Protein 9R4U (pdb70)

Foldseek 3Di:
DDDLLVFLVQLVLVQCVPFQDPVQLFGHPVFDRLVSLLLLLLVLLSCVVVVHCVCVVSSVSSQVRQQQQDPQHNVLRGLQRHQWLLSSLSNLVSLLSVCVSPVDCVSVVSNVSSLVSQCVQWDCVALNTAGGGGNVPNAWRWLRSLLSSLLSLLSCLVPPPVNVVSLVVNVVSVVSVVPSQQLDDQRFGATGWDADPPPRHIHHPRHDRALLSLASNLSSLLSNCVSPVPCVSLVSNVSSVVSCQDCVNVCAPPLREGDGPCVVVPPQDSVSLQRQLSRLLRLLSSLVSQCVSDDDNCGSVVSLVSLVSLLVQQVVAFKDWDDADPPRNRTHIFGGRGSHHHHDDHDSSNSSSNSSSSSSND

B-factor: mean 63.93, std 17.5, range [37.29, 136.49]

Radius of gyration: 19.35 Å; Cα contacts (8 Å, |Δi|>4): 685; chains: 1; bounding box: 58×53×44 Å

Secondary structure (DSSP, 8-state):
---HHHHHHHHHHHHHHHHEEGGGTEE-TTS-HHHHHHHHHHHHHHHHHH---TTHHHHHHHHHHHTSPBTTBGGG-STT--SBHHHHHHHHHHHHHHHHHH--HHHHHHHHHHHHHHHTTB-SSSTTS-B-SBTTT----BHHHHHHHHHHHHHHHHHSSSHHHHHHHHHHHHHHHHHHS-B-TTS-B-SBEEE-TTT--EEE------GGGGTHHHHHHHHHHHHH--THHHHHHHHHHHHHH-GGGTSB-TT--B--TTTTTT---TTGGGHHHHHHHHHHHHHHHHHHT-S-TTTTHHHHHHHHHHHHHHHHHSEEE----SS-----EEE-S-SSSPP----HHHHHHHHHHHHHT-

InterPro domains:
  IPR005198 Glycoside hydrolase, family 76 [PF03663] (95-397)
  IPR008928 Six-hairpin glycosidase superfamily [SSF48208] (103-394)
  IPR053169 Meiotically Up-regulated Gene Protein [PTHR47791] (68-438)

Solvent-accessible surface area: 14184 Å² total; per-residue (Å²): 164,56,95,13,44,28,20,0,61,22,0,0,42,0,0,34,49,130,22,50,46,96,109,66,7,32,0,6,56,130,32,37,14,24,0,0,0,2,0,0,13,0,0,0,3,6,0,98,65,36,59,29,114,98,13,39,109,29,0,68,80,0,4,97,74,14,34,90,78,8,107,106,47,87,81,3,119,0,21,0,40,0,40,17,0,19,30,0,0,20,0,0,12,0,0,5,20,0,52,50,24,51,54,71,117,54,16,10,60,0,0,48,91,0,2,59,22,0,56,117,46,25,37,98,111,39,31,60,0,0,0,19,17,35,13,126,102,77,111,55,6,11,0,5,0,5,0,0,0,1,10,0,0,0,2,0,12,57,56,8,120,100,32,113,68,15,44,83,58,0,71,81,4,23,92,24,1,98,65,18,34,0,34,26,84,80,66,6,0,11,20,0,12,29,130,47,116,143,94,18,66,28,118,6,31,165,92,56,29,33,0,22,0,0,0,2,0,0,0,0,0,8,23,0,17,79,32,43,134,66,93,72,27,5,122,39,0,41,40,4,0,76,9,0,29,38,84,104,44,52,8,7,36,125,78,20,5,2,37,2,78,9,19,72,86,130,64,17,56,72,41,29,22,0,6,0,0,6,1,1,2,4,0,3,35,0,0,64,8,16,33,66,28,57,114,82,121,83,17,10,72,98,8,92,91,20,7,59,59,1,11,89,20,0,68,78,71,0,71,38,126,40,116,79,64,174,193,75,90,45,82,9,10,13,0,9,27,16,3,48,22,85,58,193,80,7,29,0,0,21,0,0,2,0,0,0,0,0,0,7,34,59

Sequence (362 aa):
SLNSTGLAQAAINGLNARFYESSNARWSSDEPWWISGVALTMVIEYMRRSGSKEEYLDQVEDVIEVQRQPLSWWPSGEGEFRADATDDTGWWALAMVRMYDLTGNEDYLNISIKDEAYMRQWWTDTECGGGLYVDIQDLTYKNAIANELYLKLVASLANRAPNATIYLDRAQQAWTWFLGSGMINGVNLINDGLARDSNTGSCYNNRLPVWTYNQGVILGALVELYHATKDESYLLSAQAIADAVLSPSNGLTSSSGVLTETCEGSDSCNQDQQVFKGVFALNLAELGDAVAGASSDPDAGQDYREYLDTNMQSMYANDRSEIVPTLFDSSTGDLYDVSWSGPFRNATMPKQASAIGLYVANI

Nearest PDB structures (foldseek):
  3k7x-assembly1_A  TM=8.322E-01  e=1.997E-13  Listeria innocua
  6u4z-assembly1_A  TM=7.679E-01  e=1.022E-10  Bacteroides thetaiotaomicron
  5x32-assembly1_A  TM=6.252E-01  e=5.131E-06  Marinomonas mediterranea MMB-1
  1fp3-assembly1_A  TM=5.898E-01  e=4.389E-04  Sus scrofa
  3wkh-assembly1_A  TM=6.379E-01  e=1.260E-03  Rhodothermus marinus

Organism: Chaetomium thermophilum (strain DSM 1495 / CBS 144.50 / IMI 039719) (NCBI:txid759272)

Structure (mmCIF, N/CA/C/O backbone):
data_9R4U
#
_entry.id   9R4U
#
_cell.length_a   106.973
_cell.length_b   106.973
_cell.length_c   126.835
_cell.angle_alpha   90.000
_cell.angle_beta   90.000
_cell.angle_gamma   120.000
#
_symmetry.space_group_name_H-M   'P 31 2 1'
#
loop_
_entity.id
_entity.type
_entity.pdbx_description
1 polymer 'Uncharacterized protein'
2 branched beta-D-glucopyranose-(1-6)-beta-D-glucopyranose
3 non-polymer beta-D-glucopyranose
4 non-polymer GLYCEROL
5 non-polymer 'FORMIC ACID'
6 water water
#
loop_
_atom_site.group_PDB
_atom_site.id
_atom_site.type_symbol
_atom_site.label_atom_id
_atom_site.label_alt_id
_atom_site.label_comp_id
_atom_site.label_asym_id
_atom_site.label_entity_id
_atom_site.label_seq_id
_atom_site.pdbx_PDB_ins_code
_atom_site.Cartn_x
_atom_site.Cartn_y
_atom_site.Cartn_z
_atom_site.occupancy
_atom_site.B_iso_or_equiv
_atom_site.auth_seq_id
_atom_site.auth_comp_id
_atom_site.auth_asym_id
_atom_site.auth_atom_id
_atom_site.pdbx_PDB_model_num
ATOM 1 N N . SER A 1 78 ? 39.04691 61.31815 24.90904 1.000 122.76105 78 SER A N 1
ATOM 2 C CA . SER A 1 78 ? 39.59642 60.60683 23.76070 1.000 126.40526 78 SER A CA 1
ATOM 3 C C . SER A 1 78 ? 38.51064 59.76642 23.09273 1.000 125.04338 78 SER A C 1
ATOM 4 O O . SER A 1 78 ? 38.79883 58.94075 22.22694 1.000 133.13753 78 SER A O 1
ATOM 7 N N . LEU A 1 79 ? 37.26124 59.98742 23.49074 1.000 114.82463 79 LEU A N 1
ATOM 8 C CA . LEU A 1 79 ? 36.14028 59.27857 22.88770 1.000 108.23161 79 LEU A CA 1
ATOM 9 C C . LEU A 1 79 ? 35.76707 59.88346 21.54398 1.000 96.68861 79 LEU A C 1
ATOM 10 O O . LEU A 1 79 ? 35.52667 61.08918 21.44996 1.000 95.75731 79 LEU A O 1
ATOM 15 N N . ASN A 1 80 ? 35.66298 59.03573 20.52226 1.000 95.82556 80 ASN A N 1
ATOM 16 C CA . ASN A 1 80 ? 35.03694 59.37756 19.23569 1.000 85.85813 80 ASN A CA 1
ATOM 17 C C . ASN A 1 80 ? 33.53856 59.13749 19.17171 1.000 82.84316 80 ASN A C 1
ATOM 18 O O . ASN A 1 80 ? 33.08643 58.02697 18.88638 1.000 82.26461 80 ASN A O 1
ATOM 23 N N . SER A 1 81 ? 32.75916 60.21227 19.33462 1.000 77.14280 81 SER A N 1
ATOM 24 C CA . SER A 1 81 ? 31.31846 60.01974 19.27136 1.000 78.16711 81 SER A CA 1
ATOM 25 C C . SER A 1 81 ? 30.84176 59.69084 17.85470 1.000 75.74268 81 SER A C 1
ATOM 26 O O . SER A 1 81 ? 29.82383 59.00563 17.71184 1.000 71.74431 81 SER A O 1
ATOM 29 N N . THR A 1 82 ? 31.52801 60.15813 16.79971 1.000 76.83573 82 THR A N 1
ATOM 30 C CA . THR A 1 82 ? 31.11499 59.72390 15.45132 1.000 78.21570 82 THR A CA 1
ATOM 31 C C . THR A 1 82 ? 31.37235 58.23856 15.23184 1.000 78.73498 82 THR A C 1
ATOM 32 O O . THR A 1 82 ? 30.46244 57.50096 14.82651 1.000 76.52517 82 THR A O 1
ATOM 36 N N . GLY A 1 83 ? 32.60275 57.78972 15.49058 1.000 81.95480 83 GLY A N 1
ATOM 37 C CA . GLY A 1 83 ? 32.90432 56.36825 15.44972 1.000 81.25706 83 GLY A CA 1
ATOM 38 C C . GLY A 1 83 ? 31.94461 55.52034 16.26152 1.000 78.29283 83 GLY A C 1
ATOM 39 O O . GLY A 1 83 ? 31.51743 54.45377 15.81292 1.000 76.63378 83 GLY A O 1
ATOM 40 N N . LEU A 1 84 ? 31.58705 55.97552 17.47189 1.000 78.79368 84 LEU A N 1
ATOM 41 C CA . LEU A 1 84 ? 30.69723 55.16757 18.29890 1.000 76.11506 84 LEU A CA 1
ATOM 42 C C . LEU A 1 84 ? 29.27287 55.19171 17.77243 1.000 74.39543 84 LEU A C 1
ATOM 43 O O . LEU A 1 84 ? 28.58825 54.16232 17.78313 1.000 75.46750 84 LEU A O 1
ATOM 48 N N . ALA A 1 85 ? 28.79267 56.35290 17.32243 1.000 71.01885 85 ALA A N 1
ATOM 49 C CA . ALA A 1 85 ? 27.46176 56.39361 16.72146 1.000 71.48995 85 ALA A CA 1
ATOM 50 C C . ALA A 1 85 ? 27.35908 55.42255 15.54226 1.000 71.80362 85 ALA A C 1
ATOM 51 O O . ALA A 1 85 ? 26.34063 54.73814 15.37192 1.000 67.09236 85 ALA A O 1
ATOM 53 N N . GLN A 1 86 ? 28.41986 55.33083 14.74364 1.000 71.41759 86 GLN A N 1
ATOM 54 C CA . GLN A 1 86 ? 28.42026 54.46468 13.56284 1.000 76.05218 86 GLN A CA 1
ATOM 55 C C . GLN A 1 86 ? 28.37983 52.99773 13.99749 1.000 76.29629 86 GLN A C 1
ATOM 56 O O . GLN A 1 86 ? 27.60884 52.19755 13.46041 1.000 75.09172 86 GLN A O 1
ATOM 62 N N . ALA A 1 87 ? 29.20475 52.62927 14.99206 1.000 78.77882 87 ALA A N 1
ATOM 63 C CA . ALA A 1 87 ? 29.16088 51.27145 15.54531 1.000 79.61651 87 ALA A CA 1
ATOM 64 C C . ALA A 1 87 ? 27.79447 50.95739 16.16179 1.000 78.26680 87 ALA A C 1
ATOM 65 O O . ALA A 1 87 ? 27.28871 49.83632 16.03831 1.000 78.19886 87 ALA A O 1
ATOM 67 N N . ALA A 1 88 ? 27.16900 51.93226 16.81379 1.000 73.44756 88 ALA A N 1
ATOM 68 C CA . ALA A 1 88 ? 25.83253 51.68346 17.34831 1.000 74.56748 88 ALA A CA 1
ATOM 69 C C . ALA A 1 88 ? 24.79667 51.50910 16.22884 1.000 72.69369 88 ALA A C 1
ATOM 70 O O . ALA A 1 88 ? 23.89547 50.66460 16.33128 1.000 70.61062 88 ALA A O 1
ATOM 72 N N . ILE A 1 89 ? 24.89571 52.28995 15.14847 1.000 70.27408 89 ILE A N 1
ATOM 73 C CA . ILE A 1 89 ? 23.98049 52.08460 14.02038 1.000 68.64805 89 ILE A CA 1
ATOM 74 C C . ILE A 1 89 ? 24.24660 50.72942 13.34485 1.000 70.38038 89 ILE A C 1
ATOM 75 O O . ILE A 1 89 ? 23.31410 50.01145 12.96425 1.000 69.32634 89 ILE A O 1
ATOM 80 N N . ASN A 1 90 ? 25.51483 50.32484 13.23102 1.000 72.06728 90 ASN A N 1
ATOM 81 C CA . ASN A 1 90 ? 25.77918 49.00962 12.65423 1.000 74.31191 90 ASN A CA 1
ATOM 82 C C . ASN A 1 90 ? 25.19937 47.90221 13.52646 1.000 76.03163 90 ASN A C 1
ATOM 83 O O . ASN A 1 90 ? 24.60939 46.93688 13.01660 1.000 69.51922 90 ASN A O 1
ATOM 88 N N . GLY A 1 91 ? 25.35449 48.02384 14.85107 1.000 74.65606 91 GLY A N 1
ATOM 89 C CA . GLY A 1 91 ? 24.71737 47.07434 15.73778 1.000 74.20769 91 GLY A CA 1
ATOM 90 C C . GLY A 1 91 ? 23.21238 47.07328 15.60196 1.000 70.71565 91 GLY A C 1
ATOM 91 O O . GLY A 1 91 ? 22.59093 46.01392 15.50316 1.000 74.06098 91 GLY A O 1
ATOM 92 N N . LEU A 1 92 ? 22.60601 48.26064 15.58536 1.000 63.78333 92 LEU A N 1
ATOM 93 C CA . LEU A 1 92 ? 21.18130 48.35512 15.26441 1.000 67.29771 92 LEU A CA 1
ATOM 94 C C . LEU A 1 92 ? 20.84355 47.59536 13.98190 1.000 70.50155 92 LEU A C 1
ATOM 95 O O . LEU A 1 92 ? 19.85910 46.84241 13.92648 1.000 68.25834 92 LEU A O 1
ATOM 100 N N . ASN A 1 93 ? 21.65508 47.76811 12.93230 1.000 67.61078 93 ASN A N 1
ATOM 101 C CA . ASN A 1 93 ? 21.26856 47.14701 11.67514 1.000 70.94115 93 ASN A CA 1
ATOM 102 C C . ASN A 1 93 ? 21.46048 45.64438 11.74888 1.000 77.34171 93 ASN A C 1
ATOM 103 O O . ASN A 1 93 ? 20.62543 44.89031 11.23763 1.000 73.24168 93 ASN A O 1
ATOM 108 N N . ALA A 1 94 ? 22.52342 45.19139 12.43308 1.000 77.24707 94 ALA A N 1
ATOM 109 C CA . ALA A 1 94 ? 22.87570 43.77614 12.37754 1.000 78.54582 94 ALA A CA 1
ATOM 110 C C . ALA A 1 94 ? 21.84164 42.93440 13.10605 1.000 78.25882 94 ALA A C 1
ATOM 111 O O . ALA A 1 94 ? 21.47387 41.84713 12.63292 1.000 80.47708 94 ALA A O 1
ATOM 113 N N . ARG A 1 95 ? 21.33482 43.44049 14.23262 1.000 77.44664 95 ARG A N 1
ATOM 114 C CA . ARG A 1 95 ? 20.40771 42.68678 15.06957 1.000 78.54696 95 ARG A CA 1
ATOM 115 C C . ARG A 1 95 ? 18.95222 42.94188 14.71501 1.000 76.79549 95 ARG A C 1
ATOM 116 O O . ARG A 1 95 ? 18.12271 42.04437 14.91834 1.000 74.52331 95 ARG A O 1
ATOM 124 N N . PHE A 1 96 ? 18.61515 44.12346 14.16854 1.000 72.63394 96 PHE A N 1
ATOM 125 C CA . PHE A 1 96 ? 17.21307 44.53992 14.10887 1.000 69.88650 96 PHE A CA 1
ATOM 126 C C . PHE A 1 96 ? 16.67128 44.94894 12.75946 1.000 67.34607 96 PHE A C 1
ATOM 127 O O . PHE A 1 96 ? 15.44143 45.02783 12.63009 1.000 67.44936 96 PHE A O 1
ATOM 135 N N . TYR A 1 97 ? 17.50507 45.19711 11.75598 1.000 68.52557 97 TYR A N 1
ATOM 136 C CA . TYR A 1 97 ? 16.97951 45.70092 10.49825 1.000 66.41462 97 TYR A CA 1
ATOM 137 C C . TYR A 1 97 ? 16.39692 44.55541 9.67715 1.000 71.99025 97 TYR A C 1
ATOM 138 O O . TYR A 1 97 ? 17.05316 43.52171 9.50208 1.000 69.64456 97 TYR A O 1
ATOM 147 N N . GLU A 1 98 ? 15.18235 44.74004 9.12813 1.000 66.24750 98 GLU A N 1
ATOM 148 C CA . GLU A 1 98 ? 14.56061 43.69596 8.29323 1.000 69.77056 98 GLU A CA 1
ATOM 149 C C . GLU A 1 98 ? 14.52132 44.14638 6.82784 1.000 67.88322 98 GLU A C 1
ATOM 150 O O . GLU A 1 98 ? 13.62799 44.89905 6.42786 1.000 66.90578 98 GLU A O 1
ATOM 156 N N . SER A 1 99 ? 15.48979 43.68746 6.03063 1.000 71.84935 99 SER A N 1
ATOM 157 C CA . SER A 1 99 ? 15.57196 44.09208 4.61404 1.000 75.47549 99 SER A CA 1
ATOM 158 C C . SER A 1 99 ? 14.27710 43.81631 3.86443 1.000 75.17721 99 SER A C 1
ATOM 159 O O . SER A 1 99 ? 13.81636 44.63622 3.06965 1.000 79.93200 99 SER A O 1
ATOM 162 N N . SER A 1 100 ? 13.70588 42.62924 4.06472 1.000 77.79920 100 SER A N 1
ATOM 163 C CA . SER A 1 100 ? 12.46074 42.25756 3.40443 1.000 80.05307 100 SER A CA 1
ATOM 164 C C . SER A 1 100 ? 11.31955 43.21693 3.71826 1.000 76.40274 100 SER A C 1
ATOM 165 O O . SER A 1 100 ? 10.33005 43.23933 2.97977 1.000 73.99112 100 SER A O 1
ATOM 168 N N . ASN A 1 101 ? 11.42556 44.00589 4.79664 1.000 73.86560 101 ASN A N 1
ATOM 169 C CA . ASN A 1 101 ? 10.34750 44.86913 5.24342 1.000 69.33396 101 ASN A CA 1
ATOM 170 C C . ASN A 1 101 ? 10.71415 46.33875 5.27143 1.000 64.26760 101 ASN A C 1
ATOM 171 O O . ASN A 1 101 ? 9.84551 47.16029 5.61129 1.000 65.70076 101 ASN A O 1
ATOM 176 N N . ALA A 1 102 ? 11.97741 46.68386 4.99692 1.000 60.39447 102 ALA A N 1
ATOM 177 C CA . ALA A 1 102 ? 12.47052 48.06923 5.04846 1.000 58.52371 102 ALA A CA 1
ATOM 178 C C . ALA A 1 102 ? 12.00900 48.74995 6.33454 1.000 58.83894 102 ALA A C 1
ATOM 179 O O . ALA A 1 102 ? 11.35554 49.80388 6.33316 1.000 56.08468 102 ALA A O 1
ATOM 181 N N . ARG A 1 103 ? 12.38129 48.11451 7.43411 1.000 58.20414 103 ARG A N 1
ATOM 182 C CA . ARG A 1 103 ? 11.93599 48.52276 8.76381 1.000 60.10130 103 ARG A CA 1
ATOM 183 C C . ARG A 1 103 ? 12.88240 47.86530 9.75669 1.000 62.67144 103 ARG A C 1
ATOM 184 O O . ARG A 1 103 ? 13.56270 46.89176 9.42110 1.000 65.54566 103 ARG A O 1
ATOM 192 N N . TRP A 1 104 ? 12.95364 48.41690 10.98415 1.000 61.94939 104 TRP A N 1
ATOM 193 C CA . TRP A 1 104 ? 13.64315 47.74803 12.07312 1.000 64.62813 104 TRP A CA 1
ATOM 194 C C . TRP A 1 104 ? 12.59619 47.05593 12.92059 1.000 67.17026 104 TRP A C 1
ATOM 195 O O . TRP A 1 104 ? 11.53034 47.62157 13.15331 1.000 69.73073 104 TRP A O 1
ATOM 206 N N . SER A 1 105 ? 12.88377 45.81649 13.33678 1.000 63.58697 105 SER A N 1
ATOM 207 C CA . SER A 1 105 ? 12.05005 45.09391 14.29355 1.000 68.93519 105 SER A CA 1
ATOM 208 C C . SER A 1 105 ? 10.54814 45.27209 14.11287 1.000 70.49668 105 SER A C 1
ATOM 209 O O . SER A 1 105 ? 9.95155 46.09811 14.81649 1.000 68.28155 105 SER A O 1
ATOM 212 N N . SER A 1 106 ? 9.91826 44.51809 13.20105 1.000 69.47516 106 SER A N 1
ATOM 213 C CA . SER A 1 106 ? 8.45515 44.53569 13.14892 1.000 70.50603 106 SER A CA 1
ATOM 214 C C . SER A 1 106 ? 7.80335 44.05821 14.44987 1.000 72.68457 106 SER A C 1
ATOM 215 O O . SER A 1 106 ? 6.58539 44.22653 14.60570 1.000 72.50557 106 SER A O 1
ATOM 218 N N . ASP A 1 107 ? 8.56728 43.49964 15.38588 1.000 71.80006 107 ASP A N 1
ATOM 219 C CA . ASP A 1 107 ? 8.01218 43.07625 16.67768 1.000 72.37723 107 ASP A CA 1
ATOM 220 C C . ASP A 1 107 ? 8.10557 44.17394 17.74047 1.000 71.35729 107 ASP A C 1
ATOM 221 O O . ASP A 1 107 ? 7.84775 43.92365 18.93086 1.000 72.11668 107 ASP A O 1
ATOM 226 N N . GLU A 1 108 ? 8.39216 45.40318 17.32820 1.000 67.12651 108 GLU A N 1
ATOM 227 C CA . GLU A 1 108 ? 8.61882 46.55941 18.18437 1.000 64.25444 108 GLU A CA 1
ATOM 228 C C . GLU A 1 108 ? 7.75124 47.65294 17.58110 1.000 61.61729 108 GLU A C 1
ATOM 229 O O . GLU A 1 108 ? 7.47900 47.62682 16.36652 1.000 67.85522 108 GLU A O 1
ATOM 235 N N . PRO A 1 109 ? 7.27536 48.60409 18.37804 1.000 62.20608 109 PRO A N 1
ATOM 236 C CA . PRO A 1 109 ? 6.33159 49.59417 17.82753 1.000 55.24767 109 PRO A CA 1
ATOM 237 C C . PRO A 1 109 ? 6.88436 50.31720 16.60817 1.000 56.29653 109 PRO A C 1
ATOM 238 O O . PRO A 1 109 ? 8.06504 50.69573 16.55054 1.000 54.32096 109 PRO A O 1
ATOM 242 N N . TRP A 1 110 ? 5.97910 50.53412 15.65160 1.000 56.41722 110 TRP A N 1
ATOM 243 C CA . TRP A 1 110 ? 6.29518 51.23099 14.38847 1.000 53.34774 110 TRP A CA 1
ATOM 244 C C . TRP A 1 110 ? 6.85222 52.62871 14.62505 1.000 49.87741 110 TRP A C 1
ATOM 245 O O . TRP A 1 110 ? 7.81931 53.02390 13.97084 1.000 49.17147 110 TRP A O 1
ATOM 256 N N . TRP A 1 111 ? 6.31074 53.37983 15.61045 1.000 47.59435 111 TRP A N 1
ATOM 257 C CA . TRP A 1 111 ? 6.82795 54.72671 15.78765 1.000 42.94761 111 TRP A CA 1
ATOM 258 C C . TRP A 1 111 ? 8.31808 54.71906 16.13675 1.000 48.47538 111 TRP A C 1
ATOM 259 O O . TRP A 1 111 ? 9.03991 55.70198 15.83484 1.000 45.19913 111 TRP A O 1
ATOM 270 N N . ILE A 1 112 ? 8.81393 53.60104 16.67675 1.000 49.06266 112 ILE A N 1
ATOM 271 C CA . ILE A 1 112 ? 10.22421 53.57972 17.05892 1.000 50.39325 112 ILE A CA 1
ATOM 272 C C . ILE A 1 112 ? 11.10376 53.31207 15.83992 1.000 49.58455 112 ILE A C 1
ATOM 273 O O . ILE A 1 112 ? 12.24192 53.79707 15.79465 1.000 51.62784 112 ILE A O 1
ATOM 278 N N . SER A 1 113 ? 10.57336 52.68736 14.78577 1.000 51.28750 113 SER A N 1
ATOM 279 C CA . SER A 1 113 ? 11.29604 52.72617 13.49963 1.000 49.90070 113 SER A CA 1
ATOM 280 C C . SER A 1 113 ? 11.45739 54.16485 13.02376 1.000 49.18497 113 SER A C 1
ATOM 281 O O . SER A 1 113 ? 12.50226 54.53347 12.46930 1.000 51.69096 113 SER A O 1
ATOM 284 N N . GLY A 1 114 ? 10.43736 54.99482 13.25663 1.000 46.63196 114 GLY A N 1
ATOM 285 C CA . GLY A 1 114 ? 10.55156 56.41204 12.93741 1.000 43.67965 114 GLY A CA 1
ATOM 286 C C . GLY A 1 114 ? 11.63843 57.09180 13.73083 1.000 47.57155 114 GLY A C 1
ATOM 287 O O . GLY A 1 114 ? 12.42961 57.87484 13.19416 1.000 44.49463 114 GLY A O 1
ATOM 288 N N . VAL A 1 115 ? 11.67020 56.83219 15.05575 1.000 44.82525 115 VAL A N 1
ATOM 289 C CA . VAL A 1 115 ? 12.73136 57.40640 15.84757 1.000 44.98348 115 VAL A CA 1
ATOM 290 C C . VAL A 1 115 ? 14.08265 56.91951 15.33903 1.000 45.06066 115 VAL A C 1
ATOM 291 O O . VAL A 1 115 ? 15.03231 57.70683 15.20918 1.000 49.48378 115 VAL A O 1
ATOM 295 N N . ALA A 1 116 ? 14.20898 55.59971 15.06498 1.000 45.29990 116 ALA A N 1
ATOM 296 C CA . ALA A 1 116 ? 15.49581 55.08242 14.61169 1.000 49.33415 116 ALA A CA 1
ATOM 297 C C . ALA A 1 116 ? 15.92541 55.79398 13.33785 1.000 50.63169 116 ALA A C 1
ATOM 298 O O . ALA A 1 116 ? 17.11332 56.11891 13.15962 1.000 47.66512 116 ALA A O 1
ATOM 300 N N . LEU A 1 117 ? 14.95360 56.09047 12.46793 1.000 49.42735 117 LEU A N 1
ATOM 301 C CA . LEU A 1 117 ? 15.27787 56.72394 11.17315 1.000 48.10594 117 LEU A CA 1
ATOM 302 C C . LEU A 1 117 ? 15.82113 58.11753 11.43646 1.000 49.59864 117 LEU A C 1
ATOM 303 O O . LEU A 1 117 ? 16.85292 58.51977 10.87513 1.000 47.94903 117 LEU A O 1
ATOM 308 N N . THR A 1 118 ? 15.18173 58.80055 12.40035 1.000 50.86982 118 THR A N 1
ATOM 309 C CA . THR A 1 118 ? 15.62029 60.12200 12.83815 1.000 50.01603 118 THR A CA 1
ATOM 310 C C . THR A 1 118 ? 17.07818 60.06724 13.31455 1.000 52.61177 118 THR A C 1
ATOM 311 O O . THR A 1 118 ? 17.89977 60.91209 12.93792 1.000 52.42184 118 THR A O 1
ATOM 315 N N . MET A 1 119 ? 17.42137 59.04563 14.11114 1.000 56.73644 119 MET A N 1
ATOM 316 C CA . MET A 1 119 ? 18.77250 58.93183 14.67418 1.000 55.80537 119 MET A CA 1
ATOM 317 C C . MET A 1 119 ? 19.78305 58.73180 13.56413 1.000 54.22270 119 MET A C 1
ATOM 318 O O . MET A 1 119 ? 20.84858 59.36759 13.53934 1.000 57.28570 119 MET A O 1
ATOM 323 N N . VAL A 1 120 ? 19.46171 57.83153 12.63465 1.000 55.73988 120 VAL A N 1
ATOM 324 C CA . VAL A 1 120 ? 20.35187 57.57113 11.51102 1.000 51.65243 120 VAL A CA 1
ATOM 325 C C . VAL A 1 120 ? 20.46519 58.81464 10.62491 1.000 55.22305 120 VAL A C 1
ATOM 326 O O . VAL A 1 120 ? 21.56888 59.21559 10.23370 1.000 54.97714 120 VAL A O 1
ATOM 330 N N . ILE A 1 121 ? 19.35123 59.49749 10.36952 1.000 52.26357 121 ILE A N 1
ATOM 331 C CA . ILE A 1 121 ? 19.42794 60.72751 9.56919 1.000 55.07259 121 ILE A CA 1
ATOM 332 C C . ILE A 1 121 ? 20.31630 61.76588 10.26647 1.000 57.60591 121 ILE A C 1
ATOM 333 O O . ILE A 1 121 ? 21.22412 62.36533 9.65913 1.000 53.41605 121 ILE A O 1
ATOM 338 N N . GLU A 1 122 ? 20.08642 61.96992 11.57094 1.000 54.42014 122 GLU A N 1
ATOM 339 C CA . GLU A 1 122 ? 20.87296 62.93377 12.33648 1.000 57.52741 122 GLU A CA 1
ATOM 340 C C . GLU A 1 122 ? 22.34816 62.59545 12.33860 1.000 57.64395 122 GLU A C 1
ATOM 341 O O . GLU A 1 122 ? 23.19524 63.49770 12.24586 1.000 60.24837 122 GLU A O 1
ATOM 347 N N . TYR A 1 123 ? 22.68279 61.31491 12.55229 1.000 53.54870 123 TYR A N 1
ATOM 348 C CA . TYR A 1 123 ? 24.07300 60.89772 12.40921 1.000 56.13385 123 TYR A CA 1
ATOM 349 C C . TYR A 1 123 ? 24.65651 61.46364 11.11623 1.000 61.42386 123 TYR A C 1
ATOM 350 O O . TYR A 1 123 ? 25.77560 62.00778 11.09308 1.000 59.73131 123 TYR A O 1
ATOM 359 N N . MET A 1 124 ? 23.91078 61.34850 10.00992 1.000 58.19953 124 MET A N 1
ATOM 360 C CA . MET A 1 124 ? 24.54393 61.67588 8.74006 1.000 60.98684 124 MET A CA 1
ATOM 361 C C . MET A 1 124 ? 24.70132 63.17887 8.66430 1.000 60.47560 124 MET A C 1
ATOM 362 O O . MET A 1 124 ? 25.75536 63.68211 8.27453 1.000 63.29090 124 MET A O 1
ATOM 367 N N . ARG A 1 125 ? 23.67795 63.90468 9.13836 1.000 59.39852 125 ARG A N 1
ATOM 368 C CA . ARG A 1 125 ? 23.75246 65.35669 9.15196 1.000 60.54940 125 ARG A CA 1
ATOM 369 C C . ARG A 1 125 ? 24.94028 65.85076 9.94907 1.000 64.69174 125 ARG A C 1
ATOM 370 O O . ARG A 1 125 ? 25.70582 66.69104 9.47543 1.000 63.04799 125 ARG A O 1
ATOM 378 N N . ARG A 1 126 ? 25.08542 65.37985 11.19628 1.000 60.97632 126 ARG A N 1
ATOM 379 C CA . ARG A 1 126 ? 26.11309 65.96063 12.04808 1.000 64.44522 126 ARG A CA 1
ATOM 380 C C . ARG A 1 126 ? 27.50232 65.50007 11.64452 1.000 68.29946 126 ARG A C 1
ATOM 381 O O . ARG A 1 126 ? 28.47382 66.26326 11.75266 1.000 74.45664 126 ARG A O 1
ATOM 389 N N . SER A 1 127 ? 27.62447 64.27093 11.15593 1.000 66.66699 127 SER A N 1
ATOM 390 C CA . SER A 1 127 ? 28.92979 63.75574 10.79046 1.000 67.64935 127 SER A CA 1
ATOM 391 C C . SER A 1 127 ? 29.30355 64.03634 9.33490 1.000 72.75324 127 SER A C 1
ATOM 392 O O . SER A 1 127 ? 30.46829 63.85233 8.96569 1.000 78.99476 127 SER A O 1
ATOM 395 N N . GLY A 1 128 ? 28.36259 64.48530 8.50873 1.000 70.21403 128 GLY A N 1
ATOM 396 C CA . GLY A 1 128 ? 28.68793 64.65041 7.09808 1.000 71.37325 128 GLY A CA 1
ATOM 397 C C . GLY A 1 128 ? 28.79188 63.35912 6.31916 1.000 75.14190 128 GLY A C 1
ATOM 398 O O . GLY A 1 128 ? 29.19236 63.37691 5.15270 1.000 72.92361 128 GLY A O 1
ATOM 399 N N . SER A 1 129 ? 28.43582 62.23158 6.91872 1.000 73.40428 129 SER A N 1
ATOM 400 C CA . SER A 1 129 ? 28.46496 60.97195 6.19755 1.000 76.53489 129 SER A CA 1
ATOM 401 C C . SER A 1 129 ? 27.18985 60.81474 5.36935 1.000 73.37503 129 SER A C 1
ATOM 402 O O . SER A 1 129 ? 26.16653 61.47170 5.62648 1.000 69.55036 129 SER A O 1
ATOM 405 N N . LYS A 1 130 ? 27.27616 59.95241 4.34172 1.000 72.51402 130 LYS A N 1
ATOM 406 C CA . LYS A 1 130 ? 26.12248 59.48669 3.56057 1.000 70.12777 130 LYS A CA 1
ATOM 407 C C . LYS A 1 130 ? 25.98036 57.96478 3.59917 1.000 71.73747 130 LYS A C 1
ATOM 408 O O . LYS A 1 130 ? 25.20960 57.41685 2.81023 1.000 70.38331 130 LYS A O 1
ATOM 414 N N A GLU A 1 131 ? 26.64959 57.28439 4.54070 0.521 72.16324 131 GLU A N 1
ATOM 415 N N B GLU A 1 131 ? 26.72042 57.29649 4.50469 0.479 72.12840 131 GLU A N 1
ATOM 416 C CA A GLU A 1 131 ? 26.79581 55.82390 4.51171 0.521 71.48360 131 GLU A CA 1
ATOM 417 C CA B GLU A 1 131 ? 26.77373 55.83764 4.64441 0.479 71.57215 131 GLU A CA 1
ATOM 418 C C A GLU A 1 131 ? 25.47007 55.06313 4.55853 0.521 69.64236 131 GLU A C 1
ATOM 419 C C B GLU A 1 131 ? 25.43119 55.16864 4.44024 0.479 69.61110 131 GLU A C 1
ATOM 420 O O A GLU A 1 131 ? 25.41073 53.92169 4.09119 0.521 68.97235 131 GLU A O 1
ATOM 421 O O B GLU A 1 131 ? 25.29757 54.23793 3.64109 0.479 68.63827 131 GLU A O 1
ATOM 432 N N . TYR A 1 132 ? 24.43649 55.60515 5.20600 1.000 64.12926 132 TYR A N 1
ATOM 433 C CA . TYR A 1 132 ? 23.15319 54.91041 5.32470 1.000 66.36512 132 TYR A CA 1
ATOM 434 C C . TYR A 1 132 ? 22.03663 55.54463 4.46703 1.000 64.41057 132 TYR A C 1
ATOM 435 O O . TYR A 1 132 ? 20.85460 55.24683 4.67952 1.000 61.03169 132 TYR A O 1
ATOM 444 N N . LEU A 1 133 ? 22.38895 56.41253 3.49962 1.000 65.74681 133 LEU A N 1
ATOM 445 C CA . LEU A 1 133 ? 21.36100 57.11432 2.72011 1.000 65.13905 133 LEU A CA 1
ATOM 446 C C . LEU A 1 133 ? 20.48145 56.14892 1.93426 1.000 61.38459 133 LEU A C 1
ATOM 447 O O . LEU A 1 133 ? 19.24858 56.26344 1.94751 1.000 58.75601 133 LEU A O 1
ATOM 452 N N . ASP A 1 134 ? 21.09312 55.18472 1.24848 1.000 64.49567 134 ASP A N 1
ATOM 453 C CA . ASP A 1 134 ? 20.28904 54.23143 0.48686 1.000 66.93755 134 ASP A CA 1
ATOM 454 C C . ASP A 1 134 ? 19.31629 53.47667 1.38299 1.000 64.87121 134 ASP A C 1
ATOM 455 O O . ASP A 1 134 ? 18.14177 53.32074 1.03758 1.000 59.24975 134 ASP A O 1
ATOM 460 N N . GLN A 1 135 ? 19.78207 52.99100 2.53682 1.000 57.94891 135 GLN A N 1
ATOM 461 C CA . GLN A 1 135 ? 18.86955 52.34902 3.47839 1.000 57.55675 135 GLN A CA 1
ATOM 462 C C . GLN A 1 135 ? 17.75749 53.29125 3.92531 1.000 56.53865 135 GLN A C 1
ATOM 463 O O . GLN A 1 135 ? 16.57973 52.91115 3.99700 1.000 53.80136 135 GLN A O 1
ATOM 469 N N . VAL A 1 136 ? 18.11389 54.51825 4.29112 1.000 54.61778 136 VAL A N 1
ATOM 470 C CA . VAL A 1 136 ? 17.08743 55.43372 4.76775 1.000 50.71498 136 VAL A CA 1
ATOM 471 C C . VAL A 1 136 ? 16.03142 55.65774 3.70262 1.000 55.51512 136 VAL A C 1
ATOM 472 O O . VAL A 1 136 ? 14.82827 55.59667 3.98251 1.000 56.54557 136 VAL A O 1
ATOM 476 N N . GLU A 1 137 ? 16.45840 55.87324 2.45552 1.000 52.39780 137 GLU A N 1
ATOM 477 C CA . GLU A 1 137 ? 15.48571 56.04025 1.37425 1.000 56.06835 137 GLU A CA 1
ATOM 478 C C . GLU A 1 137 ? 14.60413 54.81037 1.19870 1.000 53.28866 137 GLU A C 1
ATOM 479 O O . GLU A 1 137 ? 13.39621 54.92908 0.96810 1.000 51.88045 137 GLU A O 1
ATOM 485 N N . ASP A 1 138 ? 15.18609 53.62300 1.31859 1.000 51.85998 138 ASP A N 1
ATOM 486 C CA . ASP A 1 138 ? 14.39606 52.40038 1.26375 1.000 54.77984 138 ASP A CA 1
ATOM 487 C C . ASP A 1 138 ? 13.31759 52.35824 2.33917 1.000 56.87348 138 ASP A C 1
ATOM 488 O O . ASP A 1 138 ? 12.16302 51.98169 2.06754 1.000 50.72368 138 ASP A O 1
ATOM 493 N N . VAL A 1 139 ? 13.68897 52.67738 3.60004 1.000 49.77452 139 VAL A N 1
ATOM 494 C CA . VAL A 1 139 ? 12.68985 52.67963 4.64756 1.000 48.17994 139 VAL A CA 1
ATOM 495 C C . VAL A 1 139 ? 11.59348 53.67361 4.33301 1.000 49.75269 139 VAL A C 1
ATOM 496 O O . VAL A 1 139 ? 10.40170 53.40119 4.53993 1.000 49.60281 139 VAL A O 1
ATOM 500 N N . ILE A 1 140 ? 11.96481 54.86933 3.88391 1.000 48.29585 140 ILE A N 1
ATOM 501 C CA . ILE A 1 140 ? 10.94172 55.88209 3.65632 1.000 47.38172 140 ILE A CA 1
ATOM 502 C C . ILE A 1 140 ? 9.99151 55.41304 2.54069 1.000 52.25599 140 ILE A C 1
ATOM 503 O O . ILE A 1 140 ? 8.76103 55.55813 2.64105 1.000 45.97313 140 ILE A O 1
ATOM 508 N N . GLU A 1 141 ? 10.54217 54.79198 1.49214 1.000 50.72047 141 GLU A N 1
ATOM 509 C CA . GLU A 1 141 ? 9.68846 54.45929 0.32459 1.000 51.55489 141 GLU A CA 1
ATOM 510 C C . GLU A 1 141 ? 8.63844 53.40598 0.71956 1.000 57.17021 141 GLU A C 1
ATOM 511 O O . GLU A 1 141 ? 7.45982 53.54096 0.38591 1.000 55.43904 141 GLU A O 1
ATOM 517 N N . VAL A 1 142 ? 9.02284 52.41961 1.53537 1.000 54.26491 142 VAL A N 1
ATOM 518 C CA . VAL A 1 142 ? 8.09455 51.39509 2.02993 1.000 54.62131 142 VAL A CA 1
ATOM 519 C C . VAL A 1 142 ? 7.17535 51.92567 3.12373 1.000 54.17030 142 VAL A C 1
ATOM 520 O O . VAL A 1 142 ? 5.95451 51.73920 3.05173 1.000 54.85160 142 VAL A O 1
ATOM 524 N N . GLN A 1 143 ? 7.72838 52.59416 4.13676 1.000 52.62962 143 GLN A N 1
ATOM 525 C CA . GLN A 1 143 ? 6.92460 52.98295 5.29585 1.000 50.82914 143 GLN A CA 1
ATOM 526 C C . GLN A 1 143 ? 5.98479 54.14358 4.97756 1.000 51.83621 143 GLN A C 1
ATOM 527 O O . GLN A 1 143 ? 5.03032 54.37039 5.72990 1.000 45.99488 143 GLN A O 1
ATOM 533 N N . ARG A 1 144 ? 6.20557 54.88102 3.86135 1.000 49.81718 144 ARG A N 1
ATOM 534 C CA . ARG A 1 144 ? 5.22931 55.90887 3.52222 1.000 46.62496 144 ARG A CA 1
ATOM 535 C C . ARG A 1 144 ? 4.00504 55.33455 2.80176 1.000 51.56888 144 ARG A C 1
ATOM 536 O O . ARG A 1 144 ? 3.08839 56.09449 2.46829 1.000 46.03567 144 ARG A O 1
ATOM 544 N N . GLN A 1 145 ? 3.94161 54.02562 2.56470 1.000 48.59073 145 GLN A N 1
ATOM 545 C CA . GLN A 1 145 ? 2.76772 53.47068 1.93231 1.000 49.27702 145 GLN A CA 1
ATOM 546 C C . GLN A 1 145 ? 1.58051 53.48953 2.88547 1.000 52.07162 145 GLN A C 1
ATOM 547 O O . GLN A 1 145 ? 1.75942 53.52950 4.09436 1.000 53.86709 145 GLN A O 1
ATOM 553 N N . PRO A 1 146 ? 0.35598 53.44456 2.36841 1.000 59.27259 146 PRO A N 1
ATOM 554 C CA . PRO A 1 146 ? -0.80879 53.32469 3.26018 1.000 52.49260 146 PRO A CA 1
ATOM 555 C C . PRO A 1 146 ? -0.65351 52.18530 4.24491 1.000 53.37176 146 PRO A C 1
ATOM 556 O O . PRO A 1 146 ? -0.36624 51.04570 3.88095 1.000 53.61957 146 PRO A O 1
ATOM 560 N N . LEU A 1 147 ? -0.86445 52.49252 5.53036 1.000 51.15329 147 LEU A N 1
ATOM 561 C CA . LEU A 1 147 ? -0.61329 51.50818 6.57016 1.000 52.89016 147 LEU A CA 1
ATOM 562 C C . LEU A 1 147 ? -1.69892 50.44689 6.60947 1.000 55.33353 147 LEU A C 1
ATOM 563 O O . LEU A 1 147 ? -2.90129 50.75615 6.59419 1.000 56.13385 147 LEU A O 1
ATOM 568 N N . SER A 1 148 ? -1.27173 49.18486 6.69341 1.000 55.87171 148 SER A N 1
ATOM 569 C CA . SER A 1 148 ? -2.23849 48.10401 6.72629 1.000 60.22570 148 SER A CA 1
ATOM 570 C C . SER A 1 148 ? -3.18892 48.22916 7.92013 1.000 62.41965 148 SER A C 1
ATOM 571 O O . SER A 1 148 ? -4.34572 47.81229 7.81303 1.000 61.62199 148 SER A O 1
ATOM 574 N N . TRP A 1 149 ? -2.74757 48.82590 9.05405 1.000 57.37960 149 TRP A N 1
ATOM 575 C CA . TRP A 1 149 ? -3.64892 48.99674 10.18815 1.000 63.55666 149 TRP A CA 1
ATOM 576 C C . TRP A 1 149 ? -4.37224 50.33700 10.19353 1.000 71.68427 149 TRP A C 1
ATOM 577 O O . TRP A 1 149 ? -5.19082 50.57195 11.08047 1.000 60.93506 149 TRP A O 1
ATOM 588 N N . TRP A 1 150 ? -4.09594 51.23882 9.25492 1.000 59.79059 150 TRP A N 1
ATOM 589 C CA . TRP A 1 150 ? -4.82638 52.50996 9.16869 1.000 60.96315 150 TRP A CA 1
ATOM 590 C C . TRP A 1 150 ? -4.85822 52.99448 7.71960 1.000 58.98497 150 TRP A C 1
ATOM 591 O O . TRP A 1 150 ? -4.29894 54.04376 7.37639 1.000 57.02881 150 TRP A O 1
ATOM 602 N N . PRO A 1 151 ? -5.54106 52.26006 6.84719 1.000 61.09805 151 PRO A N 1
ATOM 603 C CA . PRO A 1 151 ? -5.55031 52.64890 5.41220 1.000 61.42247 151 PRO A CA 1
ATOM 604 C C . PRO A 1 151 ? -6.25231 53.97098 5.13307 1.000 63.01637 151 PRO A C 1
ATOM 605 O O . PRO A 1 151 ? -5.84693 54.68104 4.20168 1.000 62.53564 151 PRO A O 1
ATOM 609 N N . SER A 1 152 ? -7.24777 54.36374 5.93814 1.000 62.19069 152 SER A N 1
ATOM 610 C CA . SER A 1 152 ? -7.89654 55.65742 5.73503 1.000 60.44349 152 SER A CA 1
ATOM 611 C C . SER A 1 152 ? -6.93370 56.83336 5.88592 1.000 57.67454 152 SER A C 1
ATOM 612 O O . SER A 1 152 ? -7.26875 57.94973 5.46233 1.000 57.59289 152 SER A O 1
ATOM 615 N N . GLY A 1 153 ? -5.76654 56.63962 6.50587 1.000 58.89042 153 GLY A N 1
ATOM 616 C CA . GLY A 1 153 ? -4.80777 57.73231 6.53543 1.000 53.73859 153 GLY A CA 1
ATOM 617 C C . GLY A 1 153 ? -4.15604 58.00520 5.18228 1.000 54.93049 153 GLY A C 1
ATOM 618 O O . GLY A 1 153 ? -3.57308 59.08810 4.99298 1.000 51.33524 153 GLY A O 1
ATOM 619 N N . GLU A 1 154 ? -4.19456 57.03167 4.26683 1.000 56.18464 154 GLU A N 1
ATOM 620 C CA . GLU A 1 154 ? -3.69921 57.19882 2.87105 1.000 59.12491 154 GLU A CA 1
ATOM 621 C C . GLU A 1 154 ? -2.18032 57.34783 2.86338 1.000 55.69001 154 GLU A C 1
ATOM 622 O O . GLU A 1 154 ? -1.63437 58.17848 2.13160 1.000 50.15450 154 GLU A O 1
ATOM 628 N N . GLY A 1 155 ? -1.51109 56.67984 3.82052 1.000 48.39871 155 GLY A N 1
ATOM 629 C CA . GLY A 1 155 ? -0.05989 56.64634 3.87377 1.000 48.47779 155 GLY A CA 1
ATOM 630 C C . GLY A 1 155 ? 0.53728 58.01996 4.10272 1.000 46.77712 155 GLY A C 1
ATOM 631 O O . GLY A 1 155 ? -0.10424 58.92477 4.66208 1.000 46.42012 155 GLY A O 1
ATOM 632 N N . GLU A 1 156 ? 1.77191 58.20692 3.60126 1.000 44.47751 156 GLU A N 1
ATOM 633 C CA . GLU A 1 156 ? 2.53360 59.41283 3.90458 1.000 43.07742 156 GLU A CA 1
ATOM 634 C C . GLU A 1 156 ? 2.65667 59.57830 5.43264 1.000 47.29213 156 GLU A C 1
ATOM 635 O O . GLU A 1 156 ? 2.80149 60.69452 5.92037 1.000 41.33319 156 GLU A O 1
ATOM 641 N N . PHE A 1 157 ? 2.62537 58.45230 6.13561 1.000 43.36896 157 PHE A N 1
ATOM 642 C CA . PHE A 1 157 ? 2.83348 58.30011 7.60593 1.000 47.39950 157 PHE A CA 1
ATOM 643 C C . PHE A 1 157 ? 1.64528 58.78369 8.40003 1.000 47.63122 157 PHE A C 1
ATOM 644 O O . PHE A 1 157 ? 1.76636 58.91474 9.63498 1.000 48.94271 157 PHE A O 1
ATOM 652 N N . ARG A 1 158 ? 0.49247 59.02249 7.74818 1.000 49.47351 158 ARG A N 1
ATOM 653 C CA . ARG A 1 158 ? -0.72365 59.42206 8.44321 1.000 47.23199 158 ARG A CA 1
ATOM 654 C C . ARG A 1 158 ? -1.32695 58.18936 9.12312 1.000 49.31550 158 ARG A C 1
ATOM 655 O O . ARG A 1 158 ? -1.84210 57.29606 8.45842 1.000 46.17672 158 ARG A O 1
ATOM 663 N N . ALA A 1 159 ? -1.23644 58.10392 10.48033 1.000 48.77918 159 ALA A N 1
ATOM 664 C CA . ALA A 1 159 ? -1.47900 56.82922 11.16636 1.000 50.10559 159 ALA A CA 1
ATOM 665 C C . ALA A 1 159 ? -2.71115 56.92771 12.08363 1.000 53.57014 159 ALA A C 1
ATOM 666 O O . ALA A 1 159 ? -3.45492 57.91344 12.05968 1.000 51.35294 159 ALA A O 1
ATOM 668 N N . ASP A 1 160 ? -2.93807 55.90337 12.90870 1.000 52.51224 160 ASP A N 1
ATOM 669 C CA . ASP A 1 160 ? -4.12000 55.94631 13.75928 1.000 52.93148 160 ASP A CA 1
ATOM 670 C C . ASP A 1 160 ? -3.85054 56.69231 15.07779 1.000 54.01238 160 ASP A C 1
ATOM 671 O O . ASP A 1 160 ? -4.69095 56.63302 15.97014 1.000 50.45965 160 ASP A O 1
ATOM 676 N N . ALA A 1 161 ? -2.68489 57.32422 15.24703 1.000 47.95140 161 ALA A N 1
ATOM 677 C CA . ALA A 1 161 ? -2.44428 58.15696 16.41339 1.000 51.59399 161 ALA A CA 1
ATOM 678 C C . ALA A 1 161 ? -1.69185 59.39326 15.94788 1.000 48.88870 161 ALA A C 1
ATOM 679 O O . ALA A 1 161 ? -0.83541 59.28996 15.06383 1.000 48.60769 161 ALA A O 1
ATOM 681 N N . THR A 1 162 ? -1.98392 60.56854 16.54856 1.000 46.06611 162 THR A N 1
ATOM 682 C CA . THR A 1 162 ? -1.30531 61.76029 16.05061 1.000 44.34373 162 THR A CA 1
ATOM 683 C C . THR A 1 162 ? 0.15553 61.76077 16.43297 1.000 46.43636 162 THR A C 1
ATOM 684 O O . THR A 1 162 ? 0.97364 62.32165 15.69281 1.000 41.83717 162 THR A O 1
ATOM 688 N N . ASP A 1 163 ? 0.53805 61.16579 17.58541 1.000 45.20263 163 ASP A N 1
ATOM 689 C CA . ASP A 1 163 ? 1.97509 61.14556 17.86502 1.000 45.08231 163 ASP A CA 1
ATOM 690 C C . ASP A 1 163 ? 2.73668 60.17671 16.95364 1.000 42.77515 163 ASP A C 1
ATOM 691 O O . ASP A 1 163 ? 3.86017 60.49449 16.56135 1.000 44.12438 163 ASP A O 1
ATOM 696 N N . ASP A 1 164 ? 2.23501 58.95758 16.68993 1.000 41.26102 164 ASP A N 1
ATOM 697 C CA . ASP A 1 164 ? 2.90916 58.11014 15.68287 1.000 45.09751 164 ASP A CA 1
ATOM 698 C C . ASP A 1 164 ? 3.21562 58.92354 14.39950 1.000 44.44294 164 ASP A C 1
ATOM 699 O O . ASP A 1 164 ? 4.33225 58.87770 13.84872 1.000 42.98124 164 ASP A O 1
ATOM 704 N N . THR A 1 165 ? 2.24205 59.69464 13.93806 1.000 44.32013 165 THR A N 1
ATOM 705 C CA . THR A 1 165 ? 2.44696 60.47252 12.69729 1.000 44.11026 165 THR A CA 1
ATOM 706 C C . THR A 1 165 ? 3.51902 61.52149 12.91284 1.000 45.07989 165 THR A C 1
ATOM 707 O O . THR A 1 165 ? 4.37463 61.75842 12.04368 1.000 42.65192 165 THR A O 1
ATOM 711 N N . GLY A 1 166 ? 3.53081 62.11332 14.11035 1.000 42.00269 166 GLY A N 1
ATOM 712 C CA . GLY A 1 166 ? 4.42895 63.21956 14.34960 1.000 40.80864 166 GLY A CA 1
ATOM 713 C C . GLY A 1 166 ? 5.87595 62.80018 14.40501 1.000 38.85757 166 GLY A C 1
ATOM 714 O O . GLY A 1 166 ? 6.75637 63.57077 14.00030 1.000 42.83473 166 GLY A O 1
ATOM 715 N N . TRP A 1 167 ? 6.15210 61.59133 14.91739 1.000 38.72892 167 TRP A N 1
ATOM 716 C CA . TRP A 1 167 ? 7.53258 61.08733 14.91478 1.000 39.15671 167 TRP A CA 1
ATOM 717 C C . TRP A 1 167 ? 8.07534 60.99682 13.47728 1.000 41.93240 167 TRP A C 1
ATOM 718 O O . TRP A 1 167 ? 9.20134 61.42868 13.17222 1.000 39.33872 167 TRP A O 1
ATOM 729 N N . TRP A 1 168 ? 7.31929 60.36751 12.61111 1.000 40.68279 168 TRP A N 1
ATOM 730 C CA . TRP A 1 168 ? 7.79109 60.27514 11.21321 1.000 41.51283 168 TRP A CA 1
ATOM 731 C C . TRP A 1 168 ? 7.83640 61.64994 10.52880 1.000 43.59111 168 TRP A C 1
ATOM 732 O O . TRP A 1 168 ? 8.74196 61.93679 9.72632 1.000 45.96336 168 TRP A O 1
ATOM 743 N N . ALA A 1 169 ? 6.87182 62.51431 10.82349 1.000 40.38588 169 ALA A N 1
ATOM 744 C CA . ALA A 1 169 ? 6.88507 63.84308 10.22998 1.000 42.64092 169 ALA A CA 1
ATOM 745 C C . ALA A 1 169 ? 8.17048 64.59525 10.56386 1.000 44.04981 169 ALA A C 1
ATOM 746 O O . ALA A 1 169 ? 8.73616 65.30066 9.72326 1.000 42.50871 169 ALA A O 1
ATOM 748 N N . LEU A 1 170 ? 8.61156 64.51613 11.80984 1.000 40.79097 170 LEU A N 1
ATOM 749 C CA . LEU A 1 170 ? 9.83014 65.19946 12.18778 1.000 42.40497 170 LEU A CA 1
ATOM 750 C C . LEU A 1 170 ? 11.03428 64.53019 11.56023 1.000 40.44578 170 LEU A C 1
ATOM 751 O O . LEU A 1 170 ? 12.03118 65.19525 11.25731 1.000 45.38150 170 LEU A O 1
ATOM 756 N N . ALA A 1 171 ? 11.01404 63.19989 11.44084 1.000 39.81354 171 ALA A N 1
ATOM 757 C CA . ALA A 1 171 ? 12.07748 62.52344 10.72341 1.000 41.12822 171 ALA A CA 1
ATOM 758 C C . ALA A 1 171 ? 12.16049 63.06492 9.29188 1.000 46.28486 171 ALA A C 1
ATOM 759 O O . ALA A 1 171 ? 13.25647 63.21529 8.72676 1.000 43.41106 171 ALA A O 1
ATOM 761 N N . MET A 1 172 ? 11.01201 63.37810 8.69697 1.000 44.61631 172 MET A N 1
ATOM 762 C CA . MET A 1 172 ? 11.05285 63.90934 7.29544 1.000 41.99237 172 MET A CA 1
ATOM 763 C C . MET A 1 172 ? 11.54120 65.34360 7.27462 1.000 46.13832 172 MET A C 1
ATOM 764 O O . MET A 1 172 ? 12.19937 65.76204 6.32981 1.000 44.79319 172 MET A O 1
ATOM 769 N N . VAL A 1 173 ? 11.29585 66.09263 8.35085 1.000 42.87793 173 VAL A N 1
ATOM 770 C CA . VAL A 1 173 ? 11.91775 67.41252 8.46004 1.000 43.24705 173 VAL A CA 1
ATOM 771 C C . VAL A 1 173 ? 13.43881 67.27093 8.48108 1.000 47.02646 173 VAL A C 1
ATOM 772 O O . VAL A 1 173 ? 14.15918 68.01030 7.77573 1.000 52.91679 173 VAL A O 1
ATOM 776 N N . ARG A 1 174 ? 13.96225 66.26973 9.22312 1.000 46.87621 174 ARG A N 1
ATOM 777 C CA . ARG A 1 174 ? 15.42216 66.10924 9.23110 1.000 49.46735 174 ARG A CA 1
ATOM 778 C C . ARG A 1 174 ? 15.91984 65.61487 7.87496 1.000 44.77122 174 ARG A C 1
ATOM 779 O O . ARG A 1 174 ? 17.00088 66.00104 7.42274 1.000 48.92159 174 ARG A O 1
ATOM 787 N N . MET A 1 175 ? 15.21756 64.66531 7.28674 1.000 45.92507 175 MET A N 1
ATOM 788 C CA . MET A 1 175 ? 15.53128 64.25860 5.91322 1.000 47.04517 175 MET A CA 1
ATOM 789 C C . MET A 1 175 ? 15.63211 65.43200 4.93376 1.000 46.71339 175 MET A C 1
ATOM 790 O O . MET A 1 175 ? 16.55741 65.48803 4.10294 1.000 53.17394 175 MET A O 1
ATOM 795 N N . TYR A 1 176 ? 14.66679 66.33751 4.98126 1.000 47.47461 176 TYR A N 1
ATOM 796 C CA . TYR A 1 176 ? 14.73593 67.56010 4.19413 1.000 48.52395 176 TYR A CA 1
ATOM 797 C C . TYR A 1 176 ? 15.99136 68.36675 4.49741 1.000 51.11479 176 TYR A C 1
ATOM 798 O O . TYR A 1 176 ? 16.65251 68.86967 3.56964 1.000 51.54855 176 TYR A O 1
ATOM 807 N N . ASP A 1 177 ? 16.33031 68.51155 5.79227 1.000 49.76214 177 ASP A N 1
ATOM 808 C CA . ASP A 1 177 ? 17.52039 69.24820 6.18409 1.000 52.48424 177 ASP A CA 1
ATOM 809 C C . ASP A 1 177 ? 18.75628 68.56262 5.65605 1.000 50.31183 177 ASP A C 1
ATOM 810 O O . ASP A 1 177 ? 19.71376 69.22665 5.24615 1.000 54.98807 177 ASP A O 1
ATOM 815 N N . LEU A 1 178 ? 18.77143 67.22875 5.67934 1.000 48.82886 178 LEU A N 1
ATOM 816 C CA . LEU A 1 178 ? 19.93291 66.50580 5.17087 1.000 50.78719 178 LEU A CA 1
ATOM 817 C C . LEU A 1 178 ? 20.07667 66.66191 3.64964 1.000 54.75066 178 LEU A C 1
ATOM 818 O O . LEU A 1 178 ? 21.18796 66.86011 3.11804 1.000 53.50358 178 LEU A O 1
ATOM 823 N N . THR A 1 179 ? 18.97362 66.52035 2.92418 1.000 54.05514 179 THR A N 1
ATOM 824 C CA . THR A 1 179 ? 19.06891 66.38919 1.45117 1.000 52.83348 179 THR A CA 1
ATOM 825 C C . THR A 1 179 ? 18.64472 67.61170 0.66060 1.000 55.33230 179 THR A C 1
ATOM 826 O O . THR A 1 179 ? 19.00629 67.71485 -0.52202 1.000 55.66262 179 THR A O 1
ATOM 830 N N . GLY A 1 180 ? 17.84406 68.50008 1.21983 1.000 56.50596 180 GLY A N 1
ATOM 831 C CA . GLY A 1 180 ? 17.28425 69.53606 0.38215 1.000 60.41761 180 GLY A CA 1
ATOM 832 C C . GLY A 1 180 ? 16.15316 69.09363 -0.53824 1.000 59.31841 180 GLY A C 1
ATOM 833 O O . GLY A 1 180 ? 15.63115 69.94069 -1.28851 1.000 60.22554 180 GLY A O 1
ATOM 834 N N . ASN A 1 181 ? 15.72104 67.82086 -0.46169 1.000 56.23573 181 ASN A N 1
ATOM 835 C CA . ASN A 1 181 ? 14.74403 67.25226 -1.40010 1.000 56.64855 181 ASN A CA 1
ATOM 836 C C . ASN A 1 181 ? 13.33432 67.60554 -0.92398 1.000 53.45568 181 ASN A C 1
ATOM 837 O O . ASN A 1 181 ? 12.87652 67.20138 0.16775 1.000 52.09061 181 ASN A O 1
ATOM 842 N N . GLU A 1 182 ? 12.66304 68.42322 -1.72082 1.000 50.85949 182 GLU A N 1
ATOM 843 C CA . GLU A 1 182 ? 11.37530 68.97245 -1.33207 1.000 52.96327 182 GLU A CA 1
ATOM 844 C C . GLU A 1 182 ? 10.33239 67.87919 -1.12294 1.000 49.79224 182 GLU A C 1
ATOM 845 O O . GLU A 1 182 ? 9.36014 68.09882 -0.39228 1.000 50.37218 182 GLU A O 1
ATOM 851 N N . ASP A 1 183 ? 10.52870 66.69087 -1.71351 1.000 49.07825 183 ASP A N 1
ATOM 852 C CA . ASP A 1 183 ? 9.64760 65.55584 -1.42291 1.000 47.94313 183 ASP A CA 1
ATOM 853 C C . ASP A 1 183 ? 9.45478 65.35708 0.09670 1.000 48.27782 183 ASP A C 1
ATOM 854 O O . ASP A 1 183 ? 8.33153 65.18922 0.57603 1.000 48.97367 183 ASP A O 1
ATOM 859 N N . TYR A 1 184 ? 10.54849 65.33782 0.86160 1.000 45.99049 184 TYR A N 1
ATOM 860 C CA . TYR A 1 184 ? 10.41097 65.09092 2.31912 1.000 44.69721 184 TYR A CA 1
ATOM 861 C C . TYR A 1 184 ? 9.68314 66.22647 3.00767 1.000 46.46389 184 TYR A C 1
ATOM 862 O O . TYR A 1 184 ? 8.81786 66.00344 3.88076 1.000 46.00892 184 TYR A O 1
ATOM 871 N N . LEU A 1 185 ? 9.97402 67.46188 2.60790 1.000 49.44824 185 LEU A N 1
ATOM 872 C CA . LEU A 1 185 ? 9.24542 68.57323 3.21211 1.000 45.65410 185 LEU A CA 1
ATOM 873 C C . LEU A 1 185 ? 7.74347 68.45052 2.95574 1.000 47.54029 185 LEU A C 1
ATOM 874 O O . LEU A 1 185 ? 6.93574 68.71580 3.84431 1.000 46.92640 185 LEU A O 1
ATOM 879 N N . ASN A 1 186 ? 7.34898 68.07938 1.71841 1.000 46.90672 186 ASN A N 1
ATOM 880 C CA . ASN A 1 186 ? 5.92729 67.92411 1.39975 1.000 47.66707 186 ASN A CA 1
ATOM 881 C C . ASN A 1 186 ? 5.24509 66.88398 2.29988 1.000 46.44239 186 ASN A C 1
ATOM 882 O O . ASN A 1 186 ? 4.03137 66.97221 2.55425 1.000 46.58003 186 ASN A O 1
ATOM 887 N N . ILE A 1 187 ? 5.95298 65.80468 2.63079 1.000 44.20108 187 ILE A N 1
ATOM 888 C CA . ILE A 1 187 ? 5.37902 64.80087 3.51370 1.000 45.30389 187 ILE A CA 1
ATOM 889 C C . ILE A 1 187 ? 5.08579 65.43636 4.87581 1.000 47.04145 187 ILE A C 1
ATOM 890 O O . ILE A 1 187 ? 4.01627 65.24311 5.45465 1.000 46.40529 187 ILE A O 1
ATOM 895 N N . SER A 1 188 ? 5.99032 66.30015 5.32426 1.000 45.73215 188 SER A N 1
ATOM 896 C CA . SER A 1 188 ? 5.91685 66.91771 6.65058 1.000 46.27158 188 SER A CA 1
ATOM 897 C C . SER A 1 188 ? 4.69131 67.82055 6.65895 1.000 47.99394 188 SER A C 1
ATOM 898 O O . SER A 1 188 ? 3.94712 67.92308 7.64358 1.000 43.18928 188 SER A O 1
ATOM 901 N N . ILE A 1 189 ? 4.43042 68.43700 5.49539 1.000 42.86953 189 ILE A N 1
ATOM 902 C CA . ILE A 1 189 ? 3.31935 69.38036 5.36407 1.000 45.79215 189 ILE A CA 1
ATOM 903 C C . ILE A 1 189 ? 1.99079 68.63401 5.38647 1.000 47.68046 189 ILE A C 1
ATOM 904 O O . ILE A 1 189 ? 1.03267 69.06898 6.05732 1.000 48.25833 189 ILE A O 1
ATOM 909 N N . LYS A 1 190 ? 1.92430 67.48912 4.67848 1.000 44.20414 190 LYS A N 1
ATOM 910 C CA . LYS A 1 190 ? 0.75312 66.61027 4.73293 1.000 44.69586 190 LYS A CA 1
ATOM 911 C C . LYS A 1 190 ? 0.53717 66.13278 6.19104 1.000 43.88576 190 LYS A C 1
ATOM 912 O O . LYS A 1 190 ? -0.59351 66.04592 6.66473 1.000 45.24030 190 LYS A O 1
ATOM 918 N N . ASP A 1 191 ? 1.60505 65.77167 6.86748 1.000 42.61254 191 ASP A N 1
ATOM 919 C CA . ASP A 1 191 ? 1.46322 65.29383 8.25416 1.000 44.13313 191 ASP A CA 1
ATOM 920 C C . ASP A 1 191 ? 0.93648 66.39196 9.17424 1.000 46.10134 191 ASP A C 1
ATOM 921 O O . ASP A 1 191 ? 0.08318 66.13489 10.02990 1.000 49.75790 191 ASP A O 1
ATOM 926 N N . GLU A 1 192 ? 1.41437 67.62865 9.01207 1.000 44.94854 192 GLU A N 1
ATOM 927 C CA . GLU A 1 192 ? 0.89169 68.71872 9.83764 1.000 45.27312 192 GLU A CA 1
ATOM 928 C C . GLU A 1 192 ? -0.60364 68.88865 9.61331 1.000 47.64706 192 GLU A C 1
ATOM 929 O O . GLU A 1 192 ? -1.37377 68.99053 10.57006 1.000 46.98936 192 GLU A O 1
ATOM 935 N N . ALA A 1 193 ? -1.04982 68.85931 8.34701 1.000 44.18701 193 ALA A N 1
ATOM 936 C CA . ALA A 1 193 ? -2.46379 69.08635 8.08284 1.000 45.37958 193 ALA A CA 1
ATOM 937 C C . ALA A 1 193 ? -3.30492 67.92894 8.61534 1.000 47.54818 193 ALA A C 1
ATOM 938 O O . ALA A 1 193 ? -4.46106 68.11182 9.02078 1.000 48.74022 193 ALA A O 1
ATOM 940 N N . TYR A 1 194 ? -2.77601 66.72353 8.54392 1.000 44.96208 194 TYR A N 1
ATOM 941 C CA . TYR A 1 194 ? -3.50064 65.57140 9.06208 1.000 49.85443 194 TYR A CA 1
ATOM 942 C C . TYR A 1 194 ? -3.63815 65.65981 10.58977 1.000 46.95522 194 TYR A C 1
ATOM 943 O O . TYR A 1 194 ? -4.72746 65.47933 11.13702 1.000 46.38310 194 TYR A O 1
ATOM 952 N N . MET A 1 195 ? -2.55139 65.99185 11.26222 1.000 45.61603 195 MET A N 1
ATOM 953 C CA . MET A 1 195 ? -2.55314 66.04184 12.74193 1.000 47.71323 195 MET A CA 1
ATOM 954 C C . MET A 1 195 ? -3.51073 67.11406 13.23303 1.000 51.16290 195 MET A C 1
ATOM 955 O O . MET A 1 195 ? -4.30452 66.88737 14.16721 1.000 45.93942 195 MET A O 1
ATOM 960 N N . ARG A 1 196 ? -3.51564 68.26501 12.53618 1.000 49.37703 196 ARG A N 1
ATOM 961 C CA . ARG A 1 196 ? -4.32693 69.40481 12.93843 1.000 50.30843 196 ARG A CA 1
ATOM 962 C C . ARG A 1 196 ? -5.80948 69.09948 12.86991 1.000 51.00769 196 ARG A C 1
ATOM 963 O O . ARG A 1 196 ? -6.60570 69.76185 13.55250 1.000 53.39329 196 ARG A O 1
ATOM 971 N N . GLN A 1 197 ? -6.19469 68.07052 12.12191 1.000 50.37710 197 GLN A N 1
ATOM 972 C CA . GLN A 1 197 ? -7.58940 67.65735 12.12674 1.000 50.35208 197 GLN A CA 1
ATOM 973 C C . GLN A 1 197 ? -8.06661 67.33668 13.54708 1.000 54.01660 197 GLN A C 1
ATOM 974 O O . GLN A 1 197 ? -9.26545 67.42476 13.81162 1.000 53.13681 197 GLN A O 1
ATOM 980 N N . TRP A 1 198 ? -7.16744 66.95383 14.44439 1.000 52.67669 198 TRP A N 1
ATOM 981 C CA . TRP A 1 198 ? -7.56651 66.53307 15.79152 1.000 52.28413 198 TRP A CA 1
ATOM 982 C C . TRP A 1 198 ? -7.20790 67.53693 16.86725 1.000 53.80944 198 TRP A C 1
ATOM 983 O O . TRP A 1 198 ? -7.24883 67.22262 18.08561 1.000 52.28850 198 TRP A O 1
ATOM 994 N N . TRP A 1 199 ? -6.93486 68.75834 16.45503 1.000 49.89186 199 TRP A N 1
ATOM 995 C CA . TRP A 1 199 ? -6.90471 69.89535 17.35598 1.000 56.15579 199 TRP A CA 1
ATOM 996 C C . TRP A 1 199 ? -8.34245 70.34064 17.63814 1.000 60.49678 199 TRP A C 1
ATOM 997 O O . TRP A 1 199 ? -9.13492 70.47107 16.71310 1.000 54.50861 199 TRP A O 1
ATOM 1008 N N . THR A 1 200 ? -8.71979 70.52893 18.90564 1.000 54.26002 200 THR A N 1
ATOM 1009 C CA . THR A 1 200 ? -9.99106 71.19613 19.18012 1.000 59.60250 200 THR A CA 1
ATOM 1010 C C . THR A 1 200 ? -9.75395 72.32258 20.17022 1.000 59.92877 200 THR A C 1
ATOM 1011 O O . THR A 1 200 ? -8.87670 72.21921 21.02606 1.000 59.49576 200 THR A O 1
ATOM 1015 N N . ASP A 1 201 ? -10.54181 73.40246 20.03760 1.000 62.01591 201 ASP A N 1
ATOM 1016 C CA . ASP A 1 201 ? -10.63037 74.48042 21.02743 1.000 64.33845 201 ASP A CA 1
ATOM 1017 C C . ASP A 1 201 ? -11.73415 74.26271 22.02558 1.000 63.06510 201 ASP A C 1
ATOM 1018 O O . ASP A 1 201 ? -11.85196 75.04028 22.98150 1.000 63.59610 201 ASP A O 1
ATOM 1023 N N . THR A 1 202 ? -12.57108 73.26425 21.79785 1.000 62.82187 202 THR A N 1
ATOM 1024 C CA . THR A 1 202 ? -13.75935 73.09048 22.60722 1.000 64.80938 202 THR A CA 1
ATOM 1025 C C . THR A 1 202 ? -13.49625 72.25965 23.85942 1.000 65.40459 202 THR A C 1
ATOM 1026 O O . THR A 1 202 ? -14.37231 72.16481 24.71152 1.000 65.95370 202 THR A O 1
ATOM 1030 N N . GLU A 1 203 ? -12.33958 71.61865 23.96316 1.000 62.68533 203 GLU A N 1
ATOM 1031 C CA . GLU A 1 203 ? -11.92241 70.97561 25.20214 1.000 62.82204 203 GLU A CA 1
ATOM 1032 C C . GLU A 1 203 ? -10.51183 71.42249 25.53685 1.000 61.08468 203 GLU A C 1
ATOM 1033 O O . GLU A 1 203 ? -9.66417 71.47951 24.65941 1.000 55.93220 203 GLU A O 1
ATOM 1039 N N . CYS A 1 204 ? -10.25449 71.73229 26.81613 1.000 55.78783 204 CYS A N 1
ATOM 1040 C CA . CYS A 1 204 ? -8.94111 72.20070 27.25773 1.000 56.44799 204 CYS A CA 1
ATOM 1041 C C . CYS A 1 204 ? -8.50378 73.50415 26.60237 1.000 55.55279 204 CYS A C 1
ATOM 1042 O O . CYS A 1 204 ? -7.32632 73.86557 26.68584 1.000 56.66295 204 CYS A O 1
ATOM 1045 N N . GLY A 1 205 ? -9.41951 74.24721 25.98242 1.000 55.94831 205 GLY A N 1
ATOM 1046 C CA . GLY A 1 205 ? -9.02153 75.45404 25.29595 1.000 54.73579 205 GLY A CA 1
ATOM 1047 C C . GLY A 1 205 ? -8.07292 75.24414 24.10480 1.000 57.00570 205 GLY A C 1
ATOM 1048 O O . GLY A 1 205 ? -7.49050 76.22039 23.65451 1.000 54.26310 205 GLY A O 1
ATOM 1049 N N . GLY A 1 206 ? -7.82821 74.03289 23.62056 1.000 54.83181 206 GLY A N 1
ATOM 1050 C CA . GLY A 1 206 ? -6.81608 73.84518 22.59675 1.000 53.11185 206 GLY A CA 1
ATOM 1051 C C . GLY A 1 206 ? -6.16423 72.47666 22.69004 1.000 52.73583 206 GLY A C 1
ATOM 1052 O O . GLY A 1 206 ? -6.60242 71.61970 23.44970 1.000 55.12774 206 GLY A O 1
ATOM 1053 N N . GLY A 1 207 ? -5.13495 72.28369 21.87123 1.000 52.63072 207 GLY A N 1
ATOM 1054 C CA . GLY A 1 207 ? -4.35235 71.05411 21.84647 1.000 51.44312 207 GLY A CA 1
ATOM 1055 C C . GLY A 1 207 ? -4.98615 69.92416 21.03903 1.000 49.67271 207 GLY A C 1
ATOM 1056 O O . GLY A 1 207 ? -6.18318 69.88227 20.78839 1.000 46.93472 207 GLY A O 1
ATOM 1057 N N . LEU A 1 208 ? -4.17350 68.94655 20.67688 1.000 45.62680 208 LEU A N 1
ATOM 1058 C CA . LEU A 1 208 ? -4.74594 67.82308 19.96108 1.000 51.97861 208 LEU A CA 1
ATOM 1059 C C . LEU A 1 208 ? -4.83912 66.56617 20.80907 1.000 52.45062 208 LEU A C 1
ATOM 1060 O O . LEU A 1 208 ? -4.12494 66.39213 21.82006 1.000 48.16688 208 LEU A O 1
ATOM 1065 N N . TYR A 1 209 ? -5.82846 65.75578 20.43112 1.000 50.39460 209 TYR A N 1
ATOM 1066 C CA . TYR A 1 209 ? -5.98120 64.38986 20.90399 1.000 51.02978 209 TYR A CA 1
ATOM 1067 C C . TYR A 1 209 ? -4.90699 63.50446 20.30682 1.000 53.53658 209 TYR A C 1
ATOM 1068 O O . TYR A 1 209 ? -4.44781 63.72599 19.17759 1.000 48.56002 209 TYR A O 1
ATOM 1077 N N . VAL A 1 210 ? -4.55520 62.45057 21.04569 1.000 48.14120 210 VAL A N 1
ATOM 1078 C CA . VAL A 1 210 ? -3.54635 61.49935 20.57337 1.000 50.28501 210 VAL A CA 1
ATOM 1079 C C . VAL A 1 210 ? -4.19850 60.35043 19.82692 1.000 53.48190 210 VAL A C 1
ATOM 1080 O O . VAL A 1 210 ? -3.69296 59.90534 18.79181 1.000 48.71432 210 VAL A O 1
ATOM 1084 N N . ASP A 1 211 ? -5.35370 59.96416 20.32562 1.000 48.25038 211 ASP A N 1
ATOM 1085 C CA . ASP A 1 211 ? -6.08314 58.72883 20.04282 1.000 50.44266 211 ASP A CA 1
ATOM 1086 C C . ASP A 1 211 ? -7.23397 59.05394 19.10569 1.000 57.29154 211 ASP A C 1
ATOM 1087 O O . ASP A 1 211 ? -8.33565 59.39310 19.51964 1.000 56.05246 211 ASP A O 1
ATOM 1092 N N . ILE A 1 212 ? -6.92787 58.95805 17.79584 1.000 55.36574 212 ILE A N 1
ATOM 1093 C CA . ILE A 1 212 ? -7.79335 59.47667 16.73757 1.000 55.42107 212 ILE A CA 1
ATOM 1094 C C . ILE A 1 212 ? -9.14888 58.79012 16.72738 1.000 57.34599 212 ILE A C 1
ATOM 1095 O O . ILE A 1 212 ? -10.17848 59.42092 16.46629 1.000 60.09287 212 ILE A O 1
ATOM 1100 N N . GLN A 1 213 ? -9.16844 57.47475 16.90022 1.000 58.01936 213 GLN A N 1
ATOM 1101 C CA . GLN A 1 213 ? -10.44709 56.77542 16.95256 1.000 63.80458 213 GLN A CA 1
ATOM 1102 C C . GLN A 1 213 ? -11.26181 57.14035 18.18886 1.000 69.70909 213 GLN A C 1
ATOM 1103 O O . GLN A 1 213 ? -12.47623 56.92426 18.19970 1.000 73.05301 213 GLN A O 1
ATOM 1109 N N . ASP A 1 214 ? -10.63813 57.69808 19.22512 1.000 66.28919 214 ASP A N 1
ATOM 1110 C CA . ASP A 1 214 ? -11.37028 57.67078 20.49811 1.000 69.62109 214 ASP A CA 1
ATOM 1111 C C . ASP A 1 214 ? -11.49520 59.03851 21.16488 1.000 64.80659 214 ASP A C 1
ATOM 1112 O O . ASP A 1 214 ? -12.51781 59.32093 21.79259 1.000 75.00102 214 ASP A O 1
ATOM 1117 N N . LEU A 1 215 ? -10.49817 59.90379 21.01409 1.000 61.13385 215 LEU A N 1
ATOM 1118 C CA . LEU A 1 215 ? -10.61606 61.32476 21.34941 1.000 60.25742 215 LEU A CA 1
ATOM 1119 C C . LEU A 1 215 ? -10.90619 61.49753 22.83510 1.000 61.35775 215 LEU A C 1
ATOM 1120 O O . LEU A 1 215 ? -11.84282 62.18620 23.23486 1.000 63.52969 215 LEU A O 1
ATOM 1125 N N . THR A 1 216 ? -10.10163 60.83451 23.64805 1.000 59.58040 216 THR A N 1
ATOM 1126 C CA . THR A 1 216 ? -10.22618 60.91442 25.09774 1.000 60.41958 216 THR A CA 1
ATOM 1127 C C . THR A 1 216 ? -9.00055 61.47584 25.79793 1.000 56.88083 216 THR A C 1
ATOM 1128 O O . THR A 1 216 ? -9.09974 61.80404 26.97769 1.000 58.79655 216 THR A O 1
ATOM 1132 N N . TYR A 1 217 ? -7.85275 61.58656 25.13672 1.000 55.77585 217 TYR A N 1
ATOM 1133 C CA . TYR A 1 217 ? -6.61636 61.99915 25.79996 1.000 51.53788 217 TYR A CA 1
ATOM 1134 C C . TYR A 1 217 ? -5.88702 63.05369 24.98828 1.000 51.98121 217 TYR A C 1
ATOM 1135 O O . TYR A 1 217 ? -5.50114 62.81299 23.81931 1.000 49.24133 217 TYR A O 1
ATOM 1144 N N . LYS A 1 218 ? -5.70985 64.22485 25.58273 1.000 45.43318 218 LYS A N 1
ATOM 1145 C CA . LYS A 1 218 ? -4.72226 65.19465 25.08759 1.000 46.45287 218 LYS A CA 1
ATOM 1146 C C . LYS A 1 218 ? -3.48106 65.07901 25.98329 1.000 49.25765 218 LYS A C 1
ATOM 1147 O O . LYS A 1 218 ? -3.52443 65.42018 27.18829 1.000 45.17999 218 LYS A O 1
ATOM 1153 N N . ASN A 1 219 ? -2.37337 64.59254 25.41606 1.000 44.16780 219 ASN A N 1
ATOM 1154 C CA . ASN A 1 219 ? -1.20180 64.30406 26.23808 1.000 44.87461 219 ASN A CA 1
ATOM 1155 C C . ASN A 1 219 ? -0.08730 65.26143 25.85830 1.000 44.86182 219 ASN A C 1
ATOM 1156 O O . ASN A 1 219 ? -0.20215 66.02989 24.90389 1.000 46.28903 219 ASN A O 1
ATOM 1161 N N . ALA A 1 220 ? 1.01891 65.18858 26.59138 1.000 42.20189 220 ALA A N 1
ATOM 1162 C CA . ALA A 1 220 ? 2.15873 66.05019 26.28622 1.000 40.76615 220 ALA A CA 1
ATOM 1163 C C . ALA A 1 220 ? 2.81565 65.67707 24.93924 1.000 41.24379 220 ALA A C 1
ATOM 1164 O O . ALA A 1 220 ? 3.22233 66.55839 24.20102 1.000 40.18023 220 ALA A O 1
ATOM 1166 N N . ILE A 1 221 ? 3.07589 64.39053 24.68202 1.000 40.53595 221 ILE A N 1
ATOM 1167 C CA . ILE A 1 221 ? 4.00721 64.08598 23.59136 1.000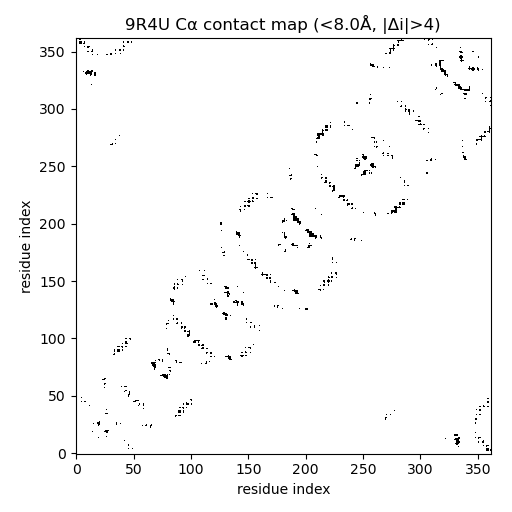 40.18193 221 ILE A CA 1
ATOM 1168 C C . ILE A 1 221 ? 3.36106 64.41243 22.23822 1.000 41.80330 221 ILE A C 1
ATOM 1169 O O . ILE A 1 221 ? 4.01438 64.95351 21.33855 1.000 40.88600 221 ILE A O 1
ATOM 1174 N N . ALA A 1 222 ? 2.06262 64.13573 22.07117 1.000 41.25248 222 ALA A N 1
ATOM 1175 C CA . ALA A 1 222 ? 1.50765 64.46700 20.74177 1.000 41.17261 222 ALA A CA 1
ATOM 1176 C C . ALA A 1 222 ? 1.51386 65.97433 20.54658 1.000 43.53851 222 ALA A C 1
ATOM 1177 O O . ALA A 1 222 ? 1.69961 66.48015 19.42737 1.000 42.72318 222 ALA A O 1
ATOM 1179 N N . ASN A 1 223 ? 1.37025 66.72216 21.62988 1.000 38.32891 223 ASN A N 1
ATOM 1180 C CA . ASN A 1 223 ? 1.29373 68.16406 21.46208 1.000 41.19404 223 ASN A CA 1
ATOM 1181 C C . ASN A 1 223 ? 2.67392 68.78261 21.35685 1.000 40.53404 223 ASN A C 1
ATOM 1182 O O . ASN A 1 223 ? 2.81569 69.82878 20.71540 1.000 46.57330 223 ASN A O 1
ATOM 1187 N N . GLU A 1 224 ? 3.69090 68.14589 21.96823 1.000 39.49428 224 GLU A N 1
ATOM 1188 C CA . GLU A 1 224 ? 5.06011 68.58668 21.73094 1.000 39.50976 224 GLU A CA 1
ATOM 1189 C C . GLU A 1 224 ? 5.49679 68.27229 20.28643 1.000 41.22660 224 GLU A C 1
ATOM 1190 O O . GLU A 1 224 ? 6.31194 68.98858 19.74668 1.000 41.88803 224 GLU A O 1
ATOM 1196 N N . LEU A 1 225 ? 5.19606 67.07921 19.79131 1.000 38.61378 225 LEU A N 1
ATOM 1197 C CA . LEU A 1 225 ? 5.53397 66.74735 18.38430 1.000 40.35308 225 LEU A CA 1
ATOM 1198 C C . LEU A 1 225 ? 4.88023 67.72272 17.42590 1.000 40.99664 225 LEU A C 1
ATOM 1199 O O . LEU A 1 225 ? 5.51814 68.23641 16.48285 1.000 44.18484 225 LEU A O 1
ATOM 1204 N N . TYR A 1 226 ? 3.58224 67.94678 17.61002 1.000 43.24536 226 TYR A N 1
ATOM 1205 C CA . TYR A 1 226 ? 2.88553 68.90555 16.77034 1.000 43.92010 226 TYR A CA 1
ATOM 1206 C C . TYR A 1 226 ? 3.54228 70.27606 16.85684 1.000 45.39796 226 TYR A C 1
ATOM 1207 O O . TYR A 1 226 ? 3.76957 70.94785 15.83889 1.000 41.89054 226 TYR A O 1
ATOM 1216 N N . LEU A 1 227 ? 3.84558 70.73197 18.07835 1.000 39.41781 227 LEU A N 1
ATOM 1217 C CA . LEU A 1 227 ? 4.43033 72.05958 18.19163 1.000 42.10262 227 LEU A CA 1
ATOM 1218 C C . LEU A 1 227 ? 5.78926 72.09752 17.49849 1.000 43.08613 227 LEU A C 1
ATOM 1219 O O . LEU A 1 227 ? 6.09988 73.05094 16.77347 1.000 45.04555 227 LEU A O 1
ATOM 1224 N N . LYS A 1 228 ? 6.63243 71.07793 17.71455 1.000 40.02392 228 LYS A N 1
ATOM 1225 C CA . LYS A 1 228 ? 7.92489 71.11188 17.04263 1.000 39.65272 228 LYS A CA 1
ATOM 1226 C C . LYS A 1 228 ? 7.74187 71.06333 15.49853 1.000 45.63019 228 LYS A C 1
ATOM 1227 O O . LYS A 1 228 ? 8.51004 71.66814 14.75981 1.000 42.35501 228 LYS A O 1
ATOM 1233 N N . LEU A 1 229 ? 6.71276 70.37447 15.02319 1.000 42.51510 229 LEU A N 1
ATOM 1234 C CA . LEU A 1 229 ? 6.45068 70.262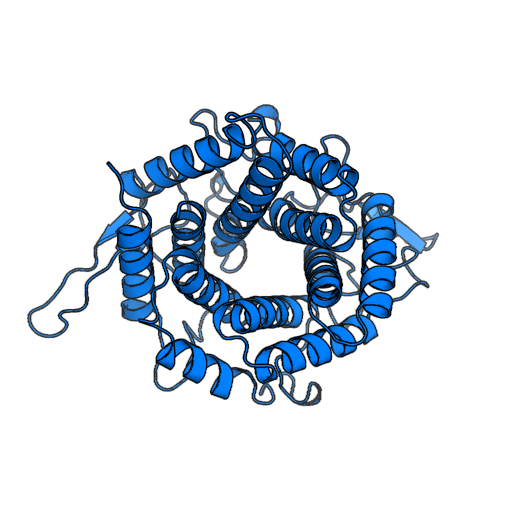77 13.56855 1.000 43.22526 229 LEU A CA 1
ATOM 1235 C C . LEU A 1 229 ? 6.05065 71.60554 12.96998 1.000 47.36733 229 LEU A C 1
ATOM 1236 O O . LEU A 1 229 ? 6.67259 72.07497 11.99965 1.000 48.75755 229 LEU A O 1
ATOM 1241 N N . VAL A 1 230 ? 5.01501 72.25363 13.52632 1.000 45.08572 230 VAL A N 1
ATOM 1242 C CA . VAL A 1 230 ? 4.64025 73.56866 12.99799 1.000 46.84016 230 VAL A CA 1
ATOM 1243 C C . VAL A 1 230 ? 5.77898 74.57222 13.16511 1.000 49.16521 230 VAL A C 1
ATOM 1244 O O . VAL A 1 230 ? 6.02491 75.38431 12.26761 1.000 47.83214 230 VAL A O 1
ATOM 1248 N N . ALA A 1 231 ? 6.49098 74.55809 14.30204 1.000 49.96733 231 ALA A N 1
ATOM 1249 C CA . ALA A 1 231 ? 7.62788 75.48446 14.42018 1.000 49.47089 231 ALA A CA 1
ATOM 1250 C C . ALA A 1 231 ? 8.70327 75.22127 13.34028 1.000 49.22317 2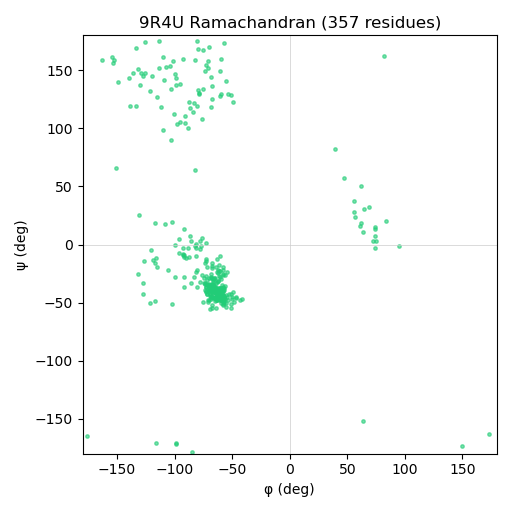31 ALA A C 1
ATOM 1251 O O . ALA A 1 231 ? 9.36278 76.16298 12.87423 1.000 50.27416 231 ALA A O 1
ATOM 1253 N N . SER A 1 232 ? 8.97328 73.94215 13.03304 1.000 48.57067 232 SER A N 1
ATOM 1254 C CA . SER A 1 232 ? 9.93817 73.57411 11.99454 1.000 47.80731 232 SER A CA 1
ATOM 1255 C C . SER A 1 232 ? 9.47502 74.05345 10.61498 1.000 52.38521 232 SER A C 1
ATOM 1256 O O . SER A 1 232 ? 10.27500 74.55980 9.80909 1.000 51.26427 232 SER A O 1
ATOM 1259 N N . LEU A 1 233 ? 8.18144 73.89779 10.32354 1.000 49.21615 233 LEU A N 1
ATOM 1260 C CA . LEU A 1 233 ? 7.67188 74.33631 9.03513 1.000 51.68837 233 LEU A CA 1
ATOM 1261 C C . LEU A 1 233 ? 7.71326 75.85666 8.91704 1.000 54.09549 233 LEU A C 1
ATOM 1262 O O . LEU A 1 233 ? 7.84085 76.39452 7.80386 1.000 54.22700 233 LEU A O 1
ATOM 1267 N N . ALA A 1 234 ? 7.60996 76.55798 10.04557 1.000 51.83224 234 ALA A N 1
ATOM 1268 C CA . ALA A 1 234 ? 7.74692 78.01183 10.04349 1.000 55.92381 234 ALA A CA 1
ATOM 1269 C C . ALA A 1 234 ? 9.11573 78.44177 9.53260 1.000 57.02109 234 ALA A C 1
ATOM 1270 O O . ALA A 1 234 ? 9.25878 79.55666 9.04068 1.000 56.70047 234 ALA A O 1
ATOM 1272 N N . ASN A 1 235 ? 10.14356 77.60483 9.70187 1.000 52.67578 235 ASN A N 1
ATOM 1273 C CA . ASN A 1 235 ? 11.47465 77.93259 9.20984 1.000 53.64146 235 ASN A CA 1
ATOM 1274 C C . ASN A 1 235 ? 11.73554 77.38922 7.79516 1.000 55.04227 235 ASN A C 1
ATOM 1275 O O . ASN A 1 235 ? 12.75702 77.74503 7.17711 1.000 58.54079 235 ASN A O 1
ATOM 1280 N N . ARG A 1 236 ? 10.83910 76.54666 7.26520 1.000 53.64016 236 ARG A N 1
ATOM 1281 C CA . ARG A 1 236 ? 11.17479 75.84631 6.01989 1.000 55.29344 236 ARG A CA 1
ATOM 1282 C C . ARG A 1 236 ? 10.11908 75.87569 4.92001 1.000 56.36576 236 ARG A C 1
ATOM 1283 O O . ARG A 1 236 ? 10.47700 75.67938 3.75690 1.000 52.79728 236 ARG A O 1
ATOM 1291 N N . ALA A 1 237 ? 8.82332 76.04419 5.24701 1.000 57.36641 237 ALA A N 1
ATOM 1292 C CA . ALA A 1 237 ? 7.76808 75.82001 4.25891 1.000 57.93273 237 ALA A CA 1
ATOM 1293 C C . ALA A 1 237 ? 7.39437 77.10529 3.54791 1.000 68.12087 237 ALA A C 1
ATOM 1294 O O . ALA A 1 237 ? 7.65686 78.20691 4.05231 1.000 65.16937 237 ALA A O 1
ATOM 1296 N N . PRO A 1 238 ? 6.77641 76.99547 2.35509 1.000 68.93235 238 PRO A N 1
ATOM 1297 C CA . PRO A 1 238 ? 6.38142 78.22128 1.63507 1.000 72.38354 238 PRO A CA 1
ATOM 1298 C C . PRO A 1 238 ? 5.33450 79.07532 2.36165 1.000 7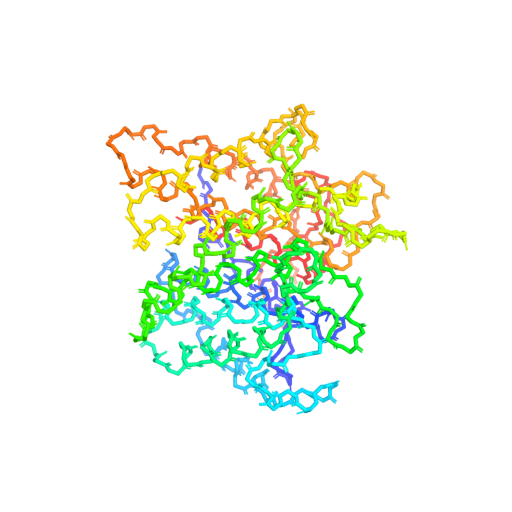7.87866 238 PRO A C 1
ATOM 1299 O O . PRO A 1 238 ? 5.55494 80.28942 2.47955 1.000 85.13013 238 PRO A O 1
ATOM 1303 N N . ASN A 1 239 ? 4.22674 78.52874 2.88676 1.000 82.98040 239 ASN A N 1
ATOM 1304 C CA . ASN A 1 239 ? 3.34347 79.39431 3.68672 1.000 78.98359 239 ASN A CA 1
ATOM 1305 C C . ASN A 1 239 ? 3.89910 79.48719 5.10363 1.000 78.31132 239 ASN A C 1
ATOM 1306 O O . ASN A 1 239 ? 3.28316 79.04643 6.07372 1.000 88.91821 239 ASN A O 1
ATOM 1311 N N . ALA A 1 240 ? 5.09270 80.06563 5.23057 1.000 75.28497 240 ALA A N 1
ATOM 1312 C CA . ALA A 1 240 ? 5.74396 80.01746 6.53909 1.000 71.33746 240 ALA A CA 1
ATOM 1313 C C . ALA A 1 240 ? 4.92620 80.73409 7.61383 1.000 71.50192 240 ALA A C 1
ATOM 1314 O O . ALA A 1 240 ? 4.94744 80.32599 8.78360 1.000 65.66108 240 ALA A O 1
ATOM 1316 N N . THR A 1 241 ? 4.17862 81.78010 7.24304 1.000 74.05869 241 THR A N 1
ATOM 1317 C CA . THR A 1 241 ? 3.52726 82.59898 8.26196 1.000 73.26092 241 THR A CA 1
ATOM 1318 C C . THR A 1 241 ? 2.32781 81.90025 8.90707 1.000 70.47415 241 THR A C 1
ATOM 1319 O O . THR A 1 241 ? 2.07526 82.11783 10.09837 1.000 66.89377 241 THR A O 1
ATOM 1323 N N . ILE A 1 242 ? 1.57282 81.07505 8.17206 1.000 67.77718 242 ILE A N 1
ATOM 1324 C CA . ILE A 1 242 ? 0.49543 80.32178 8.81615 1.000 68.27685 242 ILE A CA 1
ATOM 1325 C C . ILE A 1 242 ? 1.06518 79.35866 9.86433 1.000 65.53355 242 ILE A C 1
ATOM 1326 O O . ILE A 1 242 ? 0.49291 79.20219 10.94887 1.000 62.11208 242 ILE A O 1
ATOM 1331 N N . TYR A 1 243 ? 2.21139 78.72184 9.56725 1.000 63.24044 243 TYR A N 1
ATOM 1332 C CA . TYR A 1 243 ? 2.84291 77.80451 10.51151 1.000 59.24759 243 TYR A CA 1
ATOM 1333 C C . TYR A 1 243 ? 3.34312 78.54404 11.72758 1.000 59.93185 243 TYR A C 1
ATOM 1334 O O . TYR A 1 243 ? 3.21764 78.04236 12.85262 1.000 52.82903 243 TYR A O 1
ATOM 1343 N N . LEU A 1 244 ? 3.88908 79.74631 11.54110 1.000 61.25191 244 LEU A N 1
ATOM 1344 C CA . LEU A 1 244 ? 4.47186 80.39280 12.70726 1.000 61.61196 244 LEU A CA 1
ATOM 1345 C C . LEU A 1 244 ? 3.34482 80.88428 13.62958 1.000 62.61070 244 LEU A C 1
ATOM 1346 O O . LEU A 1 244 ? 3.44640 80.77825 14.85695 1.000 57.46384 244 LEU A O 1
ATOM 1351 N N . ASP A 1 245 ? 2.22975 81.35333 13.05573 1.000 62.83968 245 ASP A N 1
ATOM 1352 C CA . ASP A 1 245 ? 1.03385 81.60255 13.86569 1.000 66.05808 245 ASP A CA 1
ATOM 1353 C C . ASP A 1 245 ? 0.59299 80.37092 14.65557 1.000 62.25644 245 ASP A C 1
ATOM 1354 O O . ASP A 1 245 ? 0.36958 80.43846 15.87415 1.000 58.39082 245 ASP A O 1
ATOM 1359 N N . ARG A 1 246 ? 0.39622 79.24977 13.96816 1.000 56.52481 246 ARG A N 1
ATOM 1360 C CA . ARG A 1 246 ? 0.04524 78.00831 14.65320 1.000 57.45170 246 ARG A CA 1
ATOM 1361 C C . ARG A 1 246 ? 1.03058 77.67943 15.76676 1.000 55.38311 246 ARG A C 1
ATOM 1362 O O . ARG A 1 246 ? 0.62842 77.22636 16.85640 1.000 52.30554 246 ARG A O 1
ATOM 1370 N N . ALA A 1 247 ? 2.33250 77.85999 15.50021 1.000 52.44433 247 ALA A N 1
ATOM 1371 C CA . ALA A 1 247 ? 3.30608 77.45703 16.50598 1.000 52.51773 247 ALA A CA 1
ATOM 1372 C C . ALA A 1 247 ? 3.22100 78.36758 17.71408 1.000 53.64686 247 ALA A C 1
ATOM 1373 O O . ALA A 1 247 ? 3.35570 77.90451 18.83817 1.000 51.43803 247 ALA A O 1
ATOM 1375 N N . GLN A 1 248 ? 3.02661 79.67458 17.49604 1.000 53.11929 248 GLN A N 1
ATOM 1376 C CA . GLN A 1 248 ? 2.95897 80.56135 18.63798 1.000 55.94097 248 GLN A CA 1
ATOM 1377 C C . GLN A 1 248 ? 1.68599 80.31799 19.42103 1.000 55.12369 248 GLN A C 1
ATOM 1378 O O . GLN A 1 248 ? 1.70561 80.36735 20.65910 1.000 54.36970 248 GLN A O 1
ATOM 1384 N N . GLN A 1 249 ? 0.57536 80.03409 18.72179 1.000 52.41592 249 GLN A N 1
ATOM 1385 C CA . GLN A 1 249 ? -0.65851 79.68521 19.42609 1.000 54.16394 249 GLN A CA 1
ATOM 1386 C C . GLN A 1 249 ? -0.52440 78.34589 20.14429 1.000 55.82371 249 GLN A C 1
ATOM 1387 O O . GLN A 1 249 ? -1.02009 78.18218 21.27583 1.000 52.35106 249 GLN A O 1
ATOM 1393 N N . ALA A 1 250 ? 0.16582 77.38077 19.53683 1.000 52.28138 250 ALA A N 1
ATOM 1394 C CA . ALA A 1 250 ? 0.26226 76.10205 20.21474 1.000 48.70394 250 ALA A CA 1
ATOM 1395 C C . ALA A 1 250 ? 1.17941 76.20974 21.43106 1.000 53.30146 250 ALA A C 1
ATOM 1396 O O . ALA A 1 250 ? 0.91638 75.58377 22.45328 1.000 48.33746 250 ALA A O 1
ATOM 1398 N N . TRP A 1 251 ? 2.24117 77.02015 21.35787 1.000 52.28676 251 TRP A N 1
ATOM 1399 C CA . TRP A 1 251 ? 3.07953 77.16088 22.53654 1.000 50.86355 251 TRP A CA 1
ATOM 1400 C C . TRP A 1 251 ? 2.32616 77.88317 23.65561 1.000 52.64043 251 TRP A C 1
ATOM 1401 O O . TRP A 1 251 ? 2.43270 77.50856 24.83048 1.000 49.91006 251 TRP A O 1
ATOM 1412 N N . THR A 1 252 ? 1.56077 78.91489 23.30492 1.000 53.90974 252 THR A N 1
ATOM 1413 C CA . THR A 1 252 ? 0.74840 79.59412 24.29500 1.000 54.31417 252 THR A CA 1
ATOM 1414 C C . THR A 1 252 ? -0.20403 78.63104 24.96997 1.000 56.56265 252 THR A C 1
ATOM 1415 O O . THR A 1 252 ? -0.31119 78.61951 26.20289 1.000 51.67364 252 THR A O 1
ATOM 1419 N N . TRP A 1 253 ? -0.85301 77.76899 24.18981 1.000 51.08559 253 TRP A N 1
ATOM 1420 C CA . TRP A 1 253 ? -1.74624 76.77731 24.77813 1.000 52.34550 253 TRP A CA 1
ATOM 1421 C C . TRP A 1 253 ? -0.97821 75.82049 25.68239 1.000 51.73543 253 TRP A C 1
ATOM 1422 O O . TRP A 1 253 ? -1.41133 75.51807 26.80706 1.000 49.98055 253 TRP A O 1
ATOM 1433 N N . PHE A 1 254 ? 0.14770 75.28896 25.19190 1.000 50.09913 254 PHE A N 1
ATOM 1434 C CA . PHE A 1 254 ? 0.89490 74.32288 25.99966 1.000 47.65922 254 PHE A CA 1
ATOM 1435 C C . PHE A 1 254 ? 1.27986 74.93805 27.34653 1.000 50.48729 254 PHE A C 1
ATOM 1436 O O . PHE A 1 254 ? 1.12727 74.30968 28.40543 1.000 49.94623 254 PHE A O 1
ATOM 1444 N N . LEU A 1 255 ? 1.87426 76.13942 27.30230 1.000 52.32630 255 LEU A N 1
ATOM 1445 C CA . LEU A 1 255 ? 2.31535 76.81389 28.51479 1.000 50.35711 255 LEU A CA 1
ATOM 1446 C C . LEU A 1 255 ? 1.13506 77.07070 29.42983 1.000 54.48363 255 LEU A C 1
ATOM 1447 O O . LEU A 1 255 ? 1.24438 76.95125 30.66344 1.000 50.80467 255 LEU A O 1
ATOM 1452 N N . GLY A 1 256 ? -0.00418 77.40775 28.85584 1.000 51.53913 256 GLY A N 1
ATOM 1453 C CA . GLY A 1 256 ? -1.13833 77.59233 29.72574 1.000 53.93558 256 GLY A CA 1
ATOM 1454 C C . GLY A 1 256 ? -1.86481 76.33822 30.13463 1.000 53.23602 256 GLY A C 1
ATOM 1455 O O . GLY A 1 256 ? -2.81298 76.44310 30.90890 1.000 55.55540 256 GLY A O 1
ATOM 1456 N N . SER A 1 257 ? -1.46584 75.15117 29.67602 1.000 48.29649 257 SER A N 1
ATOM 1457 C CA . SER A 1 257 ? -2.30389 73.97354 29.91853 1.000 48.79763 257 SER A CA 1
ATOM 1458 C C . SER A 1 257 ? -2.17401 73.48475 31.36370 1.000 50.85702 257 SER A C 1
ATOM 1459 O O . SER A 1 257 ? -3.10838 72.85634 31.89168 1.000 47.03759 257 SER A O 1
ATOM 1462 N N . GLY A 1 258 ? -1.04226 73.76519 31.99315 1.000 51.14962 258 GLY A N 1
ATOM 1463 C CA . GLY A 1 258 ? -0.70233 73.25930 33.34013 1.000 51.44389 258 GLY A CA 1
ATOM 1464 C C . GLY A 1 258 ? 0.13690 71.99768 33.25803 1.000 48.07466 258 GLY A C 1
ATOM 1465 O O . GLY A 1 258 ? 0.56591 71.47954 34.26193 1.000 44.66684 258 GLY A O 1
ATOM 1466 N N . MET A 1 259 ? 0.42004 71.51163 32.05438 1.000 46.81057 259 MET A N 1
ATOM 1467 C CA . MET A 1 259 ? 1.21777 70.30524 31.93513 1.000 44.93163 259 MET A CA 1
ATOM 1468 C C . MET A 1 259 ? 2.67574 70.56508 32.38535 1.000 45.76092 259 MET A C 1
ATOM 1469 O O . MET A 1 259 ? 3.37006 69.63163 32.84438 1.000 44.77891 259 MET A O 1
ATOM 1474 N N . ILE A 1 260 ? 3.17321 71.80452 32.23680 1.000 43.68657 260 ILE A N 1
ATOM 1475 C CA . ILE A 1 260 ? 4.46630 72.17516 32.82624 1.000 43.98054 260 ILE A CA 1
ATOM 1476 C C . ILE A 1 260 ? 4.23341 72.49220 34.30753 1.000 47.55587 260 ILE A C 1
ATOM 1477 O O . ILE A 1 260 ? 3.51527 73.44483 34.64865 1.000 47.10396 260 ILE A O 1
ATOM 1482 N N . ASN A 1 261 ? 4.87961 71.74475 35.18554 1.000 45.67116 261 ASN A N 1
ATOM 1483 C CA . ASN A 1 261 ? 4.48441 71.76116 36.60896 1.000 46.69161 261 ASN A CA 1
ATOM 1484 C C . ASN A 1 261 ? 5.39549 72.68227 37.40297 1.000 50.60611 261 ASN A C 1
ATOM 1485 O O . ASN A 1 261 ? 6.24918 73.38252 36.84617 1.000 53.24621 261 ASN A O 1
ATOM 1490 N N . GLY A 1 262 ? 5.27212 72.63839 38.73371 1.000 54.41528 262 GLY A N 1
ATOM 1491 C CA . GLY A 1 262 ? 5.89159 73.66647 39.51282 1.000 53.70932 262 GLY A CA 1
ATOM 1492 C C . GLY A 1 262 ? 7.39973 73.59706 39.61879 1.000 56.23364 262 GLY A C 1
ATOM 1493 O O . GLY A 1 262 ? 7.98262 74.56312 40.11461 1.000 59.44719 262 GLY A O 1
ATOM 1494 N N . VAL A 1 263 ? 8.04619 72.49609 39.23036 1.000 51.77651 263 VAL A N 1
ATOM 1495 C CA . VAL A 1 263 ? 9.50797 72.50744 39.05486 1.000 50.80867 263 VAL A CA 1
ATOM 1496 C C . VAL A 1 263 ? 9.91231 72.59511 37.57454 1.000 53.59640 263 VAL A C 1
ATOM 1497 O O . VAL A 1 263 ? 11.04275 72.24217 37.23801 1.000 51.81417 263 VAL A O 1
ATOM 1501 N N . ASN A 1 264 ? 9.00842 73.04123 36.68908 1.000 51.73788 264 ASN A N 1
ATOM 1502 C CA . ASN A 1 264 ? 9.29878 73.19133 35.23286 1.000 52.07274 264 ASN A CA 1
ATOM 1503 C C . ASN A 1 264 ? 9.59114 71.89164 34.51831 1.000 53.24199 264 ASN A C 1
ATOM 1504 O O . ASN A 1 264 ? 10.27589 71.90014 33.48044 1.000 54.69518 264 ASN A O 1
ATOM 1509 N N . LEU A 1 265 ? 8.99766 70.80107 34.98602 1.000 51.13229 265 LEU A N 1
ATOM 1510 C CA . LEU A 1 265 ? 8.97804 69.52954 34.28042 1.000 48.89759 265 LEU A CA 1
ATOM 1511 C C . LEU A 1 265 ? 7.56820 69.23688 33.77161 1.000 47.38264 265 LEU A C 1
ATOM 1512 O O . LEU A 1 265 ? 6.58553 69.80439 34.24332 1.000 49.76105 265 LEU A O 1
ATOM 1517 N N . ILE A 1 266 ? 7.47242 68.33075 32.79873 1.000 46.66765 266 ILE A N 1
ATOM 1518 C CA . ILE A 1 266 ? 6.23346 68.12721 32.06012 1.000 42.87544 266 ILE A CA 1
ATOM 1519 C C . ILE A 1 266 ? 5.65589 66.75709 32.40089 1.000 43.18611 266 ILE A C 1
ATOM 1520 O O . ILE A 1 266 ? 6.27360 65.70281 32.12376 1.000 42.26339 266 ILE A O 1
ATOM 1525 N N . ASN A 1 267 ? 4.44733 66.77306 32.97995 1.000 48.08585 267 ASN A N 1
ATOM 1526 C CA . ASN A 1 267 ? 3.77955 65.51386 33.28656 1.000 46.90402 267 ASN A CA 1
ATOM 1527 C C . ASN A 1 267 ? 3.11812 64.95356 32.04574 1.000 46.25174 267 ASN A C 1
ATOM 1528 O O . ASN A 1 267 ? 3.01737 65.62548 31.02883 1.000 45.24691 267 ASN A O 1
ATOM 1533 N N . ASP A 1 268 ? 2.55875 63.73854 32.17493 1.000 47.57535 268 ASP A N 1
ATOM 1534 C CA . ASP A 1 268 ? 2.24473 63.01598 30.93980 1.000 45.75536 268 ASP A CA 1
ATOM 1535 C C . ASP A 1 268 ? 1.14314 63.64485 30.10586 1.000 46.10206 268 ASP A C 1
ATOM 1536 O O . ASP A 1 268 ? 1.15247 63.50551 28.86111 1.000 45.77973 268 ASP A O 1
ATOM 1541 N N . GLY A 1 269 ? 0.14032 64.24136 30.72616 1.000 42.55499 269 GLY A N 1
ATOM 1542 C CA . GLY A 1 269 ? -0.96969 64.74332 29.93525 1.000 43.23376 269 GLY A CA 1
ATOM 1543 C C . GLY A 1 269 ? -1.98306 65.47600 30.77044 1.000 48.63163 269 GLY A C 1
ATOM 1544 O O . GLY A 1 269 ? -1.72444 65.86196 31.93575 1.000 43.93775 269 GLY A O 1
ATOM 1545 N N . LEU A 1 270 ? -3.15057 65.67660 30.15297 1.000 43.10922 270 LEU A N 1
ATOM 1546 C CA . LEU A 1 270 ? -4.25088 66.36902 30.80235 1.000 47.98897 270 LEU A CA 1
ATOM 1547 C C . LEU A 1 270 ? -5.37884 65.41424 31.13204 1.000 49.31403 270 LEU A C 1
ATOM 1548 O O . LEU A 1 270 ? -5.67922 64.50429 30.35539 1.000 45.86603 270 LEU A O 1
ATOM 1553 N N . ALA A 1 271 ? -5.99053 65.62627 32.30889 1.000 44.70134 271 ALA A N 1
ATOM 1554 C CA . ALA A 1 271 ? -7.24318 65.04062 32.74742 1.000 46.59014 271 ALA A CA 1
ATOM 1555 C C . ALA A 1 271 ? -8.34901 66.08496 32.57585 1.000 49.35553 271 ALA A C 1
ATOM 1556 O O . ALA A 1 271 ? -8.09053 67.28473 32.54699 1.000 49.07538 271 ALA A O 1
ATOM 1558 N N . ARG A 1 272 ? -9.59314 65.63085 32.48948 1.000 52.80578 272 ARG A N 1
ATOM 1559 C CA . ARG A 1 272 ? -10.73502 66.50767 32.25508 1.000 61.44377 272 ARG A CA 1
ATOM 1560 C C . ARG A 1 272 ? -11.71888 66.35337 33.39243 1.000 60.63449 272 ARG A C 1
ATOM 1561 O O . ARG A 1 272 ? -12.08540 65.23135 33.75445 1.000 67.82273 272 ARG A O 1
ATOM 1569 N N . ASP A 1 273 ? -12.17081 67.48582 33.92788 1.000 62.40757 273 ASP A N 1
ATOM 1570 C CA . ASP A 1 273 ? -13.03647 67.47257 35.09928 1.000 71.00483 273 ASP A CA 1
ATOM 1571 C C . ASP A 1 273 ? -14.37512 66.86590 34.71660 1.000 76.03487 273 ASP A C 1
ATOM 1572 O O . ASP A 1 273 ? -14.93671 67.17740 33.65283 1.000 75.66783 273 ASP A O 1
ATOM 1577 N N . SER A 1 274 ? -14.86545 65.98453 35.60240 1.000 80.51301 274 SER A N 1
ATOM 1578 C CA . SER A 1 274 ? -16.10202 65.24122 35.37261 1.000 89.56816 274 SER A CA 1
ATOM 1579 C C . SER A 1 274 ? -17.31530 66.16340 35.29937 1.000 95.40425 274 SER A C 1
ATOM 1580 O O . SER A 1 274 ? -18.25889 65.90529 34.54154 1.000 101.57061 274 SER A O 1
ATOM 1583 N N . ASN A 1 275 ? -17.33177 67.21978 36.10597 1.000 85.37572 275 ASN A N 1
ATOM 1584 C CA . ASN A 1 275 ? -18.51957 68.05540 36.21628 1.000 86.51579 275 ASN A CA 1
ATOM 1585 C C . ASN A 1 275 ? -18.43749 69.32730 35.39482 1.000 83.74284 275 ASN A C 1
ATOM 1586 O O . ASN A 1 275 ? -19.46993 69.85977 34.98088 1.000 90.49604 275 ASN A O 1
ATOM 1591 N N . THR A 1 276 ? -17.23539 69.83006 35.17230 1.000 77.11770 276 THR A N 1
ATOM 1592 C CA . THR A 1 276 ? -17.02623 71.16475 34.65436 1.000 72.86215 276 THR A CA 1
ATOM 1593 C C . THR A 1 276 ? -16.34536 71.21475 33.29716 1.000 74.25537 276 THR A C 1
ATOM 1594 O O . THR A 1 276 ? -16.33303 72.28493 32.69196 1.000 74.86754 276 THR A O 1
ATOM 1598 N N . GLY A 1 277 ? -15.71788 70.12716 32.84538 1.000 71.08427 277 GLY A N 1
ATOM 1599 C CA . GLY A 1 277 ? -15.04513 70.13541 31.57210 1.000 74.35232 277 GLY A CA 1
ATOM 1600 C C . GLY A 1 277 ? -13.73885 70.88600 31.54463 1.000 75.72450 277 GLY A C 1
ATOM 1601 O O . GLY A 1 277 ? -13.07672 70.89735 30.50811 1.000 72.37685 277 GLY A O 1
ATOM 1602 N N . SER A 1 278 ? -13.33313 71.51301 32.63872 1.000 69.40657 278 SER A N 1
ATOM 1603 C CA . SER A 1 278 ? -11.99715 72.09084 32.66322 1.000 70.03210 278 SER A CA 1
ATOM 1604 C C . SER A 1 278 ? -10.94052 70.98184 32.78074 1.000 65.12235 278 SER A C 1
ATOM 1605 O O . SER A 1 278 ? -11.21476 69.90100 33.29625 1.000 63.41761 278 SER A O 1
ATOM 1608 N N . CYS A 1 279 ? -9.75475 71.22539 32.21030 1.000 61.52232 279 CYS A N 1
ATOM 1609 C CA . CYS A 1 279 ? -8.64047 70.27913 32.13172 1.000 60.14622 279 CYS A CA 1
ATOM 1610 C C . CYS A 1 279 ? -7.57030 70.64433 33.14809 1.000 55.15033 279 CYS A C 1
ATOM 1611 O O . CYS A 1 279 ? -7.40824 71.82039 33.46316 1.000 56.23831 279 CYS A O 1
ATOM 1614 N N . TYR A 1 280 ? -6.78814 69.64458 33.59396 1.000 48.50440 280 TYR A N 1
ATOM 1615 C CA . TYR A 1 280 ? -5.71119 69.90737 34.53609 1.000 48.84035 280 TYR A CA 1
ATOM 1616 C C . TYR A 1 280 ? -4.64503 68.84134 34.37442 1.000 47.59815 280 TYR A C 1
ATOM 1617 O O . TYR A 1 280 ? -4.91426 67.74133 33.87779 1.000 46.54658 280 TYR A O 1
ATOM 1626 N N . ASN A 1 281 ? -3.41373 69.18629 34.78442 1.000 44.16134 281 ASN A N 1
ATOM 1627 C CA . ASN A 1 281 ? -2.28074 68.25030 34.78720 1.000 46.64962 281 ASN A CA 1
ATOM 1628 C C . ASN A 1 281 ? -2.66152 66.92739 35.44954 1.000 48.44379 281 ASN A C 1
ATOM 1629 O O . ASN A 1 281 ? -3.12635 66.91468 36.58691 1.000 47.44679 281 ASN A O 1
ATOM 1634 N N . ASN A 1 282 ? -2.52244 65.80969 34.74578 1.000 46.57927 282 ASN A N 1
ATOM 1635 C CA . ASN A 1 282 ? -3.00621 64.54173 35.33814 1.000 45.54852 282 ASN A CA 1
ATOM 1636 C C . ASN A 1 282 ? -2.02673 63.92623 36.31520 1.000 46.96400 282 ASN A C 1
ATOM 1637 O O . ASN A 1 282 ? -2.36109 62.88443 36.88313 1.000 47.06777 282 ASN A O 1
ATOM 1642 N N . ARG A 1 283 ? -0.83390 64.51658 36.50308 1.000 45.08504 283 ARG A N 1
ATOM 1643 C CA . ARG A 1 283 ? 0.17775 64.05844 37.45659 1.000 47.67414 283 ARG A CA 1
ATOM 1644 C C . ARG A 1 283 ? 0.68918 62.64982 37.17082 1.000 50.94569 283 ARG A C 1
ATOM 1645 O O . ARG A 1 283 ? 1.31112 62.02374 38.04435 1.000 47.76751 283 ARG A O 1
ATOM 1653 N N . LEU A 1 284 ? 0.49196 62.15000 35.95990 1.000 48.40493 284 LEU A N 1
ATOM 1654 C CA . LEU A 1 284 ? 1.16351 60.92673 35.52134 1.000 50.42709 284 LEU A CA 1
ATOM 1655 C C . LEU A 1 284 ? 2.65853 61.23271 35.33745 1.000 48.25230 284 LEU A C 1
ATOM 1656 O O . LEU A 1 284 ? 3.07148 62.38793 35.38981 1.000 51.02558 284 LEU A O 1
ATOM 1661 N N . PRO A 1 285 ? 3.49750 60.21856 35.14535 1.000 45.28499 285 PRO A N 1
ATOM 1662 C CA . PRO A 1 285 ? 4.94327 60.42181 35.30559 1.000 45.70315 285 PRO A CA 1
ATOM 1663 C C . PRO A 1 285 ? 5.56089 61.46408 34.38639 1.000 50.51016 285 PRO A C 1
ATOM 1664 O O . PRO A 1 285 ? 5.02771 61.80799 33.32675 1.000 47.53768 285 PRO A O 1
ATOM 1668 N N . VAL A 1 286 ? 6.72383 61.93448 34.83103 1.000 50.39878 286 VAL A N 1
ATOM 1669 C CA . VAL A 1 286 ? 7.61012 62.82498 34.08895 1.000 49.16712 286 VAL A CA 1
ATOM 1670 C C . VAL A 1 286 ? 8.56936 61.91461 33.31557 1.000 49.17792 286 VAL A C 1
ATOM 1671 O O . VAL A 1 286 ? 9.48338 61.29614 33.88552 1.000 48.02621 286 VAL A O 1
ATOM 1675 N N . TRP A 1 287 ? 8.34168 61.79871 32.02119 1.000 45.57602 287 TRP A N 1
ATOM 1676 C CA . TRP A 1 287 ? 9.11467 60.95909 31.09484 1.000 50.13975 287 TRP A CA 1
ATOM 1677 C C . TRP 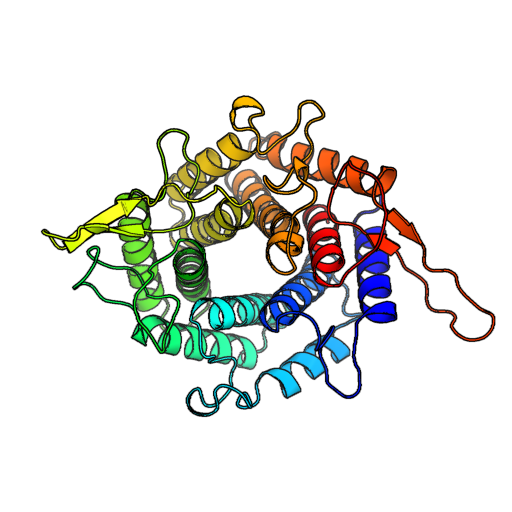A 1 287 ? 10.13724 61.79901 30.35752 1.000 46.58076 287 TRP A C 1
ATOM 1678 O O . TRP A 1 287 ? 9.86968 62.95322 30.05637 1.000 43.99029 287 TRP A O 1
ATOM 1689 N N . THR A 1 288 ? 11.32055 61.24087 30.10101 1.000 45.67501 288 THR A N 1
ATOM 1690 C CA . THR A 1 288 ? 12.40534 62.10998 29.66395 1.000 46.99605 288 THR A CA 1
ATOM 1691 C C . THR A 1 288 ? 12.09255 62.70687 28.27937 1.000 45.79326 288 THR A C 1
ATOM 1692 O O . THR A 1 288 ? 12.38345 63.88451 28.04488 1.000 45.94187 288 THR A O 1
ATOM 1696 N N . TYR A 1 289 ? 11.45449 61.93490 27.39618 1.000 42.38870 289 TYR A N 1
ATOM 1697 C CA . TYR A 1 289 ? 11.18810 62.45479 26.00968 1.000 43.83657 289 TYR A CA 1
ATOM 1698 C C . TYR A 1 289 ? 10.17406 63.59675 26.03617 1.000 47.15532 289 TYR A C 1
ATOM 1699 O O . TYR A 1 289 ? 10.24009 64.46635 25.18007 1.000 46.58443 289 TYR A O 1
ATOM 1708 N N . ASN A 1 290 ? 9.35404 63.71960 27.12539 1.000 43.41328 290 ASN A N 1
ATOM 1709 C CA . ASN A 1 290 ? 8.45845 64.86281 27.23573 1.000 42.35915 290 ASN A CA 1
ATOM 1710 C C . ASN A 1 290 ? 9.16258 66.09612 27.75873 1.000 44.91903 290 ASN A C 1
ATOM 1711 O O . ASN A 1 290 ? 8.55044 67.17810 27.75637 1.000 44.35669 290 ASN A O 1
ATOM 1716 N N . GLN A 1 291 ? 10.40855 65.95777 28.23177 1.000 46.28623 291 GLN A N 1
ATOM 1717 C CA . GLN A 1 291 ? 11.26657 67.10275 28.54440 1.000 44.05514 291 GLN A CA 1
ATOM 1718 C C . GLN A 1 291 ? 12.19749 67.42811 27.39149 1.000 48.51254 291 GLN A C 1
ATOM 1719 O O . GLN A 1 291 ? 13.05967 68.31214 27.53343 1.000 50.78335 291 GLN A O 1
ATOM 1725 N N . GLY A 1 292 ? 12.05380 66.73429 26.25144 1.000 44.60365 292 GLY A N 1
ATOM 1726 C CA . GLY A 1 292 ? 13.05760 66.83157 25.22722 1.000 47.17559 292 GLY A CA 1
ATOM 1727 C C . GLY A 1 292 ? 12.46201 67.32955 23.91776 1.000 47.09143 292 GLY A C 1
ATOM 1728 O O . GLY A 1 292 ? 12.95168 68.32373 23.38183 1.000 48.10730 292 GLY A O 1
ATOM 1729 N N . VAL A 1 293 ? 11.36596 66.73631 23.44658 1.000 43.47377 293 VAL A N 1
ATOM 1730 C CA . VAL A 1 293 ? 10.79574 67.21700 22.16653 1.000 47.29765 293 VAL A CA 1
ATOM 1731 C C . VAL A 1 293 ? 10.43410 68.69817 22.28970 1.000 48.73885 293 VAL A C 1
ATOM 1732 O O . VAL A 1 293 ? 10.67439 69.48802 21.37385 1.000 44.39813 293 VAL A O 1
ATOM 1736 N N . ILE A 1 294 ? 9.98728 69.11926 23.47401 1.000 44.53739 294 ILE A N 1
ATOM 1737 C CA . ILE A 1 294 ? 9.58434 70.51627 23.69204 1.000 45.66309 294 ILE A CA 1
ATOM 1738 C C . ILE A 1 294 ? 10.78000 71.43566 23.54268 1.000 46.89296 294 ILE A C 1
ATOM 1739 O O . ILE A 1 294 ? 10.62550 72.57543 23.11355 1.000 49.10562 294 ILE A O 1
ATOM 1744 N N . LEU A 1 295 ? 12.00341 70.95166 23.84367 1.000 46.32717 295 LEU A N 1
ATOM 1745 C CA . LEU A 1 295 ? 13.17415 71.81719 23.67095 1.000 47.22179 295 LEU A CA 1
ATOM 1746 C C . LEU A 1 295 ? 13.43256 72.08084 22.19003 1.000 47.45857 295 LEU A C 1
ATOM 1747 O O . LEU A 1 295 ? 13.76882 73.21003 21.81591 1.000 46.38536 295 LEU A O 1
ATOM 1752 N N . GLY A 1 296 ? 13.35822 71.04301 21.36867 1.000 49.22056 296 GLY A N 1
ATOM 1753 C CA . GLY A 1 296 ? 13.52336 71.23645 19.92008 1.000 46.68340 296 GLY A CA 1
ATOM 1754 C C . GLY A 1 296 ? 12.48519 72.20163 19.39140 1.000 49.60117 296 GLY A C 1
ATOM 1755 O O . GLY A 1 296 ? 12.78067 73.04914 18.55844 1.000 53.22530 296 GLY A O 1
ATOM 1756 N N . ALA A 1 297 ? 11.25472 72.11085 19.90642 1.000 48.16389 297 ALA A N 1
ATOM 1757 C CA . ALA A 1 297 ? 10.20163 73.01583 19.44210 1.000 47.69717 297 ALA A CA 1
ATOM 1758 C C . ALA A 1 297 ? 10.52732 74.46086 19.79752 1.000 50.10830 297 ALA A C 1
ATOM 1759 O O . ALA A 1 297 ? 10.35873 75.36928 18.98574 1.000 50.19070 297 ALA A O 1
ATOM 1761 N N . LEU A 1 298 ? 10.97625 74.70331 21.02853 1.000 50.93143 298 LEU A N 1
ATOM 1762 C CA . LEU A 1 298 ? 11.31520 76.07591 21.39962 1.000 51.29995 298 LEU A CA 1
ATOM 1763 C C . LEU A 1 298 ? 12.54749 76.58232 20.63704 1.000 52.29644 298 LEU A C 1
ATOM 1764 O O . LEU A 1 298 ? 12.65463 77.78621 20.33595 1.000 53.20956 298 LEU A O 1
ATOM 1769 N N . VAL A 1 299 ? 13.50022 75.69152 20.34625 1.000 48.88397 299 VAL A N 1
ATOM 1770 C CA . VAL A 1 299 ? 14.63342 76.07576 19.52426 1.000 52.42368 299 VAL A CA 1
ATOM 1771 C C . VAL A 1 299 ? 14.14953 76.51270 18.13829 1.000 56.36893 299 VAL A C 1
ATOM 1772 O O . VAL A 1 299 ? 14.64026 77.49828 17.57966 1.000 57.59602 299 VAL A O 1
ATOM 1776 N N . GLU A 1 300 ? 13.18151 75.79891 17.56267 1.000 53.87222 300 GLU A N 1
ATOM 1777 C CA . GLU A 1 300 ? 12.70303 76.22712 16.23876 1.000 55.98897 300 GLU A CA 1
ATOM 1778 C C . GLU A 1 300 ? 11.91942 77.53385 16.33411 1.000 59.06705 300 GLU A C 1
ATOM 1779 O O . GLU A 1 300 ? 12.01841 78.36945 15.43374 1.000 59.25298 300 GLU A O 1
ATOM 1785 N N . LEU A 1 301 ? 11.16672 77.74933 17.42561 1.000 52.55267 301 LEU A N 1
ATOM 1786 C CA . LEU A 1 301 ? 10.46020 79.02296 17.58501 1.000 56.40938 301 LEU A CA 1
ATOM 1787 C C . LEU A 1 301 ? 11.45488 80.16843 17.69027 1.000 60.95768 301 LEU A C 1
ATOM 1788 O O . LEU A 1 301 ? 11.23305 81.25989 17.14799 1.000 64.08090 301 LEU A O 1
ATOM 1793 N N . TYR A 1 302 ? 12.55137 79.93563 18.41592 1.000 60.67497 302 TYR A N 1
ATOM 1794 C CA . TYR A 1 302 ? 13.62467 80.91378 18.50202 1.000 61.32851 302 TYR A CA 1
ATOM 1795 C C . TYR A 1 302 ? 14.13887 81.24036 17.09970 1.000 65.04071 302 TYR A C 1
ATOM 1796 O O . TYR A 1 302 ? 14.27203 82.40974 16.71442 1.000 67.02721 302 TYR A O 1
ATOM 1805 N N . HIS A 1 303 ? 14.41032 80.20553 16.30463 1.000 61.60063 303 HIS A N 1
ATOM 1806 C CA . HIS A 1 303 ? 14.97226 80.44136 14.97599 1.000 66.40453 303 HIS A CA 1
ATOM 1807 C C . HIS A 1 303 ? 13.97460 81.20745 14.10236 1.000 66.36290 303 HIS A C 1
ATOM 1808 O O . HIS A 1 303 ? 14.36624 82.11135 13.36079 1.000 68.22709 303 HIS A O 1
ATOM 1815 N N . ALA A 1 304 ? 12.66896 80.91984 14.22987 1.000 62.98766 304 ALA A N 1
ATOM 1816 C CA . ALA A 1 304 ? 11.69025 81.63755 13.40882 1.000 64.68074 304 ALA A CA 1
ATOM 1817 C C . ALA A 1 304 ? 11.48077 83.07783 13.85431 1.000 66.74780 304 ALA A C 1
ATOM 1818 O O . ALA A 1 304 ? 11.06113 83.90093 13.03884 1.000 67.30247 304 ALA A O 1
ATOM 1820 N N . THR A 1 305 ? 11.69956 83.40107 15.14590 1.000 64.04014 305 THR A N 1
ATOM 1821 C CA . THR A 1 305 ? 11.38860 84.71466 15.67141 1.000 66.89613 305 THR A CA 1
ATOM 1822 C C . THR A 1 305 ? 12.61079 85.50171 16.13170 1.000 69.93903 305 THR A C 1
ATOM 1823 O O . THR A 1 305 ? 12.51189 86.72404 16.29948 1.000 73.02742 305 THR A O 1
ATOM 1827 N N . LYS A 1 306 ? 13.73496 84.82743 16.38822 1.000 69.38832 306 LYS A N 1
ATOM 1828 C CA . LYS A 1 306 ? 14.90717 85.39994 17.05829 1.000 69.71110 306 LYS A CA 1
ATOM 1829 C C . LYS A 1 306 ? 14.56235 85.97903 18.43144 1.000 77.22669 306 LYS A C 1
ATOM 1830 O O . LYS A 1 306 ? 15.27839 86.84415 18.94003 1.000 75.39695 306 LYS A O 1
ATOM 1836 N N . ASP A 1 307 ? 13.48632 85.49606 19.04940 1.000 69.83159 307 ASP A N 1
ATOM 1837 C CA . ASP A 1 307 ? 13.06421 85.97616 20.35885 1.000 74.19755 307 ASP A CA 1
ATOM 1838 C C . ASP A 1 307 ? 13.65781 85.02039 21.39006 1.000 72.12731 307 ASP A C 1
ATOM 1839 O O . ASP A 1 307 ? 13.19690 83.87827 21.53731 1.000 70.48384 307 ASP A O 1
ATOM 1844 N N . GLU A 1 308 ? 14.69743 85.47651 22.09117 1.000 73.98727 308 GLU A N 1
ATOM 1845 C CA . GLU A 1 308 ? 15.41008 84.60267 23.02024 1.000 76.98163 308 GLU A CA 1
ATOM 1846 C C . GLU A 1 308 ? 14.54492 84.11468 24.17528 1.000 71.72813 308 GLU A C 1
ATOM 1847 O O . GLU A 1 308 ? 14.96742 83.17055 24.85673 1.000 71.50358 308 GLU A O 1
ATOM 1853 N N . SER A 1 309 ? 13.34289 84.68467 24.39692 1.000 71.19378 309 SER A N 1
ATOM 1854 C CA . SER A 1 309 ? 12.47028 84.13373 25.44122 1.000 70.76654 309 SER A CA 1
ATOM 1855 C C . SER A 1 309 ? 12.16214 82.67139 25.20025 1.000 66.35871 309 SER A C 1
ATOM 1856 O O . SER A 1 309 ? 11.89422 81.93185 26.14864 1.000 65.41101 309 SER A O 1
ATOM 1859 N N . TYR A 1 310 ? 12.19845 82.22117 23.94650 1.000 65.10795 310 TYR A N 1
ATOM 1860 C CA . TYR A 1 310 ? 11.94897 80.81277 23.71914 1.000 60.60339 310 TYR A CA 1
ATOM 1861 C C . TYR A 1 310 ? 13.10226 79.97111 24.24046 1.000 60.43695 310 TYR A C 1
ATOM 1862 O O . TYR A 1 310 ? 12.88459 78.90143 24.80740 1.000 59.91183 310 TYR A O 1
ATOM 1871 N N . LEU A 1 311 ? 14.34332 80.42904 24.05181 1.000 59.98970 311 LEU A N 1
ATOM 1872 C CA . LEU A 1 311 ? 15.45215 79.66923 24.60033 1.000 56.64806 311 LEU A CA 1
ATOM 1873 C C . LEU A 1 311 ? 15.44057 79.72174 26.12266 1.000 64.93096 311 LEU A C 1
ATOM 1874 O O . LEU A 1 311 ? 15.95811 78.81485 26.78079 1.000 62.75507 311 LEU A O 1
ATOM 1879 N N . LEU A 1 312 ? 14.89594 80.78439 26.69968 1.000 62.06181 312 LEU A N 1
ATOM 1880 C CA . LEU A 1 312 ? 15.00317 80.89518 28.14241 1.000 69.30295 312 LEU A CA 1
ATOM 1881 C C . LEU A 1 312 ? 14.04863 79.89709 28.79107 1.000 65.15560 312 LEU A C 1
ATOM 1882 O O . LEU A 1 312 ? 14.42911 79.18297 29.72936 1.000 64.58364 312 LEU A O 1
ATOM 1887 N N . SER A 1 313 ? 12.84823 79.74526 28.20943 1.000 64.06248 313 SER A N 1
ATOM 1888 C CA . SER A 1 313 ? 11.91987 78.70053 28.63408 1.000 64.54408 313 SER A CA 1
ATOM 1889 C C . SER A 1 313 ? 12.50888 77.30466 28.42967 1.000 64.68829 313 SER A C 1
ATOM 1890 O O . SER A 1 313 ? 12.39758 76.43000 29.29977 1.000 55.04751 313 SER A O 1
ATOM 1893 N N . ALA A 1 314 ? 13.12009 77.06267 27.26983 1.000 57.14678 314 ALA A N 1
ATOM 1894 C CA . ALA A 1 314 ? 13.70525 75.74828 27.02764 1.000 52.45503 314 ALA A CA 1
ATOM 1895 C C . ALA A 1 314 ? 14.82118 75.46288 28.03054 1.000 58.82035 314 ALA A C 1
ATOM 1896 O O . ALA A 1 314 ? 14.93435 74.35739 28.57496 1.000 55.32990 314 ALA A O 1
ATOM 1898 N N . GLN A 1 315 ? 15.62069 76.46296 28.33414 1.000 58.03347 315 GLN A N 1
ATOM 1899 C CA . GLN A 1 315 ? 16.69250 76.25176 29.29157 1.000 58.09152 315 GLN A CA 1
ATOM 1900 C C . GLN A 1 315 ? 16.16748 75.95194 30.69069 1.000 61.61298 315 GLN A C 1
ATOM 1901 O O . GLN A 1 315 ? 16.82876 75.23594 31.44920 1.000 55.68255 315 GLN A O 1
ATOM 1907 N N . ALA A 1 316 ? 14.99442 76.46940 31.04618 1.000 55.29746 316 ALA A N 1
ATOM 1908 C CA . ALA A 1 316 ? 14.48497 76.17049 32.38184 1.000 64.29289 316 ALA A CA 1
ATOM 1909 C C . ALA A 1 316 ? 14.02803 74.72063 32.48050 1.000 60.34654 316 ALA A C 1
ATOM 1910 O O . ALA A 1 316 ? 14.18807 74.08376 33.53009 1.000 57.77794 316 ALA A O 1
ATOM 1912 N N . ILE A 1 317 ? 13.48536 74.17219 31.40085 1.000 53.32807 317 ILE A N 1
ATOM 1913 C CA . ILE A 1 317 ? 13.05645 72.77534 31.40155 1.000 52.39713 317 ILE A CA 1
ATOM 1914 C C . ILE A 1 317 ? 14.27619 71.86231 31.42020 1.000 56.29258 317 ILE A C 1
ATOM 1915 O O . ILE A 1 317 ? 14.35306 70.91264 32.20807 1.000 53.21921 317 ILE A O 1
ATOM 1920 N N . ALA A 1 318 ? 15.25300 72.13491 30.54814 1.000 57.86135 318 ALA A N 1
ATOM 1921 C CA . ALA A 1 318 ? 16.49024 71.35697 30.55841 1.000 56.36949 318 ALA A CA 1
ATOM 1922 C C . ALA A 1 318 ? 17.19729 71.47342 31.90609 1.000 58.47463 318 ALA A C 1
ATOM 1923 O O . ALA A 1 318 ? 17.73942 70.48669 32.42011 1.000 57.88135 318 ALA A O 1
ATOM 1925 N N . ASP A 1 319 ? 17.24124 72.67755 32.47793 1.000 58.15105 319 ASP A N 1
ATOM 1926 C CA . ASP A 1 319 ? 17.93444 72.81466 33.75145 1.000 62.31490 319 ASP A CA 1
ATOM 1927 C C . ASP A 1 319 ? 17.23526 72.00239 34.84158 1.000 62.24246 319 ASP A C 1
ATOM 1928 O O . ASP A 1 319 ? 17.89627 71.47872 35.73627 1.000 64.41576 319 ASP A O 1
ATOM 1933 N N . ALA A 1 320 ? 15.91068 71.86959 34.78584 1.000 60.97195 320 ALA A N 1
ATOM 1934 C CA . ALA A 1 320 ? 15.25504 71.01275 35.76893 1.000 59.38337 320 ALA A CA 1
ATOM 1935 C C . ALA A 1 320 ? 15.57892 69.53374 35.54004 1.000 59.47907 320 ALA A C 1
ATOM 1936 O O . ALA A 1 320 ? 15.73178 68.77781 36.50331 1.000 57.68640 320 ALA A O 1
ATOM 1938 N N . VAL A 1 321 ? 15.73450 69.08847 34.29235 1.000 55.98416 321 VAL A N 1
ATOM 1939 C CA . VAL A 1 321 ? 16.10328 67.69132 34.10667 1.000 56.89502 321 VAL A CA 1
ATOM 1940 C C . VAL A 1 321 ? 17.49601 67.42688 34.68375 1.000 58.92818 321 VAL A C 1
ATOM 1941 O O . VAL A 1 321 ? 17.77762 66.32861 35.18470 1.000 58.24534 321 VAL A O 1
ATOM 1945 N N . LEU A 1 322 ? 18.41575 68.39151 34.52840 1.000 57.79374 322 LEU A N 1
ATOM 1946 C CA . LEU A 1 322 ? 19.79982 68.18848 34.93058 1.000 62.18936 322 LEU A CA 1
ATOM 1947 C C . LEU A 1 322 ? 19.95006 68.20321 36.45051 1.000 63.58775 322 LEU A C 1
ATOM 1948 O O . LEU A 1 322 ? 20.98792 67.78732 36.97492 1.000 66.47531 322 LEU A O 1
ATOM 1953 N N . SER A 1 323 ? 18.94418 68.66786 37.15880 1.000 60.59652 323 SER A N 1
ATOM 1954 C CA . SER A 1 323 ? 19.09460 68.91373 38.57543 1.000 65.65913 323 SER A CA 1
ATOM 1955 C C . SER A 1 323 ? 18.79731 67.62072 39.32085 1.000 66.74101 323 SER A C 1
ATOM 1956 O O . SER A 1 323 ? 17.66461 67.10901 39.22256 1.000 62.82377 323 SER A O 1
ATOM 1959 N N . PRO A 1 324 ? 19.77564 67.04036 40.05725 1.000 69.18166 324 PRO A N 1
ATOM 1960 C CA . PRO A 1 324 ? 19.50952 65.79191 40.78948 1.000 68.82093 324 PRO A CA 1
ATOM 1961 C C . PRO A 1 324 ? 18.31958 65.86342 41.73802 1.000 68.92188 324 PRO A C 1
ATOM 1962 O O . PRO A 1 324 ? 17.72067 64.82445 42.02142 1.000 69.20575 324 PRO A O 1
ATOM 1966 N N . SER A 1 325 ? 17.92988 67.05043 42.20266 1.000 66.98407 325 SER A N 1
ATOM 1967 C CA . SER A 1 325 ? 16.78356 67.10792 43.10469 1.000 68.91018 325 SER A CA 1
ATOM 1968 C C . SER A 1 325 ? 15.49234 66.61944 42.44323 1.000 66.55509 325 SER A C 1
ATOM 1969 O O . SER A 1 325 ? 14.57004 66.21844 43.15566 1.000 60.12132 325 SER A O 1
ATOM 1972 N N . ASN A 1 326 ? 15.37247 66.67225 41.10980 1.000 62.11314 326 ASN A N 1
ATOM 1973 C CA . ASN A 1 326 ? 14.17986 66.19935 40.43394 1.000 65.77697 326 ASN A CA 1
ATOM 1974 C C . ASN A 1 326 ? 14.25768 64.71054 40.09561 1.000 64.42070 326 ASN A C 1
ATOM 1975 O O . ASN A 1 326 ? 13.29257 64.14089 39.57785 1.000 62.01295 326 ASN A O 1
ATOM 1980 N N . GLY A 1 327 ? 15.37762 64.06601 40.38035 1.000 61.09358 327 GLY A N 1
ATOM 1981 C CA . GLY A 1 327 ? 15.46060 62.63439 40.20898 1.000 61.28523 327 GLY A CA 1
ATOM 1982 C C . GLY A 1 327 ? 15.51305 62.14221 38.77303 1.000 64.10850 327 GLY A C 1
ATOM 1983 O O . GLY A 1 327 ? 15.51359 60.92230 38.56209 1.000 67.50350 327 GLY A O 1
ATOM 1984 N N . LEU A 1 328 ? 15.54633 63.02176 37.76261 1.000 60.21476 328 LEU A N 1
ATOM 1985 C CA . LEU A 1 328 ? 15.78063 62.45336 36.43482 1.000 62.02162 328 LEU A CA 1
ATOM 1986 C C . LEU A 1 328 ? 17.26431 62.18444 36.23616 1.000 63.88183 328 LEU A C 1
ATOM 1987 O O . LEU A 1 328 ? 17.63177 61.36346 35.38716 1.000 67.95185 328 LEU A O 1
ATOM 1992 N N . THR A 1 329 ? 18.11043 62.86762 37.01155 1.000 63.61936 329 THR A N 1
ATOM 1993 C CA . THR A 1 329 ? 19.56538 62.79313 36.91089 1.000 65.31078 329 THR A CA 1
ATOM 1994 C C . THR A 1 329 ? 20.07208 62.18019 38.20451 1.000 68.70294 329 THR A C 1
ATOM 1995 O O . THR A 1 329 ? 19.67879 62.62378 39.29514 1.000 64.55345 329 THR A O 1
ATOM 1999 N N . SER A 1 330 ? 20.87962 61.12090 38.08577 1.000 69.42105 330 SER A N 1
ATOM 2000 C CA . SER A 1 330 ? 21.37011 60.40062 39.26097 1.000 71.56045 330 SER A CA 1
ATOM 2001 C C . SER A 1 330 ? 22.46804 61.18548 39.96626 1.000 76.56595 330 SER A C 1
ATOM 2002 O O . SER A 1 330 ? 22.98439 62.18708 39.45876 1.000 71.58334 330 SER A O 1
ATOM 2005 N N . SER A 1 331 ? 22.79466 60.73768 41.19490 1.000 76.81819 331 SER A N 1
ATOM 2006 C CA . SER A 1 331 ? 23.90119 61.33566 41.92195 1.000 80.74952 331 SER A CA 1
ATOM 2007 C C . SER A 1 331 ? 25.22494 61.19287 41.18637 1.000 86.78968 331 SER A C 1
ATOM 2008 O O . SER A 1 331 ? 26.13636 61.98422 41.43705 1.000 89.89818 331 SER A O 1
ATOM 2011 N N . SER A 1 332 ? 25.36692 60.21548 40.29205 1.000 89.92132 332 SER A N 1
ATOM 2012 C CA . SER A 1 332 ? 26.53035 60.19731 39.40659 1.000 89.38310 332 SER A CA 1
ATOM 2013 C C . SER A 1 332 ? 26.29948 61.03616 38.15670 1.000 89.44606 332 SER A C 1
ATOM 2014 O O . SER A 1 332 ? 27.13841 61.03467 37.24081 1.000 87.24688 332 SER A O 1
ATOM 2017 N N . GLY A 1 333 ? 25.15659 61.70675 38.06369 1.000 83.39782 333 GLY A N 1
ATOM 2018 C CA . GLY A 1 333 ? 24.95601 62.61840 36.96509 1.000 77.90014 333 GLY A CA 1
ATOM 2019 C C . GLY A 1 333 ? 24.46793 61.98460 35.68731 1.000 76.26993 333 GLY A C 1
ATOM 2020 O O . GLY A 1 333 ? 24.60363 62.60144 34.62949 1.000 74.61669 333 GLY A O 1
ATOM 2021 N N . VAL A 1 334 ? 23.87444 60.78570 35.75100 1.000 75.51315 334 VAL A N 1
ATOM 2022 C CA . VAL A 1 334 ? 23.44238 60.05380 34.56734 1.000 74.47050 334 VAL A CA 1
ATOM 2023 C C . VAL A 1 334 ? 21.92361 60.19439 34.43984 1.000 70.23356 334 VAL A C 1
ATOM 2024 O O . VAL A 1 334 ? 21.18448 60.08321 35.43208 1.000 66.19950 334 VAL A O 1
ATOM 2028 N N . LEU A 1 335 ? 21.46431 60.49706 33.22745 1.000 66.16969 335 LEU A N 1
ATOM 2029 C CA . LEU A 1 335 ? 20.03610 60.50364 32.90023 1.000 62.84914 335 LEU A CA 1
ATOM 2030 C C . LEU A 1 335 ? 19.40865 59.12847 33.13404 1.000 62.76500 335 LEU A C 1
ATOM 2031 O O . LEU A 1 335 ? 19.93740 58.09990 32.69348 1.000 63.28350 335 LEU A O 1
ATOM 2036 N N . THR A 1 336 ? 18.29965 59.10350 33.86922 1.000 57.96383 336 THR A N 1
ATOM 2037 C CA . THR A 1 336 ? 17.71598 57.86169 34.36572 1.000 61.79854 336 THR A CA 1
ATOM 2038 C C . THR A 1 336 ? 16.21154 57.90934 34.21944 1.000 61.94455 336 THR A C 1
ATOM 2039 O O . THR A 1 336 ? 15.56220 58.74147 34.86724 1.000 56.73973 336 THR A O 1
ATOM 2043 N N . GLU A 1 337 ? 15.65474 56.98651 33.44428 1.000 57.95107 337 GLU A N 1
ATOM 2044 C CA . GLU A 1 337 ? 14.20006 56.93271 33.32645 1.000 57.25130 337 GLU A CA 1
ATOM 2045 C C . GLU A 1 337 ? 13.63677 56.47317 34.66275 1.000 61.59163 337 GLU A C 1
ATOM 2046 O O . GLU A 1 337 ? 14.25563 55.69176 35.40201 1.000 58.73543 337 GLU A O 1
ATOM 2052 N N . THR A 1 338 ? 12.47943 57.02959 34.99586 1.000 54.59399 338 THR A N 1
ATOM 2053 C CA . THR A 1 338 ? 11.79694 56.73036 36.24568 1.000 66.13933 338 THR A CA 1
ATOM 2054 C C . THR A 1 338 ? 11.48530 55.24647 36.40327 1.000 64.52303 338 THR A C 1
ATOM 2055 O O . THR A 1 338 ? 11.31860 54.77341 37.52322 1.000 62.67801 338 THR A O 1
ATOM 2059 N N . CYS A 1 339 ? 11.42706 54.49065 35.32020 1.000 60.57926 339 CYS A N 1
ATOM 2060 C CA . CYS A 1 339 ? 11.07965 53.07328 35.38469 1.000 64.72749 339 CYS A CA 1
ATOM 2061 C C . CYS A 1 339 ? 12.29578 52.17440 35.51303 1.000 66.57723 339 CYS A C 1
ATOM 2062 O O . CYS A 1 339 ? 12.14098 50.96290 35.75886 1.000 69.83112 339 CYS A O 1
ATOM 2065 N N . GLU A 1 340 ? 13.50080 52.72226 35.36100 1.000 63.85525 340 GLU A N 1
ATOM 2066 C CA . GLU A 1 340 ? 14.68818 51.87215 35.44783 1.000 66.42327 340 GLU A CA 1
ATOM 2067 C C . GLU A 1 340 ? 14.79990 51.19488 36.80807 1.000 73.18392 340 GLU A C 1
ATOM 2068 O O . GLU A 1 340 ? 15.11985 49.99922 36.88557 1.000 76.16348 340 GLU A O 1
ATOM 2074 N N . GLY A 1 341 ? 14.54812 51.94362 37.89031 1.000 68.46763 341 GLY A N 1
ATOM 2075 C CA . GLY A 1 341 ? 14.70532 51.38471 39.23203 1.000 77.41001 341 GLY A CA 1
ATOM 2076 C C . GLY A 1 341 ? 13.97430 50.06860 39.41866 1.000 80.68356 341 GLY A C 1
ATOM 2077 O O . GLY A 1 341 ? 14.55445 49.07974 39.86098 1.000 84.77649 341 GLY A O 1
ATOM 2078 N N . SER A 1 342 ? 12.69116 50.03399 39.06366 1.000 81.06509 342 SER A N 1
ATOM 2079 C CA . SER A 1 342 ? 11.86647 48.83184 39.14957 1.000 80.86431 342 SER A CA 1
ATOM 2080 C C . SER A 1 342 ? 12.11801 47.85602 38.00266 1.000 83.74869 342 SER A C 1
ATOM 2081 O O . SER A 1 342 ? 11.41252 46.84146 37.90178 1.000 85.03448 342 SER A O 1
ATOM 2084 N N . ASP A 1 343 ? 13.06563 48.15549 37.11213 1.000 80.44159 343 ASP A N 1
ATOM 2085 C CA . ASP A 1 343 ? 13.35296 47.29556 35.97521 1.000 85.98965 343 ASP A CA 1
ATOM 2086 C C . ASP A 1 343 ? 12.08363 47.06392 35.14360 1.000 81.28127 343 ASP A C 1
ATOM 2087 O O . ASP A 1 343 ? 11.83917 45.96020 34.65476 1.000 81.13268 343 ASP A O 1
ATOM 2092 N N . SER A 1 344 ? 11.24117 48.10645 35.00576 1.000 72.83380 344 SER A N 1
ATOM 2093 C CA . SER A 1 344 ? 9.94750 47.95397 34.34441 1.000 74.45542 344 SER A CA 1
ATOM 2094 C C . SER A 1 344 ? 9.82306 48.80241 33.07579 1.000 68.40449 344 SER A C 1
ATOM 2095 O O . SER A 1 344 ? 8.69867 49.09747 32.65373 1.000 66.63771 344 SER A O 1
ATOM 2098 N N . CYS A 1 345 ? 10.92568 49.26662 32.50462 1.000 60.91141 345 CYS A N 1
ATOM 2099 C CA . CYS A 1 345 ? 10.82432 50.09636 31.30637 1.000 66.81964 345 CYS A CA 1
ATOM 2100 C C . CYS A 1 345 ? 10.32517 49.25240 30.13973 1.000 62.06689 345 CYS A C 1
ATOM 2101 O O . CYS A 1 345 ? 10.97214 48.26177 29.77825 1.000 59.30516 345 CYS A O 1
ATOM 2104 N N . ASN A 1 346 ? 9.15684 49.61354 29.58597 1.000 58.60412 346 ASN A N 1
ATOM 2105 C CA . ASN A 1 346 ? 8.54199 48.86405 28.49369 1.000 59.64314 346 ASN A CA 1
ATOM 2106 C C . ASN A 1 346 ? 9.10760 49.32126 27.13407 1.000 58.69630 346 ASN A C 1
ATOM 2107 O O . ASN A 1 346 ? 9.97901 50.20015 27.04659 1.000 56.51857 346 ASN A O 1
ATOM 2112 N N . GLN A 1 347 ? 8.58368 48.72270 26.04974 1.000 58.80898 347 GLN A N 1
ATOM 2113 C CA . GLN A 1 347 ? 9.16029 48.92335 24.71593 1.000 62.31837 347 GLN A CA 1
ATOM 2114 C C . GLN A 1 347 ? 9.18302 50.41190 24.36577 1.000 57.59659 347 GLN A C 1
ATOM 2115 O O . GLN A 1 347 ? 10.13043 50.89964 23.73336 1.000 59.34200 347 GLN A O 1
ATOM 2121 N N . ASP A 1 348 ? 8.14571 51.15349 24.76674 1.000 53.47416 348 ASP A N 1
ATOM 2122 C CA . ASP A 1 348 ? 8.10955 52.58858 24.50046 1.000 48.82864 348 ASP A CA 1
ATOM 2123 C C . ASP A 1 348 ? 9.15609 53.32270 25.32450 1.000 55.00459 348 ASP A C 1
ATOM 2124 O O . ASP A 1 348 ? 9.98285 54.07716 24.78211 1.000 52.10152 348 ASP A O 1
ATOM 2129 N N . GLN A 1 349 ? 9.10223 53.13072 26.66692 1.000 50.48791 349 GLN A N 1
ATOM 2130 C CA . GLN A 1 349 ? 9.92602 53.89749 27.58538 1.000 50.02012 349 GLN A CA 1
ATOM 2131 C C . GLN A 1 349 ? 11.40208 53.65369 27.32482 1.000 51.93081 349 GLN A C 1
ATOM 2132 O O . GLN A 1 349 ? 12.24881 54.48868 27.66529 1.000 52.91125 349 GLN A O 1
ATOM 2138 N N . GLN A 1 350 ? 11.73001 52.47866 26.78086 1.000 53.72499 350 GLN A N 1
ATOM 2139 C CA . GLN A 1 350 ? 13.11023 52.14998 26.45686 1.000 53.67112 350 GLN A CA 1
ATOM 2140 C C . GLN A 1 350 ? 13.76136 53.14138 25.49611 1.000 57.86170 350 GLN A C 1
ATOM 2141 O O . GLN A 1 350 ? 14.99435 53.26176 25.50091 1.000 57.20122 350 GLN A O 1
ATOM 2147 N N . VAL A 1 351 ? 12.98337 53.84875 24.66136 1.000 52.34639 351 VAL A N 1
ATOM 2148 C CA . VAL A 1 351 ? 13.63023 54.73749 23.67970 1.000 52.70308 351 VAL A CA 1
ATOM 2149 C C . VAL A 1 351 ? 13.70361 56.18329 24.17955 1.000 52.79723 351 VAL A C 1
ATOM 2150 O O . VAL A 1 351 ? 14.42824 56.99393 23.58786 1.000 50.78302 351 VAL A O 1
ATOM 2154 N N . PHE A 1 352 ? 13.06833 56.50856 25.31086 1.000 52.48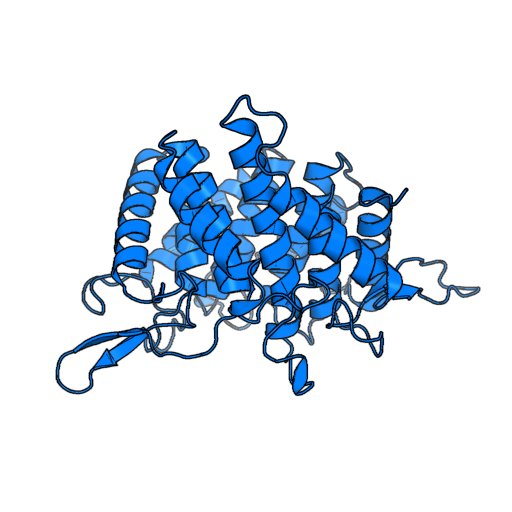706 352 PHE A N 1
ATOM 2155 C CA . PHE A 1 352 ? 12.83027 57.91866 25.64709 1.000 49.66885 352 PHE A CA 1
ATOM 2156 C C . PHE A 1 352 ? 14.12422 58.72868 25.82325 1.000 52.32060 352 PHE A C 1
ATOM 2157 O O . PHE A 1 352 ? 14.20899 59.88104 25.37538 1.000 51.36656 352 PHE A O 1
ATOM 2165 N N . LYS A 1 353 ? 15.12302 58.17386 26.50280 1.000 50.52710 353 LYS A N 1
ATOM 2166 C CA . LYS A 1 353 ? 16.30768 58.96038 26.87386 1.000 51.51941 353 LYS A CA 1
ATOM 2167 C C . LYS A 1 353 ? 17.02622 59.58457 25.67835 1.000 53.79078 353 LYS A C 1
ATOM 2168 O O . LYS A 1 353 ? 17.37976 60.77285 25.72080 1.000 54.81687 353 LYS A O 1
ATOM 2174 N N . GLY A 1 354 ? 17.34693 58.77129 24.64516 1.000 53.78299 354 GLY A N 1
ATOM 2175 C CA . GLY A 1 354 ? 17.99339 59.29586 23.43794 1.000 50.88051 354 GLY A CA 1
ATOM 2176 C C . GLY A 1 354 ? 17.22571 60.40968 22.74820 1.000 52.62668 354 GLY A C 1
ATOM 2177 O O . GLY A 1 354 ? 17.82847 61.31544 22.14593 1.000 50.76591 354 GLY A O 1
ATOM 2178 N N . VAL A 1 355 ? 15.89942 60.34355 22.75994 1.000 51.35358 355 VAL A N 1
ATOM 2179 C CA . VAL A 1 355 ? 15.13164 61.45998 22.21633 1.000 46.01215 355 VAL A CA 1
ATOM 2180 C C . VAL A 1 355 ? 15.42401 62.72833 22.99887 1.000 51.79141 355 VAL A C 1
ATOM 2181 O O . VAL A 1 355 ? 15.64859 63.79046 22.41113 1.000 48.17165 355 VAL A O 1
ATOM 2185 N N . PHE A 1 356 ? 15.46663 62.64187 24.34811 1.000 46.53086 356 PHE A N 1
ATOM 2186 C CA . PHE A 1 356 ? 15.81558 63.83376 25.10827 1.000 47.79607 356 PHE A CA 1
ATOM 2187 C C . PHE A 1 356 ? 17.21900 64.31551 24.76925 1.000 48.75301 356 PHE A C 1
ATOM 2188 O O . PHE A 1 356 ? 17.44671 65.51673 24.55389 1.000 51.28357 356 PHE A O 1
ATOM 2196 N N . ALA A 1 357 ? 18.17749 63.38583 24.70717 1.000 49.28780 357 ALA A N 1
ATOM 2197 C CA . ALA A 1 357 ? 19.56182 63.75188 24.41190 1.000 53.84156 357 ALA A CA 1
ATOM 2198 C C . ALA A 1 357 ? 19.66228 64.51800 23.10895 1.000 53.64421 357 ALA A C 1
ATOM 2199 O O . ALA A 1 357 ? 20.28656 65.58586 23.04094 1.000 53.63564 357 ALA A O 1
ATOM 2201 N N . LEU A 1 358 ? 19.05247 63.98041 22.04070 1.000 54.04455 358 LEU A N 1
ATOM 2202 C CA . LEU A 1 358 ? 19.19144 64.62310 20.75513 1.000 52.95578 358 LEU A CA 1
ATOM 2203 C C . LEU A 1 358 ? 18.65124 66.04584 20.81769 1.000 54.04879 358 LEU A C 1
ATOM 2204 O O . LEU A 1 358 ? 19.28450 67.00339 20.33454 1.000 51.86738 358 LEU A O 1
ATOM 2209 N N . ASN A 1 359 ? 17.48274 66.20212 21.42711 1.000 49.63842 359 ASN A N 1
ATOM 2210 C CA . ASN A 1 359 ? 16.92375 67.53295 21.58120 1.000 52.58507 359 ASN A CA 1
ATOM 2211 C C . ASN A 1 359 ? 17.76744 68.40922 22.51665 1.000 54.45400 359 ASN A C 1
ATOM 2212 O O . ASN A 1 359 ? 17.86642 69.62589 22.30393 1.000 54.21863 359 ASN A O 1
ATOM 2217 N N . LEU A 1 360 ? 18.39108 67.84018 23.55254 1.000 55.21108 360 LEU A N 1
ATOM 2218 C CA . LEU A 1 360 ? 19.23829 68.70271 24.39581 1.000 55.70448 360 LEU A CA 1
ATOM 2219 C C . LEU A 1 360 ? 20.41405 69.24664 23.57803 1.000 58.47079 360 LEU A C 1
ATOM 2220 O O . LEU A 1 360 ? 20.78999 70.41758 23.70844 1.000 60.48529 360 LEU A O 1
ATOM 2225 N N . ALA A 1 361 ? 20.98152 68.41886 22.69924 1.000 57.72484 361 ALA A N 1
ATOM 2226 C CA . ALA A 1 361 ? 22.06542 68.90182 21.83936 1.000 59.15207 361 ALA A CA 1
ATOM 2227 C C . ALA A 1 361 ? 21.59119 70.03810 20.93388 1.000 60.66613 361 ALA A C 1
ATOM 2228 O O . ALA A 1 361 ? 22.30989 71.02762 20.73194 1.000 61.32992 361 ALA A O 1
ATOM 2230 N N . GLU A 1 362 ? 20.36278 69.94605 20.42405 1.000 58.30142 362 GLU A N 1
ATOM 2231 C CA . GLU A 1 362 ? 19.83027 71.04347 19.62229 1.000 59.86177 362 GLU A CA 1
ATOM 2232 C C . GLU A 1 362 ? 19.75342 72.32946 20.45549 1.000 61.06553 362 GLU A C 1
ATOM 2233 O O . GLU A 1 362 ? 20.09891 73.42706 19.98158 1.000 58.40396 362 GLU A O 1
ATOM 2239 N N . LEU A 1 363 ? 19.30354 72.21586 21.70755 1.000 57.42817 363 LEU A N 1
ATOM 2240 C CA . LEU A 1 363 ? 19.20569 73.39215 22.56328 1.000 56.96095 363 LEU A CA 1
ATOM 2241 C C . LEU A 1 363 ? 20.58063 73.98185 22.82284 1.000 62.03961 363 LEU A C 1
ATOM 2242 O O . LEU A 1 363 ? 20.77089 75.20548 22.76258 1.000 64.86105 363 LEU A O 1
ATOM 2247 N N . GLY A 1 364 ? 21.54015 73.11883 23.18358 1.000 58.99002 364 GLY A N 1
ATOM 2248 C CA . GLY A 1 364 ? 22.89676 73.58529 23.41566 1.000 62.80289 364 GLY A CA 1
ATOM 2249 C C . GLY A 1 364 ? 23.47789 74.31368 22.21451 1.000 68.01930 364 GLY A C 1
ATOM 2250 O O . GLY A 1 364 ? 24.06321 75.39884 22.35707 1.000 68.32584 364 GLY A O 1
ATOM 2251 N N . ASP A 1 365 ? 23.33270 73.72750 21.01223 1.000 64.12204 365 ASP A N 1
ATOM 2252 C CA . ASP A 1 365 ? 23.80623 74.40957 19.80939 1.000 66.62254 365 ASP A CA 1
ATOM 2253 C C . ASP A 1 365 ? 23.15547 75.78145 19.67692 1.000 67.98012 365 ASP A C 1
ATOM 2254 O O . ASP A 1 365 ? 23.83204 76.77755 19.40708 1.000 69.63839 365 ASP A O 1
ATOM 2259 N N . ALA A 1 366 ? 21.83638 75.85521 19.89025 1.000 66.92842 366 ALA A N 1
ATOM 2260 C CA . ALA A 1 366 ? 21.13261 77.13584 19.79960 1.000 67.69364 366 ALA A CA 1
ATOM 2261 C C . ALA A 1 366 ? 21.62811 78.14167 20.84312 1.000 70.78911 366 ALA A C 1
ATOM 2262 O O . ALA A 1 366 ? 21.84179 79.32373 20.52888 1.000 72.04690 366 ALA A O 1
ATOM 2264 N N . VAL A 1 367 ? 21.80831 77.70265 22.09336 1.000 69.97679 367 VAL A N 1
ATOM 2265 C CA . VAL A 1 367 ? 22.27004 78.63005 23.12618 1.000 71.77097 367 VAL A CA 1
ATOM 2266 C C . VAL A 1 367 ? 23.68436 79.11029 22.81370 1.000 76.04801 367 VAL A C 1
ATOM 2267 O O . VAL A 1 367 ? 23.98358 80.31053 22.88713 1.000 79.41714 367 VAL A O 1
ATOM 2271 N N . ALA A 1 368 ? 24.57816 78.18289 22.44974 1.000 75.85767 368 ALA A N 1
ATOM 2272 C CA . ALA A 1 368 ? 25.94175 78.59565 22.14703 1.000 78.35674 368 ALA A CA 1
ATOM 2273 C C . ALA A 1 368 ? 25.97110 79.54458 20.95388 1.000 81.28596 368 ALA A C 1
ATOM 2274 O O . ALA A 1 368 ? 26.81509 80.44650 20.89755 1.000 85.01736 368 ALA A O 1
ATOM 2276 N N . GLY A 1 369 ? 25.03742 79.38681 20.01129 1.000 78.50149 369 GLY A N 1
ATOM 2277 C CA . GLY A 1 369 ? 25.03913 80.25399 18.84749 1.000 83.24974 369 GLY A CA 1
ATOM 2278 C C . GLY A 1 369 ? 24.47003 81.62940 19.12230 1.000 87.41978 369 GLY A C 1
ATOM 2279 O O . GLY A 1 369 ? 24.90236 82.61077 18.51442 1.000 92.23358 369 GLY A O 1
ATOM 2280 N N . ALA A 1 370 ? 23.50406 81.72528 20.02741 1.000 85.88782 370 ALA A N 1
ATOM 2281 C CA . ALA A 1 370 ? 22.82504 82.98109 20.33154 1.000 91.43533 370 ALA A CA 1
ATOM 2282 C C . ALA A 1 370 ? 23.65290 83.92751 21.17897 1.000 97.75749 370 ALA A C 1
ATOM 2283 O O . ALA A 1 370 ? 23.12203 84.96313 21.60214 1.000 103.15357 370 ALA A O 1
ATOM 2285 N N . SER A 1 371 ? 24.91231 83.60856 21.47219 1.000 96.89421 371 SER A N 1
ATOM 2286 C CA . SER A 1 371 ? 25.65726 84.45717 22.38699 1.000 104.05947 371 SER A CA 1
ATOM 2287 C C . SER A 1 371 ? 27.14871 84.32364 22.11835 1.000 112.13693 371 SER A C 1
ATOM 2288 O O . SER A 1 371 ? 27.61766 83.37424 21.47687 1.000 106.61791 371 SER A O 1
ATOM 2291 N N . SER A 1 372 ? 27.88532 85.31428 22.61510 1.000 119.63855 372 SER A N 1
ATOM 2292 C CA . SER A 1 372 ? 29.32251 85.40607 22.42143 1.000 122.61694 372 SER A CA 1
ATOM 2293 C C . SER A 1 372 ? 30.11303 84.74492 23.53869 1.000 124.86560 372 SER A C 1
ATOM 2294 O O . SER A 1 372 ? 31.32735 84.56719 23.39451 1.000 126.99780 372 SER A O 1
ATOM 2297 N N . ASP A 1 373 ? 29.45839 84.37931 24.63219 1.000 125.70799 373 ASP A N 1
ATOM 2298 C CA . ASP A 1 373 ? 30.14731 83.74309 25.74572 1.000 127.03622 373 ASP A CA 1
ATOM 2299 C C . ASP A 1 373 ? 30.63986 82.36240 25.32123 1.000 127.10457 373 ASP A C 1
ATOM 2300 O O . ASP A 1 373 ? 29.83950 81.54262 24.85210 1.000 123.53772 373 ASP A O 1
ATOM 2305 N N . PRO A 1 374 ? 31.93621 82.06556 25.46924 1.000 130.27078 374 PRO A N 1
ATOM 2306 C CA . PRO A 1 374 ? 32.43596 80.74167 25.05879 1.000 128.73042 374 PRO A CA 1
ATOM 2307 C C . PRO A 1 374 ? 31.92561 79.60742 25.92506 1.000 125.63630 374 PRO A C 1
ATOM 2308 O O . PRO A 1 374 ? 31.88800 78.46309 25.45622 1.000 122.72015 374 PRO A O 1
ATOM 2312 N N . ASP A 1 375 ? 31.56054 79.88594 27.18061 1.000 123.34661 375 ASP A N 1
ATOM 2313 C CA . ASP A 1 375 ? 30.99054 78.89178 28.08199 1.000 117.48120 375 ASP A CA 1
ATOM 2314 C C . ASP A 1 375 ? 29.51780 78.60805 27.80445 1.000 110.20509 375 ASP A C 1
ATOM 2315 O O . ASP A 1 375 ? 28.95043 77.71877 28.45311 1.000 100.68435 375 ASP A O 1
ATOM 2320 N N . ALA A 1 376 ? 28.89989 79.32956 26.86206 1.000 109.14004 376 ALA A N 1
ATOM 2321 C CA . ALA A 1 376 ? 27.46930 79.19393 26.60805 1.000 100.52793 376 ALA A CA 1
ATOM 2322 C C . ALA A 1 376 ? 27.12478 77.77547 26.18404 1.000 90.94558 376 ALA A C 1
ATOM 2323 O O . ALA A 1 376 ? 27.72435 77.21493 25.25623 1.000 96.15822 376 ALA A O 1
ATOM 2325 N N . GLY A 1 377 ? 26.14708 77.19801 26.87427 1.000 88.00765 377 GLY A N 1
ATOM 2326 C CA . GLY A 1 377 ? 25.74440 75.83461 26.61166 1.000 84.96595 377 GLY A CA 1
ATOM 2327 C C . GLY A 1 377 ? 26.70224 74.77846 27.10953 1.000 87.33775 377 GLY A C 1
ATOM 2328 O O . GLY A 1 377 ? 26.57401 73.62242 26.70523 1.000 82.45968 377 GLY A O 1
ATOM 2329 N N . GLN A 1 378 ? 27.65542 75.13176 27.99003 1.000 91.21452 378 GLN A N 1
ATOM 2330 C CA . GLN A 1 378 ? 28.64714 74.15106 28.42000 1.000 85.23575 378 GLN A CA 1
ATOM 2331 C C . GLN A 1 378 ? 28.00258 73.05420 29.23167 1.000 82.54791 378 GLN A C 1
ATOM 2332 O O . GLN A 1 378 ? 28.35437 71.87684 29.09280 0.000 82.23973 378 GLN A O 1
ATOM 2338 N N . ASP A 1 379 ? 27.05947 73.43018 30.10607 1.000 83.87053 379 ASP A N 1
ATOM 2339 C CA . ASP A 1 379 ? 26.49516 72.42261 30.99365 1.000 81.48424 379 ASP A CA 1
ATOM 2340 C C . ASP A 1 379 ? 25.71742 71.39990 30.20208 1.000 78.24945 379 ASP A C 1
ATOM 2341 O O . ASP A 1 379 ? 25.77783 70.20382 30.50989 1.000 73.75896 379 ASP A O 1
ATOM 2346 N N . TYR A 1 380 ? 25.03743 71.83431 29.13121 1.000 74.48087 380 TYR A N 1
ATOM 2347 C CA . TYR A 1 380 ? 24.37779 70.85422 28.27834 1.000 73.96119 380 TYR A CA 1
ATOM 2348 C C . TYR A 1 380 ? 25.40480 69.96639 27.61150 1.000 76.00148 380 TYR A C 1
ATOM 2349 O O . TYR A 1 380 ? 25.32755 68.73470 27.68920 1.000 76.02728 380 TYR A O 1
ATOM 2358 N N . ARG A 1 381 ? 26.42607 70.58599 27.02833 1.000 75.96918 381 ARG A N 1
ATOM 2359 C CA . ARG A 1 381 ? 27.49590 69.83613 26.39385 1.000 75.43377 381 ARG A CA 1
ATOM 2360 C C . ARG A 1 381 ? 28.17672 68.90624 27.38058 1.000 79.60646 381 ARG A C 1
ATOM 2361 O O . ARG A 1 381 ? 28.43026 67.73599 27.05203 1.000 77.02332 381 ARG A O 1
ATOM 2369 N N . GLU A 1 382 ? 28.43608 69.39678 28.62498 1.000 79.67851 382 GLU A N 1
ATOM 2370 C CA . GLU A 1 382 ? 29.10863 68.56801 29.61495 1.000 81.89121 382 GLU A CA 1
ATOM 2371 C C . GLU A 1 382 ? 28.21187 67.41403 30.02675 1.000 78.85884 382 GLU A C 1
ATOM 2372 O O . GLU A 1 382 ? 28.65696 66.26377 30.09054 1.000 79.80969 382 GLU A O 1
ATOM 2378 N N . TYR A 1 383 ? 26.93444 67.70531 30.27989 1.000 74.97278 383 TYR A N 1
ATOM 2379 C CA . TYR A 1 383 ? 25.95692 66.66737 30.60166 1.000 73.19549 383 TYR A CA 1
ATOM 2380 C C . TYR A 1 383 ? 25.96644 65.53501 29.57776 1.000 75.23269 383 TYR A C 1
ATOM 2381 O O . TYR A 1 383 ? 26.10261 64.35498 29.93245 1.000 73.92972 383 TYR A O 1
ATOM 2390 N N . LEU A 1 384 ? 25.79215 65.88406 28.29821 1.000 72.32777 384 LEU A N 1
ATOM 2391 C CA . LEU A 1 384 ? 25.81111 64.87955 27.23232 1.000 72.67598 384 LEU A CA 1
ATOM 2392 C C . LEU A 1 384 ? 27.10203 64.06747 27.24968 1.000 74.67766 384 LEU A C 1
ATOM 2393 O O . LEU A 1 384 ? 27.07143 62.84152 27.06395 1.000 74.57547 384 LEU A O 1
ATOM 2398 N N . ASP A 1 385 ? 28.24656 64.73520 27.43993 1.000 74.70739 385 ASP A N 1
ATOM 2399 C CA . ASP A 1 385 ? 29.52091 64.02140 27.53812 1.000 81.23856 385 ASP A CA 1
ATOM 2400 C C . ASP A 1 385 ? 29.51958 63.04603 28.71712 1.000 84.22643 385 ASP A C 1
ATOM 2401 O O . ASP A 1 385 ? 29.93719 61.88354 28.59241 1.000 84.03640 385 ASP A O 1
ATOM 2406 N N . THR A 1 386 ? 29.09061 63.52874 29.88777 1.000 78.68287 386 THR A N 1
ATOM 2407 C CA . THR A 1 386 ? 29.06026 62.69180 31.08366 1.000 80.23744 386 THR A CA 1
ATOM 2408 C C . THR A 1 386 ? 28.20027 61.45992 30.84593 1.000 78.57357 386 THR A C 1
ATOM 2409 O O . THR A 1 386 ? 28.57358 60.34053 31.22286 1.000 77.00997 386 THR A O 1
ATOM 2413 N N . ASN A 1 387 ? 27.07321 61.63635 30.14635 1.000 76.16758 387 ASN A N 1
ATOM 2414 C CA . ASN A 1 387 ? 26.19935 60.49870 29.90472 1.000 77.85748 387 ASN A CA 1
ATOM 2415 C C . ASN A 1 387 ? 26.81624 59.53480 28.90630 1.000 77.09419 387 ASN A C 1
ATOM 2416 O O . ASN A 1 387 ? 26.86839 58.32167 29.15635 1.000 74.14876 387 ASN A O 1
ATOM 2421 N N . MET A 1 388 ? 27.27742 60.06128 27.76710 1.000 77.87898 388 MET A N 1
ATOM 2422 C CA . MET A 1 388 ? 28.05725 59.29169 26.81405 1.000 77.96950 388 MET A CA 1
ATOM 2423 C C . MET A 1 388 ? 29.10332 58.42589 27.51573 1.000 82.99746 388 MET A C 1
ATOM 2424 O O . MET A 1 388 ? 29.26236 57.23682 27.21062 1.000 80.78247 388 MET A O 1
ATOM 2429 N N . GLN A 1 389 ? 29.86204 59.01024 28.45099 1.000 83.94014 389 GLN A N 1
ATOM 2430 C CA . GLN A 1 389 ? 30.97252 58.22925 28.97867 1.000 85.12019 389 GLN A CA 1
ATOM 2431 C C . GLN A 1 389 ? 30.47237 57.13522 29.90593 1.000 86.72244 389 GLN A C 1
ATOM 2432 O O . GLN A 1 389 ? 31.04756 56.04392 29.93684 1.000 89.41484 389 GLN A O 1
ATOM 2438 N N . SER A 1 390 ? 29.38544 57.39007 30.63801 1.000 84.29218 390 SER A N 1
ATOM 2439 C CA . SER A 1 390 ? 28.82751 56.33297 31.46378 1.000 83.89619 390 SER A CA 1
ATOM 2440 C C . SER A 1 390 ? 28.22894 55.22331 30.60348 1.000 82.86423 390 SER A C 1
ATOM 2441 O O . SER A 1 390 ? 28.45823 54.03324 30.86865 1.000 81.44693 390 SER A O 1
ATOM 2444 N N . MET A 1 391 ? 27.52764 55.58813 29.51901 1.000 78.28516 391 MET A N 1
ATOM 2445 C CA . MET A 1 391 ? 26.90758 54.57374 28.67614 1.000 80.44006 391 MET A CA 1
ATOM 2446 C C . MET A 1 391 ? 27.96909 53.69714 28.03546 1.000 81.18445 391 MET A C 1
ATOM 2447 O O . MET A 1 391 ? 27.88901 52.46618 28.09313 1.000 81.72664 391 MET A O 1
ATOM 2452 N N . TYR A 1 392 ? 28.92503 54.33713 27.34701 1.000 83.35395 392 TYR A N 1
ATOM 2453 C CA . TYR A 1 392 ? 30.12146 53.71282 26.79099 1.000 87.61599 392 TYR A CA 1
ATOM 2454 C C . TYR A 1 392 ? 30.74051 52.70483 27.75881 1.000 92.81501 392 TYR A C 1
ATOM 2455 O O . TYR A 1 392 ? 31.08793 51.58054 27.38456 1.000 92.95978 392 TYR A O 1
ATOM 2464 N N . ALA A 1 393 ? 30.88655 53.10021 29.01219 1.000 88.87394 393 ALA A N 1
ATOM 2465 C CA . ALA A 1 393 ? 31.67494 52.31940 29.96087 1.000 90.40206 393 ALA A CA 1
ATOM 2466 C C . ALA A 1 393 ? 30.88510 51.21205 30.64812 1.000 87.92820 393 ALA A C 1
ATOM 2467 O O . ALA A 1 393 ? 31.45349 50.15332 30.92283 1.000 89.60399 393 ALA A O 1
ATOM 2469 N N . ASN A 1 394 ? 29.58420 51.41301 30.89869 1.000 86.14573 394 ASN A N 1
ATOM 2470 C CA . ASN A 1 394 ? 28.79655 50.50473 31.71790 1.000 83.51129 394 ASN A CA 1
ATOM 2471 C C . ASN A 1 394 ? 27.65791 49.78189 31.01550 1.000 85.07366 394 ASN A C 1
ATOM 2472 O O . ASN A 1 394 ? 27.09494 48.84834 31.59831 1.000 82.25818 394 ASN A O 1
ATOM 2477 N N . ASP A 1 395 ? 27.28780 50.17301 29.79223 1.000 86.45177 395 ASP A N 1
ATOM 2478 C CA . ASP A 1 395 ? 26.05221 49.70365 29.18538 1.000 86.79596 395 ASP A CA 1
ATOM 2479 C C . ASP A 1 395 ? 26.26690 49.18832 27.76225 1.000 89.94313 395 ASP A C 1
ATOM 2480 O O . ASP A 1 395 ? 25.30509 49.15252 26.98204 1.000 85.78354 395 ASP A O 1
ATOM 2485 N N . ARG A 1 396 ? 27.48154 48.74158 27.42111 1.000 87.60820 396 ARG A N 1
ATOM 2486 C CA . ARG A 1 396 ? 27.80660 48.49943 26.03069 1.000 86.55259 396 ARG A CA 1
ATOM 2487 C C . ARG A 1 396 ? 28.00018 46.98904 25.91118 1.000 89.50359 396 ARG A C 1
ATOM 2488 O O . ARG A 1 396 ? 28.48821 46.36407 26.84475 1.000 88.39118 396 ARG A O 1
ATOM 2496 N N . SER A 1 397 ? 27.75746 46.39700 24.74250 1.000 86.63595 397 SER A N 1
ATOM 2497 C CA . SER A 1 397 ? 28.23131 45.03788 24.51565 1.000 86.63830 397 SER A CA 1
ATOM 2498 C C . SER A 1 397 ? 28.53055 44.92472 23.02085 1.000 86.69952 397 SER A C 1
ATOM 2499 O O . SER A 1 397 ? 27.81911 45.51790 22.21846 1.000 87.99174 397 SER A O 1
ATOM 2502 N N . GLU A 1 398 ? 29.61312 44.25547 22.65737 1.000 89.71307 398 GLU A N 1
ATOM 2503 C CA . GLU A 1 398 ? 29.99468 44.17483 21.25269 1.000 98.63458 398 GLU A CA 1
ATOM 2504 C C . GLU A 1 398 ? 29.45391 42.88378 20.64328 1.000 94.53331 398 GLU A C 1
ATOM 2505 O O . GLU A 1 398 ? 29.49503 41.83182 21.28623 1.000 89.07622 398 GLU A O 1
ATOM 2511 N N . ILE A 1 399 ? 28.92187 42.96830 19.41197 1.000 92.87353 399 ILE A N 1
ATOM 2512 C CA . ILE A 1 399 ? 28.52873 41.74765 18.69904 1.000 92.46497 399 ILE A CA 1
ATOM 2513 C C . ILE A 1 399 ? 29.74246 40.85081 18.49556 1.000 91.47296 399 ILE A C 1
ATOM 2514 O O . ILE A 1 399 ? 30.89799 41.30847 18.49749 1.000 85.57160 399 ILE A O 1
ATOM 2519 N N . VAL A 1 400 ? 29.47744 39.54415 18.46742 1.000 91.83227 400 VAL A N 1
ATOM 2520 C CA . VAL A 1 400 ? 30.51490 38.53483 18.27479 1.000 93.32042 400 VAL A CA 1
ATOM 2521 C C . VAL A 1 400 ? 30.63629 38.27508 16.78010 1.000 83.81859 400 VAL A C 1
ATOM 2522 O O . VAL A 1 400 ? 29.65703 37.82568 16.15617 1.000 92.13166 400 VAL A O 1
ATOM 2526 N N . PRO A 1 401 ? 31.71953 38.66339 16.15661 1.000 88.23748 401 PRO A N 1
ATOM 2527 C CA . PRO A 1 401 ? 31.83572 38.38683 14.73420 1.000 81.53135 401 PRO A CA 1
ATOM 2528 C C . PRO A 1 401 ? 32.08700 36.89792 14.57913 1.000 82.24478 401 PRO A C 1
ATOM 2529 O O . PRO A 1 401 ? 32.55571 36.22259 15.50405 1.000 81.02009 401 PRO A O 1
ATOM 2533 N N . THR A 1 402 ? 31.70833 36.37253 13.41783 1.000 86.17572 402 THR A N 1
ATOM 2534 C CA . THR A 1 402 ? 31.86016 34.95429 13.12172 1.000 86.77313 402 THR A CA 1
ATOM 2535 C C . THR A 1 402 ? 32.63311 34.78680 11.83096 1.000 87.30979 402 THR A C 1
ATOM 2536 O O . THR A 1 402 ? 32.91911 35.75027 11.11546 1.000 86.64902 402 THR A O 1
ATOM 2540 N N . LEU A 1 403 ? 32.93997 33.53250 11.51786 1.000 89.77370 403 LEU A N 1
ATOM 2541 C CA . LEU A 1 403 ? 33.57506 33.24500 10.24540 1.000 91.14458 403 LEU A CA 1
ATOM 2542 C C . LEU A 1 403 ? 32.68296 33.60992 9.05403 1.000 98.32883 403 LEU A C 1
ATOM 2543 O O . LEU A 1 403 ? 33.19391 33.83935 7.94628 1.000 97.41253 403 LEU A O 1
ATOM 2548 N N . PHE A 1 404 ? 31.37006 33.66213 9.25589 1.000 107.15220 404 PHE A N 1
ATOM 2549 C CA . PHE A 1 404 ? 30.40548 33.93057 8.19420 1.000 114.73986 404 PHE A CA 1
ATOM 2550 C C . PHE A 1 404 ? 29.88950 35.36320 8.21280 1.000 119.49791 404 PHE A C 1
ATOM 2551 O O . PHE A 1 404 ? 29.90839 36.04622 7.18038 1.000 120.02353 404 PHE A O 1
ATOM 2559 N N . ASP A 1 405 ? 29.41996 35.83414 9.36924 1.000 113.78903 405 ASP A N 1
ATOM 2560 C CA . ASP A 1 405 ? 28.84656 37.17024 9.47751 1.000 116.51078 405 ASP A CA 1
ATOM 2561 C C . ASP A 1 405 ? 29.97705 38.04147 10.02814 1.000 113.50593 405 ASP A C 1
ATOM 2562 O O . ASP A 1 405 ? 30.30793 37.97945 11.22565 1.000 102.27899 405 ASP A O 1
ATOM 2567 N N . SER A 1 406 ? 30.57860 38.84053 9.14541 1.000 113.92171 406 SER A N 1
ATOM 2568 C CA . SER A 1 406 ? 31.60834 39.79136 9.53843 1.000 111.91298 406 SER A CA 1
ATOM 2569 C C . SER A 1 406 ? 31.04780 41.04585 10.20888 1.000 105.82250 406 SER A C 1
ATOM 2570 O O . SER A 1 406 ? 31.84280 41.91106 10.59472 1.000 101.92396 406 SER A O 1
ATOM 2573 N N . SER A 1 407 ? 29.71934 41.16855 10.34613 1.000 108.01301 407 SER A N 1
ATOM 2574 C CA . SER A 1 407 ? 29.10596 42.35973 10.94177 1.000 106.78441 407 SER A CA 1
ATOM 2575 C C . SER A 1 407 ? 29.68465 42.67369 12.31062 1.000 96.07922 407 SER A C 1
ATOM 2576 O O . SER A 1 407 ? 29.77530 41.80194 13.19319 1.000 88.22177 407 SER A O 1
ATOM 2579 N N . THR A 1 408 ? 30.07915 43.94101 12.46398 1.000 90.27063 408 THR A N 1
ATOM 2580 C CA . THR A 1 408 ? 30.58993 44.48709 13.71647 1.000 95.16867 408 THR A CA 1
ATOM 2581 C C . THR A 1 408 ? 29.81179 45.73433 14.14407 1.000 95.48846 408 THR A C 1
ATOM 2582 O O . THR A 1 408 ? 29.36349 46.53901 13.32130 1.000 89.56264 408 THR A O 1
ATOM 2586 N N . GLY A 1 409 ? 29.69483 45.91143 15.45148 1.000 87.93817 409 GLY A N 1
ATOM 2587 C CA . GLY A 1 409 ? 29.10320 47.12081 15.98862 1.000 92.22205 409 GLY A CA 1
ATOM 2588 C C . GLY A 1 409 ? 28.94494 46.99118 17.48601 1.000 91.72993 409 GLY A C 1
ATOM 2589 O O . GLY A 1 409 ? 29.53079 46.09216 18.10528 1.000 92.17426 409 GLY A O 1
ATOM 2590 N N . ASP A 1 410 ? 28.10854 47.86134 18.05444 1.000 91.31716 410 ASP A N 1
ATOM 2591 C CA . ASP A 1 410 ? 27.89524 47.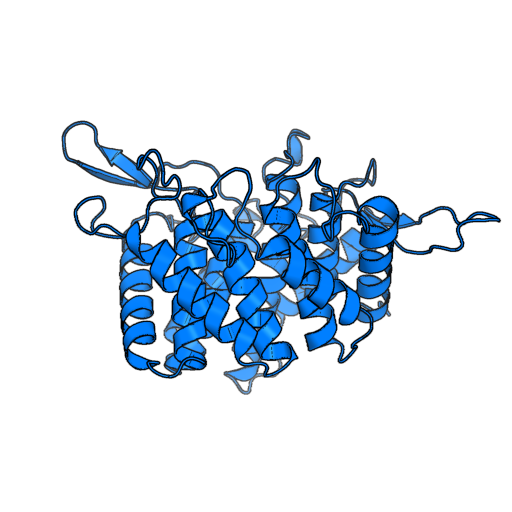89362 19.50563 1.000 89.93983 410 ASP A CA 1
ATOM 2592 C C . ASP A 1 410 ? 26.40982 47.81892 19.84182 1.000 89.37997 410 ASP A C 1
ATOM 2593 O O . ASP A 1 410 ? 25.56290 48.35994 19.11915 1.000 87.05547 410 ASP A O 1
ATOM 2598 N N . LEU A 1 411 ? 26.11164 47.14166 20.95402 1.000 88.14635 411 LEU A N 1
ATOM 2599 C CA . LEU A 1 411 ? 24.75853 46.87448 21.44551 1.000 84.07983 411 LEU A CA 1
ATOM 2600 C C . LEU A 1 411 ? 24.57307 47.49372 22.82260 1.000 86.88388 411 LEU A C 1
ATOM 2601 O O . LEU A 1 411 ? 25.51076 47.49437 23.61702 1.000 85.30144 411 LEU A O 1
ATOM 2606 N N . TYR A 1 412 ? 23.36778 48.00073 23.12731 1.000 85.63013 412 TYR A N 1
ATOM 2607 C CA . TYR A 1 412 ? 23.16661 48.72674 24.39147 1.000 86.62976 412 TYR A CA 1
ATOM 2608 C C . TYR A 1 412 ? 21.87610 48.33323 25.09062 1.000 87.94524 412 TYR A C 1
ATOM 2609 O O . TYR A 1 412 ? 20.86368 48.03442 24.45842 1.000 88.71180 412 TYR A O 1
ATOM 2618 N N . ASP A 1 413 ? 21.90999 48.37750 26.43703 1.000 74.91558 413 ASP A N 1
ATOM 2619 C CA . ASP A 1 413 ? 20.72684 48.13986 27.23929 1.000 72.78559 413 ASP A CA 1
ATOM 2620 C C . ASP A 1 413 ? 20.11613 49.46840 27.67854 1.000 73.42783 413 ASP A C 1
ATOM 2621 O O . ASP A 1 413 ? 20.57778 50.54789 27.29333 1.000 70.37018 413 ASP A O 1
ATOM 2626 N N . VAL A 1 414 ? 19.11504 49.40558 28.56249 1.000 69.60754 414 VAL A N 1
ATOM 2627 C CA . VAL A 1 414 ? 18.28492 50.59244 28.79128 1.000 66.21989 414 VAL A CA 1
ATOM 2628 C C . VAL A 1 414 ? 18.96623 51.57912 29.73406 1.000 71.96108 414 VAL A C 1
ATOM 2629 O O . VAL A 1 414 ? 18.82965 52.80104 29.57753 1.000 69.08643 414 VAL A O 1
ATOM 2633 N N . SER A 1 415 ? 19.69238 51.08819 30.73922 1.000 67.24608 415 SER A N 1
ATOM 2634 C CA . SER A 1 415 ? 20.21654 51.98674 31.74279 1.000 70.10031 415 SER A CA 1
ATOM 2635 C C . SER A 1 415 ? 21.56347 52.53024 31.28926 1.000 71.73604 415 SER A C 1
ATOM 2636 O O . SER A 1 415 ? 22.51023 51.77158 31.04362 1.000 72.78261 415 SER A O 1
ATOM 2639 N N . TRP A 1 416 ? 21.66378 53.84536 31.20658 1.000 70.21505 416 TRP A N 1
ATOM 2640 C CA . TRP A 1 416 ? 22.96122 54.37754 30.81876 1.000 70.39210 416 TRP A CA 1
ATOM 2641 C C . TRP A 1 416 ? 24.00120 54.25706 31.92870 1.000 78.43471 416 TRP A C 1
ATOM 2642 O O . TRP A 1 416 ? 25.16098 54.68438 31.76837 1.000 75.69858 416 TRP A O 1
ATOM 2653 N N . SER A 1 417 ? 23.62262 53.69068 33.04520 1.000 80.95007 417 SER A N 1
ATOM 2654 C CA . SER A 1 417 ? 24.62211 53.39704 34.05691 1.000 83.64151 417 SER A CA 1
ATOM 2655 C C . SER A 1 417 ? 24.58159 51.95078 34.51957 1.000 98.70434 417 SER A C 1
ATOM 2656 O O . SER A 1 417 ? 25.63817 51.36285 34.74884 1.000 89.93112 417 SER A O 1
ATOM 2659 N N . GLY A 1 418 ? 23.38071 51.39202 34.74229 1.000 105.39775 418 GLY A N 1
ATOM 2660 C CA . GLY A 1 418 ? 23.19586 50.00476 35.11261 1.000 77.36456 418 GLY A CA 1
ATOM 2661 C C . GLY A 1 418 ? 23.83229 49.13762 34.06275 1.000 86.12271 418 GLY A C 1
ATOM 2662 O O . GLY A 1 418 ? 24.25755 49.63436 33.00341 1.000 85.75037 418 GLY A O 1
ATOM 2663 N N . PRO A 1 419 ? 23.88105 47.82974 34.30238 1.000 85.33783 419 PRO A N 1
ATOM 2664 C CA . PRO A 1 419 ? 24.74230 46.95650 33.49631 1.000 86.19962 419 PRO A CA 1
ATOM 2665 C C . PRO A 1 419 ? 24.08386 46.62343 32.15984 1.000 83.96632 419 PRO A C 1
ATOM 2666 O O . PRO A 1 419 ? 22.91304 46.91731 31.92117 1.000 82.88658 419 PRO A O 1
ATOM 2670 N N . PHE A 1 420 ? 24.87516 46.04584 31.25450 1.000 86.77454 420 PHE A N 1
ATOM 2671 C CA . PHE A 1 420 ? 24.30220 45.51119 30.02133 1.000 87.81101 420 PHE A CA 1
ATOM 2672 C C . PHE A 1 420 ? 23.74424 44.11490 30.27215 1.000 87.09300 420 PHE A C 1
ATOM 2673 O O . PHE A 1 420 ? 24.47388 43.22175 30.70196 1.000 89.45009 420 PHE A O 1
ATOM 2681 N N . ARG A 1 421 ? 22.45212 43.92249 30.00783 1.000 86.38739 421 ARG A N 1
ATOM 2682 C CA . ARG A 1 421 ? 21.88265 42.58078 30.09723 1.000 86.79107 421 ARG A CA 1
ATOM 2683 C C . ARG A 1 421 ? 21.37069 42.10571 28.74660 1.000 86.49637 421 ARG A C 1
ATOM 2684 O O . ARG A 1 421 ? 21.67709 40.98693 28.32316 1.000 84.71707 421 ARG A O 1
ATOM 2692 N N . ASN A 1 422 ? 20.60136 42.92377 28.05050 1.000 83.20413 422 ASN A N 1
ATOM 2693 C CA . ASN A 1 422 ? 20.26715 42.56851 26.68608 1.000 84.77368 422 ASN A CA 1
ATOM 2694 C C . ASN A 1 422 ? 20.00426 43.85899 25.93723 1.000 82.89794 422 ASN A C 1
ATOM 2695 O O . ASN A 1 422 ? 19.76652 44.91281 26.53727 1.000 79.38974 422 ASN A O 1
ATOM 2700 N N . ALA A 1 423 ? 20.10825 43.77421 24.62030 1.000 81.91199 423 ALA A N 1
ATOM 2701 C CA . ALA A 1 423 ? 19.76691 44.88168 23.74974 1.000 77.95672 423 ALA A CA 1
ATOM 2702 C C . ALA A 1 423 ? 18.37642 44.64963 23.17690 1.000 76.47534 423 ALA A C 1
ATOM 2703 O O . ALA A 1 423 ? 17.96101 43.50844 22.97011 1.000 80.38592 423 ALA A O 1
ATOM 2705 N N . THR A 1 424 ? 17.63780 45.74047 22.95683 1.000 69.27064 424 THR A N 1
ATOM 2706 C CA . THR A 1 424 ? 16.43711 45.68282 22.14157 1.000 70.79962 424 THR A CA 1
ATOM 2707 C C . THR A 1 424 ? 16.50551 46.87245 21.18120 1.000 67.94252 424 THR A C 1
ATOM 2708 O O . THR A 1 424 ? 17.28534 47.80913 21.37593 1.000 67.23186 424 THR A O 1
ATOM 2712 N N . MET A 1 425 ? 15.63666 46.89686 20.21363 1.000 67.58507 425 MET A N 1
ATOM 2713 C CA . MET A 1 425 ? 15.75616 47.92645 19.17822 1.000 64.70434 425 MET A CA 1
ATOM 2714 C C . MET A 1 425 ? 15.46793 49.30833 19.76710 1.000 61.36492 425 MET A C 1
ATOM 2715 O O . MET A 1 425 ? 16.24722 50.23735 19.52834 1.000 59.64959 425 MET A O 1
ATOM 2720 N N . PRO A 1 426 ? 14.41888 49.49845 20.59139 1.000 61.38313 426 PRO A N 1
ATOM 2721 C CA . PRO A 1 426 ? 14.26774 50.81046 21.25907 1.000 62.95997 426 PRO A CA 1
ATOM 2722 C C . PRO A 1 426 ? 15.46445 51.19081 22.13859 1.000 64.70528 426 PRO A C 1
ATOM 2723 O O . PRO A 1 426 ? 15.85521 52.36830 22.16381 1.000 59.51413 426 PRO A O 1
ATOM 2727 N N . LYS A 1 427 ? 16.02916 50.24008 22.89601 1.000 63.94460 427 LYS A N 1
ATOM 2728 C CA . LYS A 1 427 ? 17.21953 50.54462 23.69525 1.000 63.55135 427 LYS A CA 1
ATOM 2729 C C . LYS A 1 427 ? 18.37947 50.98940 22.80376 1.000 68.66607 427 LYS A C 1
ATOM 2730 O O . LYS A 1 427 ? 19.11841 51.93070 23.13769 1.000 59.53125 427 LYS A O 1
ATOM 2736 N N . GLN A 1 428 ? 18.55651 50.30022 21.67118 1.000 64.16926 428 GLN A N 1
ATOM 2737 C CA . GLN A 1 428 ? 19.60088 50.62480 20.70335 1.000 66.11422 428 GLN A CA 1
ATOM 2738 C C . GLN A 1 428 ? 19.38443 52.00008 20.09500 1.000 62.25077 428 GLN A C 1
ATOM 2739 O O . GLN A 1 428 ? 20.32035 52.80469 20.01176 1.000 61.62205 428 GLN A O 1
ATOM 2745 N N . ALA A 1 429 ? 18.14555 52.30738 19.69119 1.000 60.63773 429 ALA A N 1
ATOM 2746 C CA . ALA A 1 429 ? 17.90109 53.61727 19.09069 1.000 61.23239 429 ALA A CA 1
ATOM 2747 C C . ALA A 1 429 ? 18.17982 54.72809 20.08700 1.000 60.13707 429 ALA A C 1
ATOM 2748 O O . ALA A 1 429 ? 18.75689 55.76246 19.72235 1.000 56.15442 429 ALA A O 1
ATOM 2750 N N . SER A 1 430 ? 17.79703 54.52871 21.36043 1.000 57.24585 430 SER A N 1
ATOM 2751 C CA . SER A 1 430 ? 18.11679 55.52104 22.38324 1.000 54.53967 430 SER A CA 1
ATOM 2752 C C . SER A 1 430 ? 19.62342 55.74397 22.46762 1.000 58.13866 430 SER A C 1
ATOM 2753 O O . SER A 1 430 ? 20.09660 56.88545 22.49487 1.000 55.06401 430 SER A O 1
ATOM 2756 N N . ALA A 1 431 ? 20.38887 54.65093 22.53109 1.000 60.06184 431 ALA A 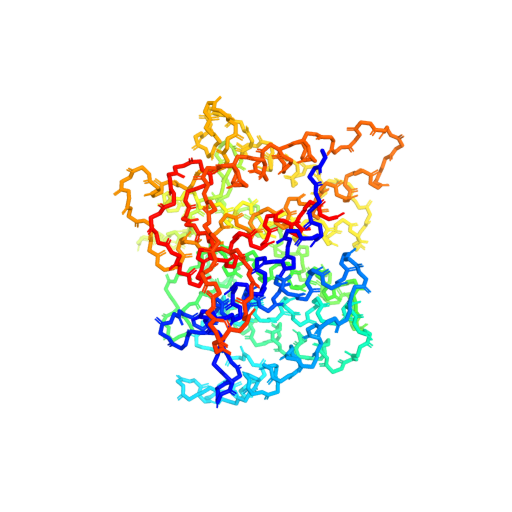N 1
ATOM 2757 C CA . ALA A 1 431 ? 21.84953 54.73432 22.55692 1.000 68.08531 431 ALA A CA 1
ATOM 2758 C C . ALA A 1 431 ? 22.40622 55.55292 21.38820 1.000 62.77641 431 ALA A C 1
ATOM 2759 O O . ALA A 1 431 ? 23.24929 56.43751 21.59058 1.000 61.96368 431 ALA A O 1
ATOM 2761 N N . ILE A 1 432 ? 21.94232 55.29234 20.15110 1.000 59.23383 432 ILE A N 1
ATOM 2762 C CA . ILE A 1 432 ? 22.45308 56.04951 19.00795 1.000 58.67913 432 ILE A CA 1
ATOM 2763 C C . ILE A 1 432 ? 22.19625 57.54206 19.19969 1.000 60.24474 432 ILE A C 1
ATOM 2764 O O . ILE A 1 432 ? 23.07288 58.37706 18.95060 1.000 59.63387 432 ILE A O 1
ATOM 2769 N N . GLY A 1 433 ? 20.98173 57.88833 19.63924 1.000 53.63951 433 GLY A N 1
ATOM 2770 C CA . GLY A 1 433 ? 20.65772 59.27027 19.96143 1.000 58.65617 433 GLY A CA 1
ATOM 2771 C C . GLY A 1 433 ? 21.68192 59.94239 20.85940 1.000 63.41359 433 GLY A C 1
ATOM 2772 O O . GLY A 1 433 ? 22.05238 61.09894 20.64332 1.000 59.13762 433 GLY A O 1
ATOM 2773 N N . LEU A 1 434 ? 22.18618 59.22668 21.86023 1.000 61.97349 434 LEU A N 1
ATOM 2774 C CA . LEU A 1 434 ? 23.12977 59.87506 22.77415 1.000 61.88429 434 LEU A CA 1
ATOM 2775 C C . LEU A 1 434 ? 24.45463 60.15734 22.07585 1.000 63.41230 434 LEU A C 1
ATOM 2776 O O . LEU A 1 434 ? 25.01467 61.25131 22.19776 1.000 63.17665 434 LEU A O 1
ATOM 2781 N N . TYR A 1 435 ? 24.99240 59.16263 21.37646 1.000 62.34570 435 TYR A N 1
ATOM 2782 C CA . TYR A 1 435 ? 26.22430 59.37995 20.62402 1.000 67.89587 435 TYR A CA 1
ATOM 2783 C C . TYR A 1 435 ? 26.04022 60.47236 19.56747 1.000 65.65582 435 TYR A C 1
ATOM 2784 O O . TYR A 1 435 ? 26.92761 61.30779 19.36035 1.000 67.58771 435 TYR A O 1
ATOM 2793 N N . VAL A 1 436 ? 24.90116 60.47876 18.87999 1.000 63.72168 436 VAL A N 1
ATOM 2794 C CA . VAL A 1 436 ? 24.68777 61.51299 17.86088 1.000 63.86857 436 VAL A CA 1
ATOM 2795 C C . VAL A 1 436 ? 24.58004 62.89715 18.50947 1.000 65.45731 436 VAL A C 1
ATOM 2796 O O . VAL A 1 436 ? 25.06382 63.89211 17.94991 1.000 62.54412 436 VAL A O 1
ATOM 2800 N N . ALA A 1 437 ? 24.04097 62.98224 19.73561 1.000 64.49332 437 ALA A N 1
ATOM 2801 C CA . ALA A 1 437 ? 23.99313 64.27819 20.41235 1.000 62.88467 437 ALA A CA 1
ATOM 2802 C C . ALA A 1 437 ? 25.38199 64.80446 20.78908 1.000 64.46308 437 ALA A C 1
ATOM 2803 O O . ALA A 1 437 ? 25.51899 65.99427 21.10374 1.000 70.82790 437 ALA A O 1
ATOM 2805 N N . ASN A 1 438 ? 26.40710 63.95443 20.77959 1.000 66.35470 438 ASN A N 1
ATOM 2806 C CA . ASN A 1 438 ? 27.76988 64.36140 21.08624 1.000 66.68235 438 ASN A CA 1
ATOM 2807 C C . ASN A 1 438 ? 28.62547 64.59092 19.83634 1.000 71.56734 438 ASN A C 1
ATOM 2808 O O . ASN A 1 438 ? 29.80825 64.93352 19.96328 1.000 75.56312 438 ASN A O 1
ATOM 2813 N N . ILE A 1 439 ? 28.06957 64.40207 18.63715 1.000 69.70743 439 ILE A N 1
ATOM 2814 C CA . ILE A 1 439 ? 28.80905 64.69508 17.40552 1.000 72.89856 439 ILE A CA 1
ATOM 2815 C C . ILE A 1 439 ? 28.77598 66.20464 17.15267 1.000 76.63325 439 ILE A C 1
ATOM 2816 O O . ILE A 1 439 ? 29.81549 66.86858 17.05483 1.000 77.25679 439 ILE A O 1
#